Protein AF-A0A257KPX9-F1 (afdb_monomer_lite)

pLDDT: mean 74.46, std 19.52, range [23.22, 97.62]

Structure (mmCIF, N/CA/C/O backbone):
data_AF-A0A257KPX9-F1
#
_entry.id   AF-A0A257KPX9-F1
#
loop_
_atom_site.group_PDB
_atom_site.id
_atom_site.type_symbol
_atom_site.label_atom_id
_atom_site.label_alt_id
_atom_site.label_comp_id
_atom_site.label_asym_id
_atom_site.label_entity_id
_atom_site.label_seq_id
_atom_site.pdbx_PDB_ins_code
_atom_site.Cartn_x
_atom_site.Cartn_y
_atom_site.Cartn_z
_atom_site.occupancy
_atom_site.B_iso_or_equiv
_atom_site.auth_seq_id
_atom_site.auth_comp_id
_atom_site.auth_asym_id
_atom_site.auth_atom_id
_atom_site.pdbx_PDB_model_num
ATOM 1 N N . MET A 1 1 ? 53.480 -3.330 3.802 1.00 29.78 1 MET A N 1
ATOM 2 C CA . MET A 1 1 ? 54.395 -2.690 4.766 1.00 29.78 1 MET A CA 1
ATOM 3 C C . MET A 1 1 ? 53.836 -3.000 6.149 1.00 29.78 1 MET A C 1
ATOM 5 O O . MET A 1 1 ? 52.727 -2.563 6.412 1.00 29.78 1 MET A O 1
ATOM 9 N N . LEU A 1 2 ? 54.559 -3.856 6.901 1.00 31.70 2 LEU A N 1
ATOM 10 C CA . LEU A 1 2 ? 54.274 -4.454 8.234 1.00 31.70 2 LEU A CA 1
ATOM 11 C C . LEU A 1 2 ? 52.979 -5.302 8.310 1.00 31.70 2 LEU A C 1
ATOM 13 O O . LEU A 1 2 ? 51.900 -4.742 8.420 1.00 31.70 2 LEU A O 1
ATOM 17 N N . LEU A 1 3 ? 52.926 -6.638 8.152 1.00 23.22 3 LEU A N 1
ATOM 18 C CA . LEU A 1 3 ? 53.817 -7.787 8.452 1.00 23.22 3 LEU A CA 1
ATOM 19 C C . LEU A 1 3 ? 54.130 -8.009 9.943 1.00 23.22 3 LEU A C 1
ATOM 21 O O . LEU A 1 3 ? 55.030 -7.355 10.455 1.00 23.22 3 LEU A O 1
ATOM 25 N N . TRP A 1 4 ? 53.446 -8.988 10.565 1.00 23.25 4 TRP A N 1
ATOM 26 C CA . TRP A 1 4 ? 54.021 -10.139 11.310 1.00 23.25 4 TRP A CA 1
ATOM 27 C C . TRP A 1 4 ? 52.877 -11.050 11.844 1.00 23.25 4 TRP A C 1
ATOM 29 O O . TRP A 1 4 ? 52.096 -10.594 12.670 1.00 23.25 4 TRP A O 1
ATOM 39 N N . THR A 1 5 ? 52.486 -12.185 11.231 1.00 28.55 5 THR A N 1
ATOM 40 C CA . THR A 1 5 ? 53.065 -13.565 11.152 1.00 28.55 5 THR A CA 1
ATOM 41 C C . THR A 1 5 ? 53.032 -14.354 12.473 1.00 28.55 5 THR A C 1
ATOM 43 O O . THR A 1 5 ? 53.685 -13.962 13.426 1.00 28.55 5 THR A O 1
ATOM 46 N N . GLU A 1 6 ? 52.178 -15.390 12.585 1.00 29.56 6 GLU A N 1
ATOM 47 C CA . GLU A 1 6 ? 52.454 -16.848 12.391 1.00 29.56 6 GLU A CA 1
ATOM 48 C C . GLU A 1 6 ? 52.672 -17.558 13.754 1.00 29.56 6 GLU A C 1
ATOM 50 O O . GLU A 1 6 ? 53.147 -16.927 14.679 1.00 29.56 6 GLU A O 1
ATOM 55 N N . LYS A 1 7 ? 52.362 -18.837 14.031 1.00 25.22 7 LYS A N 1
ATOM 56 C CA . LYS A 1 7 ? 52.144 -20.053 13.224 1.00 25.22 7 LYS A CA 1
ATOM 57 C C . LYS A 1 7 ? 51.564 -21.171 14.133 1.00 25.22 7 LYS A C 1
ATOM 59 O O . LYS A 1 7 ? 51.929 -21.233 15.298 1.00 25.22 7 LYS A O 1
ATOM 64 N N . ARG A 1 8 ? 50.710 -22.039 13.551 1.00 28.83 8 ARG A N 1
ATOM 65 C CA . ARG A 1 8 ? 50.738 -23.539 13.498 1.00 28.83 8 ARG A CA 1
ATOM 66 C C . ARG A 1 8 ? 51.279 -24.318 14.737 1.00 28.83 8 ARG A C 1
ATOM 68 O O . ARG A 1 8 ? 52.315 -23.962 15.261 1.00 28.83 8 ARG A O 1
ATOM 75 N N . THR A 1 9 ? 50.767 -25.471 15.205 1.00 28.52 9 THR A N 1
ATOM 76 C CA . THR A 1 9 ? 50.173 -26.648 14.527 1.00 28.52 9 THR A CA 1
ATOM 77 C C . THR A 1 9 ? 49.680 -27.702 15.552 1.00 28.52 9 THR A C 1
ATOM 79 O O . THR A 1 9 ? 50.297 -27.873 16.591 1.00 28.52 9 THR A O 1
ATOM 82 N N . ARG A 1 10 ? 48.613 -28.431 15.177 1.00 29.80 10 ARG A N 1
ATOM 83 C CA . ARG A 1 10 ? 48.233 -29.858 15.404 1.00 29.80 10 ARG A CA 1
ATOM 84 C C . ARG A 1 10 ? 48.932 -30.734 16.476 1.00 29.80 10 ARG A C 1
ATOM 86 O O . ARG A 1 10 ? 50.119 -30.986 16.341 1.00 29.80 10 ARG A O 1
ATOM 93 N N . SER A 1 11 ? 48.114 -31.432 17.286 1.00 27.09 11 SER A N 1
ATOM 94 C CA . SER A 1 11 ? 48.115 -32.907 17.537 1.00 27.09 11 SER A CA 1
ATOM 95 C C . SER A 1 11 ? 47.071 -33.248 18.626 1.00 27.09 11 SER A C 1
ATOM 97 O O . SER A 1 11 ? 47.110 -32.667 19.700 1.00 27.09 11 SER A O 1
ATOM 99 N N . CYS A 1 12 ? 45.976 -33.960 18.340 1.00 25.36 12 CYS A N 1
ATOM 100 C CA . CYS A 1 12 ? 45.800 -35.419 18.459 1.00 25.36 12 CYS A CA 1
ATOM 101 C C . CYS A 1 12 ? 46.155 -36.019 19.841 1.00 25.36 12 CYS A C 1
ATOM 103 O O . CYS A 1 12 ? 47.330 -36.190 20.140 1.00 25.36 12 CYS A O 1
ATOM 105 N N . SER A 1 13 ? 45.142 -36.398 20.637 1.00 27.08 13 SER A N 1
ATOM 106 C CA . SER A 1 13 ? 44.934 -37.751 21.208 1.00 27.08 13 SER A CA 1
ATOM 107 C C . SER A 1 13 ? 44.207 -37.767 22.569 1.00 27.08 13 SER A C 1
ATOM 109 O O . SER A 1 13 ? 44.526 -37.041 23.499 1.00 27.08 13 SER A O 1
ATOM 111 N N . LEU A 1 14 ? 43.167 -38.606 22.587 1.00 26.98 14 LEU A N 1
ATOM 112 C CA . LEU A 1 14 ? 42.626 -39.483 23.630 1.00 26.98 14 LEU A CA 1
ATOM 113 C C . LEU A 1 14 ? 42.892 -39.274 25.143 1.00 26.98 14 LEU A C 1
ATOM 115 O O . LEU A 1 14 ? 44.021 -39.221 25.607 1.00 26.98 14 LEU A O 1
ATOM 119 N N . ARG A 1 15 ? 41.787 -39.562 25.857 1.00 25.77 15 ARG A N 1
ATOM 120 C CA . ARG A 1 15 ? 41.625 -40.254 27.157 1.00 25.77 15 ARG A CA 1
ATOM 121 C C . ARG A 1 15 ? 41.560 -39.423 28.445 1.00 25.77 15 ARG A C 1
ATOM 123 O O . ARG A 1 15 ? 42.548 -38.995 29.019 1.00 25.77 15 ARG A O 1
ATOM 130 N N . ALA A 1 16 ? 40.313 -39.350 28.914 1.00 31.36 16 ALA A N 1
ATOM 131 C CA . ALA A 1 16 ? 39.824 -39.573 30.274 1.00 31.36 16 ALA A CA 1
ATOM 132 C C . ALA A 1 16 ? 40.833 -40.044 31.338 1.00 31.36 16 ALA A C 1
ATOM 134 O O . ALA A 1 16 ? 41.526 -41.039 31.130 1.00 31.36 16 ALA A O 1
ATOM 135 N N . SER A 1 17 ? 40.765 -39.401 32.511 1.00 25.91 17 SER A N 1
ATOM 136 C CA . SER A 1 17 ? 41.019 -39.915 33.876 1.00 25.91 17 SER A CA 1
ATOM 137 C C . SER A 1 17 ? 40.677 -38.770 34.857 1.00 25.91 17 SER A C 1
ATOM 139 O O . SER A 1 17 ? 41.219 -37.682 34.718 1.00 25.91 17 SER A O 1
ATOM 141 N N . THR A 1 18 ? 39.547 -38.816 35.575 1.00 27.75 18 THR A N 1
ATOM 142 C CA . THR A 1 18 ? 39.327 -39.342 36.949 1.00 27.75 18 THR A CA 1
ATOM 143 C C . THR A 1 18 ? 39.788 -38.438 38.107 1.00 27.75 18 THR A C 1
ATOM 145 O O . THR A 1 18 ? 40.984 -38.266 38.300 1.00 27.75 18 THR A O 1
ATOM 148 N N . SER A 1 19 ? 38.787 -38.048 38.924 1.00 28.42 19 SER A N 1
ATOM 149 C CA . SER A 1 19 ? 38.777 -38.024 40.412 1.00 28.42 19 SER A CA 1
ATOM 150 C C . SER A 1 19 ? 39.584 -36.916 41.132 1.00 28.42 19 SER A C 1
ATOM 152 O O . SER A 1 19 ? 40.570 -36.437 40.603 1.00 28.42 19 SER A O 1
ATOM 154 N N . ALA A 1 20 ? 39.282 -36.432 42.346 1.00 29.70 20 ALA A N 1
ATOM 155 C CA . ALA A 1 20 ? 38.381 -36.822 43.444 1.00 29.70 20 ALA A CA 1
ATOM 156 C C . ALA A 1 20 ? 38.341 -35.651 44.483 1.00 29.70 20 ALA A C 1
ATOM 158 O O . ALA A 1 20 ? 39.273 -34.854 44.492 1.00 29.70 20 ALA A O 1
ATOM 159 N N . LEU A 1 21 ? 37.300 -35.430 45.306 1.00 29.19 21 LEU A N 1
ATOM 160 C CA . LEU A 1 21 ? 37.119 -35.797 46.748 1.00 29.19 21 LEU A CA 1
ATOM 161 C C . LEU A 1 21 ? 36.695 -34.489 47.496 1.00 29.19 21 LEU A C 1
ATOM 163 O O . LEU A 1 21 ? 37.183 -33.433 47.113 1.00 29.19 21 LEU A O 1
ATOM 167 N N . TYR A 1 22 ? 35.757 -34.388 48.454 1.00 26.45 22 TYR A N 1
ATOM 168 C CA . TYR A 1 22 ? 35.500 -35.078 49.740 1.00 26.45 22 TYR A CA 1
ATOM 169 C C . TYR A 1 22 ? 33.965 -35.020 50.058 1.00 26.45 22 TYR A C 1
ATOM 171 O O . TYR A 1 22 ? 33.356 -34.000 49.751 1.00 26.45 22 TYR A O 1
ATOM 179 N N . VAL A 1 23 ? 33.227 -36.080 50.474 1.00 28.25 23 VAL A N 1
ATOM 180 C CA . VAL A 1 23 ? 33.239 -36.881 51.746 1.00 28.25 23 VAL A CA 1
ATOM 181 C C . VAL A 1 23 ? 32.529 -36.095 52.884 1.00 28.25 23 VAL A C 1
ATOM 183 O O . VAL A 1 23 ? 32.825 -34.921 53.040 1.00 28.25 23 VAL A O 1
ATOM 186 N N . THR A 1 24 ? 31.530 -36.559 53.665 1.00 29.84 24 THR A N 1
ATOM 187 C CA . THR A 1 24 ? 31.209 -37.843 54.366 1.00 29.84 24 THR A CA 1
ATOM 188 C C . THR A 1 24 ? 29.743 -37.755 54.888 1.00 29.84 24 THR A C 1
ATOM 190 O O . THR A 1 24 ? 29.333 -36.654 55.239 1.00 29.84 24 THR A O 1
ATOM 193 N N . ALA A 1 25 ? 28.867 -38.778 54.812 1.00 31.27 25 ALA A N 1
ATOM 194 C CA . ALA A 1 25 ? 28.665 -39.974 55.685 1.00 31.27 25 ALA A CA 1
ATOM 195 C C . ALA A 1 25 ? 27.816 -39.691 56.963 1.00 31.27 25 ALA A C 1
ATOM 197 O O . ALA A 1 25 ? 27.928 -38.608 57.515 1.00 31.27 25 ALA A O 1
ATOM 198 N N . PHE A 1 26 ? 26.886 -40.529 57.457 1.00 26.59 26 PHE A N 1
ATOM 199 C CA . PHE A 1 26 ? 26.908 -41.965 57.830 1.00 26.59 26 PHE A CA 1
ATOM 200 C C . PHE A 1 26 ? 25.435 -42.497 57.847 1.00 26.59 26 PHE A C 1
ATOM 202 O O . PHE A 1 26 ? 24.562 -41.758 58.290 1.00 26.59 26 PHE A O 1
ATOM 209 N N . ALA A 1 27 ? 25.065 -43.631 57.214 1.00 29.23 27 ALA A N 1
ATOM 210 C CA . ALA A 1 27 ? 25.124 -45.049 57.677 1.00 29.23 27 ALA A CA 1
ATOM 211 C C . ALA A 1 27 ? 23.854 -45.496 58.438 1.00 29.23 27 ALA A C 1
ATOM 213 O O . ALA A 1 27 ? 23.271 -44.682 59.135 1.00 29.23 27 ALA A O 1
ATOM 214 N N . MET A 1 28 ? 23.367 -46.742 58.478 1.00 27.31 28 MET A N 1
ATOM 215 C CA . MET A 1 28 ? 23.516 -48.081 57.852 1.00 27.31 28 MET A CA 1
ATOM 216 C C . MET A 1 28 ? 22.313 -48.889 58.463 1.00 27.31 28 MET A C 1
ATOM 218 O O . MET A 1 28 ? 21.773 -48.462 59.478 1.00 27.31 28 MET A O 1
ATOM 222 N N . VAL A 1 29 ? 21.779 -50.010 57.956 1.00 28.78 29 VAL A N 1
ATOM 223 C CA . VAL A 1 29 ? 22.328 -51.383 58.033 1.00 28.78 29 VAL A CA 1
ATOM 224 C C . VAL A 1 29 ? 21.319 -52.377 57.393 1.00 28.78 29 VAL A C 1
ATOM 226 O O . VAL A 1 29 ? 20.158 -52.418 57.779 1.00 28.78 29 VAL A O 1
ATOM 229 N N . LEU A 1 30 ? 21.840 -53.157 56.433 1.00 28.28 30 LEU A N 1
ATOM 230 C CA . LEU A 1 30 ? 21.703 -54.595 56.089 1.00 28.28 30 LEU A CA 1
ATOM 231 C C . LEU A 1 30 ? 20.355 -55.365 56.000 1.00 28.28 30 LEU A C 1
ATOM 233 O O . LEU A 1 30 ? 19.703 -55.650 56.993 1.00 28.28 30 LEU A O 1
ATOM 237 N N . ALA A 1 31 ? 20.149 -55.886 54.776 1.00 29.06 31 ALA A N 1
ATOM 238 C CA . ALA A 1 31 ? 20.048 -57.304 54.360 1.00 29.06 31 ALA A CA 1
ATOM 239 C C . ALA A 1 31 ? 18.879 -58.205 54.817 1.00 29.06 31 ALA A C 1
ATOM 241 O O . ALA A 1 31 ? 18.661 -58.418 56.001 1.00 29.06 31 ALA A O 1
ATOM 242 N N . GLY A 1 32 ? 18.278 -58.912 53.845 1.00 26.97 32 GLY A N 1
ATOM 243 C CA . GLY A 1 32 ? 17.659 -60.222 54.097 1.00 26.97 32 GLY A CA 1
ATOM 244 C C . GLY A 1 32 ? 16.457 -60.588 53.222 1.00 26.97 32 GLY A C 1
ATOM 245 O O . GLY A 1 32 ? 15.342 -60.176 53.491 1.00 26.97 32 GLY A O 1
ATOM 246 N N . SER A 1 33 ? 16.730 -61.391 52.198 1.00 31.50 33 SER A N 1
ATOM 247 C CA . SER A 1 33 ? 15.902 -62.307 51.399 1.00 31.50 33 SER A CA 1
ATOM 248 C C . SER A 1 33 ? 14.430 -62.628 51.756 1.00 31.50 33 SER A C 1
ATOM 250 O O . SER A 1 33 ? 14.116 -63.036 52.865 1.00 31.50 33 SER A O 1
ATOM 252 N N . ALA A 1 34 ? 13.652 -62.729 50.666 1.00 33.75 34 ALA A N 1
ATOM 253 C CA . ALA A 1 34 ? 12.716 -63.809 50.305 1.00 33.75 34 ALA A CA 1
ATOM 254 C C . ALA A 1 34 ? 11.292 -63.896 50.905 1.00 33.75 34 ALA A C 1
ATOM 256 O O . ALA A 1 34 ? 11.040 -63.645 52.073 1.00 33.75 34 ALA A O 1
ATOM 257 N N . ALA A 1 35 ? 10.423 -64.422 50.027 1.00 29.80 35 ALA A N 1
ATOM 258 C CA . ALA A 1 35 ? 9.078 -64.976 50.208 1.00 29.80 35 ALA A CA 1
ATOM 259 C C . ALA A 1 35 ? 7.892 -63.991 50.211 1.00 29.80 35 ALA A C 1
ATOM 261 O O . ALA A 1 35 ? 7.602 -63.293 51.175 1.00 29.80 35 ALA A O 1
ATOM 262 N N . ALA A 1 36 ? 7.157 -64.016 49.095 1.00 40.31 36 ALA A N 1
ATOM 263 C CA . ALA A 1 36 ? 5.793 -63.523 48.993 1.00 40.31 36 ALA A CA 1
ATOM 264 C C . ALA A 1 36 ? 4.833 -64.481 49.718 1.00 40.31 36 ALA A C 1
ATOM 266 O O . ALA A 1 36 ? 4.869 -65.689 49.478 1.00 40.31 36 ALA A O 1
ATOM 267 N N . GLN A 1 37 ? 3.949 -63.933 50.553 1.00 31.27 37 GLN A N 1
ATOM 268 C CA . GLN A 1 37 ? 2.748 -64.608 51.040 1.00 31.27 37 GLN A CA 1
ATOM 269 C C . GLN A 1 37 ? 1.632 -63.573 51.247 1.00 31.27 37 GLN A C 1
ATOM 271 O O . GLN A 1 37 ? 1.840 -62.533 51.869 1.00 31.27 37 GLN A O 1
ATOM 276 N N . GLU A 1 38 ? 0.472 -63.849 50.650 1.00 42.66 38 GLU A N 1
ATOM 277 C CA . GLU A 1 38 ? -0.750 -63.039 50.684 1.00 42.66 38 GLU A CA 1
ATOM 278 C C . GLU A 1 38 ? -1.388 -62.989 52.083 1.00 42.66 38 GLU A C 1
ATOM 280 O O . GLU A 1 38 ? -1.340 -63.967 52.828 1.00 42.66 38 GLU A O 1
ATOM 285 N N . LEU A 1 39 ? -2.080 -61.885 52.397 1.00 30.98 39 LEU A N 1
ATOM 286 C CA . LEU A 1 39 ? -3.038 -61.794 53.507 1.00 30.98 39 LEU A CA 1
ATOM 287 C C . LEU A 1 39 ? -4.322 -61.038 53.078 1.00 30.98 39 LEU A C 1
ATOM 289 O O . LEU A 1 39 ? -4.272 -60.225 52.154 1.00 30.98 39 LEU A O 1
ATOM 293 N N . PRO A 1 40 ? -5.477 -61.340 53.711 1.00 36.59 40 PRO A N 1
ATOM 294 C CA . PRO A 1 40 ? -6.822 -61.251 53.126 1.00 36.59 40 PRO A CA 1
ATOM 295 C C . PRO A 1 40 ? -7.509 -59.878 53.292 1.00 36.59 40 PRO A C 1
ATOM 297 O O . PRO A 1 40 ? -7.050 -59.042 54.073 1.00 36.59 40 PRO A O 1
ATOM 300 N N . PRO A 1 41 ? -8.641 -59.632 52.595 1.00 40.31 41 PRO A N 1
ATOM 301 C CA . PRO A 1 41 ? -9.270 -58.318 52.553 1.00 40.31 41 PRO A CA 1
ATOM 302 C C . PRO A 1 41 ? -10.187 -58.065 53.760 1.00 40.31 41 PRO A C 1
ATOM 304 O O . PRO A 1 41 ? -11.111 -58.831 54.038 1.00 40.31 41 PRO A O 1
ATOM 307 N N . GLY A 1 42 ? -9.963 -56.940 54.442 1.00 34.78 42 GLY A N 1
ATOM 308 C CA . GLY A 1 42 ? -10.870 -56.369 55.439 1.00 34.78 42 GLY A CA 1
ATOM 309 C C . GLY A 1 42 ? -11.778 -55.306 54.815 1.00 34.78 42 GLY A C 1
ATOM 310 O O . GLY A 1 42 ? -11.306 -54.325 54.248 1.00 34.78 42 GLY A O 1
ATOM 311 N N . ASN A 1 43 ? -13.084 -55.528 54.916 1.00 45.22 43 ASN A N 1
ATOM 312 C CA . ASN A 1 43 ? -14.165 -54.731 54.334 1.00 45.22 43 ASN A CA 1
ATOM 313 C C . ASN A 1 43 ? -14.475 -53.477 55.184 1.00 45.22 43 ASN A C 1
ATOM 315 O O . ASN A 1 43 ? -14.525 -53.599 56.410 1.00 45.22 43 ASN A O 1
ATOM 319 N N . PRO A 1 44 ? -14.828 -52.324 54.580 1.00 36.22 44 PRO A N 1
ATOM 320 C CA . PRO A 1 44 ? -15.788 -51.437 55.235 1.00 36.22 44 PRO A CA 1
ATOM 321 C C . PRO A 1 44 ? -16.927 -50.957 54.317 1.00 36.22 44 PRO A C 1
ATOM 323 O O . PRO A 1 44 ? -16.721 -50.292 53.310 1.00 36.22 44 PRO A O 1
ATOM 326 N N . LEU A 1 45 ? -18.136 -51.283 54.788 1.00 34.59 45 LEU A N 1
ATOM 327 C CA . LEU A 1 45 ? -19.396 -50.525 54.786 1.00 34.59 45 LEU A CA 1
ATOM 328 C C . LEU A 1 45 ? -19.977 -50.011 53.452 1.00 34.59 45 LEU A C 1
ATOM 330 O O . LEU A 1 45 ? -19.479 -49.105 52.791 1.00 34.59 45 LEU A O 1
ATOM 334 N N . ALA A 1 46 ? -21.145 -50.574 53.135 1.00 35.06 46 ALA A N 1
ATOM 335 C CA . ALA A 1 46 ? -21.981 -50.269 51.986 1.00 35.06 46 ALA A CA 1
ATOM 336 C C . ALA A 1 46 ? -22.679 -48.899 52.084 1.00 35.06 46 ALA A C 1
ATOM 338 O O . ALA A 1 46 ? -23.321 -48.582 53.084 1.00 35.06 46 ALA A O 1
ATOM 339 N N . VAL A 1 47 ? -22.647 -48.153 50.977 1.00 36.28 47 VAL A N 1
ATOM 340 C CA . VAL A 1 47 ? -23.551 -47.031 50.675 1.00 36.28 47 VAL A CA 1
ATOM 341 C C . VAL A 1 47 ? -24.527 -47.512 49.587 1.00 36.28 47 VAL A C 1
ATOM 343 O O . VAL A 1 47 ? -24.076 -48.110 48.604 1.00 36.28 47 VAL A O 1
ATOM 346 N N . PRO A 1 48 ? -25.853 -47.320 49.723 1.00 36.84 48 PRO A N 1
ATOM 347 C CA . PRO A 1 48 ? -26.819 -47.883 48.783 1.00 36.84 48 PRO A CA 1
ATOM 348 C C . PRO A 1 48 ? -26.746 -47.190 47.413 1.00 36.84 48 PRO A C 1
ATOM 350 O O . PRO A 1 48 ? -26.844 -45.969 47.303 1.00 36.84 48 PRO A O 1
ATOM 353 N N . LYS A 1 49 ? -26.602 -47.985 46.343 1.00 34.31 49 LYS A N 1
ATOM 354 C CA . LYS A 1 49 ? -26.665 -47.520 44.949 1.00 34.31 49 LYS A CA 1
ATOM 355 C C . LYS A 1 49 ? -28.116 -47.233 44.553 1.00 34.31 49 LYS A C 1
ATOM 357 O O . LYS A 1 49 ? -28.867 -48.157 44.249 1.00 34.31 49 LYS A O 1
ATOM 362 N N . ALA A 1 50 ? -28.491 -45.958 44.487 1.00 37.34 50 ALA A N 1
ATOM 363 C CA . ALA A 1 50 ? -29.672 -45.533 43.742 1.00 37.34 50 ALA A CA 1
ATOM 364 C C . ALA A 1 50 ? -29.399 -45.655 42.230 1.00 37.34 50 ALA A C 1
ATOM 366 O O . ALA A 1 50 ? -28.385 -45.175 41.720 1.00 37.34 50 ALA A O 1
ATOM 367 N N . LYS A 1 51 ? -30.295 -46.335 41.512 1.00 38.78 51 LYS A N 1
ATOM 368 C CA . LYS A 1 51 ? -30.219 -46.579 40.067 1.00 38.78 51 LYS A CA 1
ATOM 369 C C . LYS A 1 51 ? -30.779 -45.351 39.333 1.00 38.78 51 LYS A C 1
ATOM 371 O O . LYS A 1 51 ? -31.990 -45.165 39.302 1.00 38.78 51 LYS A O 1
ATOM 376 N N . LEU A 1 52 ? -29.909 -44.506 38.779 1.00 34.25 52 LEU A N 1
ATOM 377 C CA . LEU A 1 52 ? -30.315 -43.401 37.899 1.00 34.25 52 LEU A CA 1
ATOM 378 C C . LEU A 1 52 ? -30.696 -43.949 36.507 1.00 34.25 52 LEU A C 1
ATOM 380 O O . LEU A 1 52 ? -30.012 -44.849 36.009 1.00 34.25 52 LEU A O 1
ATOM 384 N N . PRO A 1 53 ? -31.772 -43.447 35.874 1.00 38.44 53 PRO A N 1
ATOM 385 C CA . PRO A 1 53 ? -32.182 -43.884 34.546 1.00 38.44 53 PRO A CA 1
ATOM 386 C C . PRO A 1 53 ? -31.160 -43.440 33.492 1.00 38.44 53 PRO A C 1
ATOM 388 O O . PRO A 1 53 ? -30.706 -42.297 33.482 1.00 38.44 53 PRO A O 1
ATOM 391 N N . ALA A 1 54 ? -30.798 -44.358 32.597 1.00 39.62 54 ALA A N 1
ATOM 392 C CA . ALA A 1 54 ? -29.900 -44.092 31.485 1.00 39.62 54 ALA A CA 1
ATOM 393 C C . ALA A 1 54 ? -30.618 -43.259 30.413 1.00 39.62 54 ALA A C 1
ATOM 395 O O . ALA A 1 54 ? -31.296 -43.798 29.540 1.00 39.62 54 ALA A O 1
ATOM 396 N N . THR A 1 55 ? -30.462 -41.938 30.455 1.00 43.41 55 THR A N 1
ATOM 397 C CA . THR A 1 55 ? -30.651 -41.101 29.267 1.00 43.41 55 THR A CA 1
ATOM 398 C C . THR A 1 55 ? -29.521 -41.398 28.290 1.00 43.41 55 THR A C 1
ATOM 400 O O . THR A 1 55 ? -28.350 -41.195 28.609 1.00 43.41 55 THR A O 1
ATOM 403 N N . ALA A 1 56 ? -29.874 -41.901 27.107 1.00 41.81 56 ALA A N 1
ATOM 404 C CA . ALA A 1 56 ? -28.950 -42.085 26.000 1.00 41.81 56 ALA A CA 1
ATOM 405 C C . ALA A 1 56 ? -28.285 -40.741 25.664 1.00 41.81 56 ALA A C 1
ATOM 407 O O . ALA A 1 56 ? -28.927 -39.824 25.155 1.00 41.81 56 ALA A O 1
ATOM 408 N N . VAL A 1 57 ? -26.996 -40.618 25.979 1.00 42.69 57 VAL A N 1
ATOM 409 C CA . VAL A 1 57 ? -26.170 -39.502 25.523 1.00 42.69 57 VAL A CA 1
ATOM 410 C C . VAL A 1 57 ? -25.950 -39.717 24.031 1.00 42.69 57 VAL A C 1
ATOM 412 O O . VAL A 1 57 ? -25.320 -40.695 23.627 1.00 42.69 57 VAL A O 1
ATOM 415 N N . ALA A 1 58 ? -26.522 -38.836 23.209 1.00 39.53 58 ALA A N 1
ATOM 416 C CA . ALA A 1 58 ? -26.231 -38.799 21.783 1.00 39.53 58 ALA A CA 1
ATOM 417 C C . ALA A 1 58 ? -24.706 -38.694 21.580 1.00 39.53 58 ALA A C 1
ATOM 419 O O . ALA A 1 58 ? -24.048 -37.975 22.341 1.00 39.53 58 ALA A O 1
ATOM 420 N N . PRO A 1 59 ? -24.121 -39.400 20.594 1.00 43.03 59 PRO A N 1
ATOM 421 C CA . PRO A 1 59 ? -22.689 -39.319 20.337 1.00 43.03 59 PRO A CA 1
ATOM 422 C C . PRO A 1 59 ? -22.277 -37.854 20.119 1.00 43.03 59 PRO A C 1
ATOM 424 O O . PRO A 1 59 ? -23.053 -37.095 19.527 1.00 43.03 59 PRO A O 1
ATOM 427 N N . PRO A 1 60 ? -21.087 -37.436 20.594 1.00 46.06 60 PRO A N 1
ATOM 428 C CA . PRO A 1 60 ? -20.630 -36.064 20.432 1.00 46.06 60 PRO A CA 1
ATOM 429 C C . PRO A 1 60 ? -20.694 -35.688 18.953 1.00 46.06 60 PRO A C 1
ATOM 431 O O . PRO A 1 60 ? -20.194 -36.420 18.094 1.00 46.06 60 PRO A O 1
ATOM 434 N N . ALA A 1 61 ? -21.357 -34.566 18.663 1.00 43.56 61 ALA A N 1
ATOM 435 C CA . ALA A 1 61 ? -21.449 -34.033 17.315 1.00 43.56 61 ALA A CA 1
ATOM 436 C C . ALA A 1 61 ? -20.038 -33.962 16.720 1.00 43.56 61 ALA A C 1
ATOM 438 O O . ALA A 1 61 ? -19.115 -33.440 17.351 1.00 43.56 61 ALA A O 1
ATOM 439 N N . LYS A 1 62 ? -19.866 -34.526 15.519 1.00 33.94 62 LYS A N 1
ATOM 440 C CA . LYS A 1 62 ? -18.617 -34.437 14.759 1.00 33.94 62 LYS A CA 1
ATOM 441 C C . LYS A 1 62 ? -18.169 -32.966 14.765 1.00 33.94 62 LYS A C 1
ATOM 443 O O . LYS A 1 62 ? -18.991 -32.122 14.398 1.00 33.94 62 LYS A O 1
ATOM 448 N N . PRO A 1 63 ? -16.927 -32.641 15.181 1.00 53.03 63 PRO A N 1
ATOM 449 C CA . PRO A 1 63 ? -16.440 -31.269 15.135 1.00 53.03 63 PRO A CA 1
ATOM 450 C C . PRO A 1 63 ? -16.690 -30.703 13.733 1.00 53.03 63 PRO A C 1
ATOM 452 O O . PRO A 1 63 ? -16.451 -31.431 12.759 1.00 53.03 63 PRO A O 1
ATOM 455 N N . PRO A 1 64 ? -17.213 -29.469 13.601 1.00 58.25 64 PRO A N 1
ATOM 456 C CA . PRO A 1 64 ? -17.466 -28.888 12.292 1.00 58.25 64 PRO A CA 1
ATOM 457 C C . PRO A 1 64 ? -16.186 -28.967 11.460 1.00 58.25 64 PRO A C 1
ATOM 459 O O . PRO A 1 64 ? -15.097 -28.658 11.948 1.00 58.25 64 PRO A O 1
ATOM 462 N N . ALA A 1 65 ? -16.313 -29.450 10.223 1.00 68.31 65 ALA A N 1
ATOM 463 C CA . ALA A 1 65 ? -15.175 -29.583 9.329 1.00 68.31 65 ALA A CA 1
ATOM 464 C C . ALA A 1 65 ? -14.546 -28.200 9.121 1.00 68.31 65 ALA A C 1
ATOM 466 O O . ALA A 1 65 ? -15.234 -27.257 8.729 1.00 68.31 65 ALA A O 1
ATOM 467 N N . LEU A 1 66 ? -13.250 -28.086 9.409 1.00 84.25 66 LEU A N 1
ATOM 468 C CA . LEU A 1 66 ? -12.504 -26.866 9.136 1.00 84.25 66 LEU A CA 1
ATOM 469 C C . LEU A 1 66 ? -12.410 -26.682 7.619 1.00 84.25 66 LEU A C 1
ATOM 471 O O . LEU A 1 66 ? -12.105 -27.623 6.883 1.00 84.25 66 LEU A O 1
ATOM 475 N N . LEU A 1 67 ? -12.709 -25.474 7.159 1.00 88.44 67 LEU A N 1
ATOM 476 C CA . LEU A 1 67 ? -12.612 -25.084 5.764 1.00 88.44 67 LEU A CA 1
ATOM 477 C C . LEU A 1 67 ? -11.148 -24.835 5.400 1.00 88.44 67 LEU A C 1
ATOM 479 O O . LEU A 1 67 ? -10.377 -24.298 6.197 1.00 88.44 67 LEU A O 1
ATOM 483 N N . THR A 1 68 ? -10.774 -25.187 4.171 1.00 89.88 68 THR A N 1
ATOM 484 C CA . THR A 1 68 ? -9.500 -24.733 3.608 1.00 89.88 68 THR A CA 1
ATOM 485 C C . THR A 1 68 ? -9.560 -23.233 3.325 1.00 89.88 68 THR A C 1
ATOM 487 O O . THR A 1 68 ? -10.639 -22.637 3.248 1.00 89.88 68 THR A O 1
ATOM 490 N N . VAL A 1 69 ? -8.400 -22.612 3.132 1.00 86.44 69 VAL A N 1
ATOM 491 C CA . VAL A 1 69 ? -8.302 -21.183 2.804 1.00 86.44 69 VAL A CA 1
ATOM 492 C C . VAL A 1 69 ? -9.053 -20.872 1.509 1.00 86.44 69 VAL A C 1
ATOM 494 O O . VAL A 1 69 ? -9.764 -19.874 1.434 1.00 86.44 69 VAL A O 1
ATOM 497 N N . GLU A 1 70 ? -8.963 -21.756 0.516 1.00 84.56 70 GLU A N 1
ATOM 498 C CA . GLU A 1 70 ? -9.662 -21.638 -0.764 1.00 84.56 70 GLU A CA 1
ATOM 499 C C . GLU A 1 70 ? -11.182 -21.689 -0.578 1.00 84.56 70 GLU A C 1
ATOM 501 O O . GLU A 1 70 ? -11.909 -20.903 -1.183 1.00 84.56 70 GLU A O 1
ATOM 506 N N . ALA A 1 71 ? -11.677 -22.570 0.297 1.00 89.56 71 ALA A N 1
ATOM 507 C CA . ALA A 1 71 ? -13.102 -22.659 0.604 1.00 89.56 71 ALA A CA 1
ATOM 508 C C . ALA A 1 71 ? -13.605 -21.426 1.375 1.00 89.56 71 ALA A C 1
ATOM 510 O O . ALA A 1 71 ? -14.702 -20.932 1.106 1.00 89.56 71 ALA A O 1
ATOM 511 N N . ILE A 1 72 ? -12.796 -20.894 2.299 1.00 92.50 72 ILE A N 1
ATOM 512 C CA . ILE A 1 72 ? -13.092 -19.632 2.992 1.00 92.50 72 ILE A CA 1
ATOM 513 C C . ILE A 1 72 ? -13.156 -18.487 1.981 1.00 92.50 72 ILE A C 1
ATOM 515 O O . ILE A 1 72 ? -14.123 -17.730 1.989 1.00 92.50 72 ILE A O 1
ATOM 519 N N . ALA A 1 73 ? -12.177 -18.389 1.080 1.00 88.94 73 ALA A N 1
ATOM 520 C CA . ALA A 1 73 ? -12.138 -17.378 0.031 1.00 88.94 73 ALA A CA 1
ATOM 521 C C . ALA A 1 73 ? -13.377 -17.453 -0.873 1.00 88.94 73 ALA A C 1
ATOM 523 O O . ALA A 1 73 ? -14.078 -16.457 -1.034 1.00 88.94 73 ALA A O 1
ATOM 524 N N . ALA A 1 74 ? -13.708 -18.638 -1.392 1.00 88.19 74 ALA A N 1
ATOM 525 C CA . ALA A 1 74 ? -14.869 -18.838 -2.259 1.00 88.19 74 ALA A CA 1
ATOM 526 C C . ALA A 1 74 ? -16.190 -18.406 -1.598 1.00 88.19 74 ALA A C 1
ATOM 528 O O . ALA A 1 74 ? -17.079 -17.884 -2.269 1.00 88.19 74 ALA A O 1
ATOM 529 N N . ARG A 1 75 ? -16.311 -18.590 -0.276 1.00 89.44 75 ARG A N 1
ATOM 530 C CA . ARG A 1 75 ? -17.484 -18.166 0.497 1.00 89.44 75 ARG A CA 1
ATOM 531 C C . ARG A 1 75 ? -17.478 -16.672 0.819 1.00 89.44 75 ARG A C 1
ATOM 533 O O . ARG A 1 75 ? -18.533 -16.047 0.793 1.00 89.44 75 ARG A O 1
ATOM 540 N N . ALA A 1 76 ? -16.321 -16.121 1.172 1.00 90.62 76 ALA A N 1
ATOM 541 C CA . ALA A 1 76 ? -16.210 -14.769 1.702 1.00 90.62 76 ALA A CA 1
ATOM 542 C C . ALA A 1 76 ? -16.178 -13.697 0.621 1.00 90.62 76 ALA A C 1
ATOM 544 O O . ALA A 1 76 ? -16.809 -12.657 0.774 1.00 90.62 76 ALA A O 1
ATOM 545 N N . LEU A 1 77 ? -15.468 -13.955 -0.475 1.00 88.88 77 LEU A N 1
ATOM 546 C CA . LEU A 1 77 ? -15.240 -12.981 -1.536 1.00 88.88 77 LEU A CA 1
ATOM 547 C C . LEU A 1 77 ? -16.537 -12.363 -2.089 1.00 88.88 77 LEU A C 1
ATOM 549 O O . LEU A 1 77 ? -16.598 -11.136 -2.149 1.00 88.88 77 LEU A O 1
ATOM 553 N N . PRO A 1 78 ? -17.606 -13.127 -2.393 1.00 88.50 78 PRO A N 1
ATOM 554 C CA . PRO A 1 78 ? -18.863 -12.547 -2.878 1.00 88.50 78 PRO A CA 1
ATOM 555 C C . PRO A 1 78 ? -19.555 -11.598 -1.889 1.00 88.50 78 PRO A C 1
ATOM 557 O O . PRO A 1 78 ? -20.367 -10.776 -2.303 1.00 88.50 78 PRO A O 1
ATOM 560 N N . ALA A 1 79 ? -19.263 -11.721 -0.592 1.00 90.75 79 ALA A N 1
ATOM 561 C CA . ALA A 1 79 ? -19.855 -10.914 0.471 1.00 90.75 79 ALA A CA 1
ATOM 562 C C . ALA A 1 79 ? -19.058 -9.639 0.781 1.00 90.75 79 ALA A C 1
ATOM 564 O O . ALA A 1 79 ? -19.513 -8.813 1.574 1.00 90.75 79 ALA A O 1
ATOM 565 N N . ILE A 1 80 ? -17.860 -9.500 0.210 1.00 91.06 80 ILE A N 1
ATOM 566 C CA . ILE A 1 80 ? -16.932 -8.400 0.467 1.00 91.06 80 ILE A CA 1
ATOM 567 C C . ILE A 1 80 ? -17.074 -7.353 -0.630 1.00 91.06 80 ILE A C 1
ATOM 569 O O . ILE A 1 80 ? -17.200 -7.666 -1.813 1.00 91.06 80 ILE A O 1
ATOM 573 N N . VAL A 1 81 ? -17.010 -6.090 -0.229 1.00 90.94 81 VAL A N 1
ATOM 574 C CA . VAL A 1 81 ? -17.091 -4.942 -1.130 1.00 90.94 81 VAL A CA 1
ATOM 575 C C . VAL A 1 81 ? -16.020 -3.916 -0.806 1.00 90.94 81 VAL A C 1
ATOM 577 O O . VAL A 1 81 ? -15.480 -3.866 0.303 1.00 90.94 81 VAL A O 1
ATOM 580 N N . THR A 1 82 ? -15.739 -3.062 -1.780 1.00 89.06 82 THR A N 1
ATOM 581 C CA . THR A 1 82 ? -14.960 -1.845 -1.571 1.00 89.06 82 THR A CA 1
ATOM 582 C C . THR A 1 82 ? -15.900 -0.747 -1.090 1.00 89.06 82 THR A C 1
ATOM 584 O O . THR A 1 82 ? -16.867 -0.428 -1.776 1.00 89.06 82 THR A O 1
ATOM 587 N N . VAL A 1 83 ? -15.623 -0.151 0.065 1.00 89.62 83 VAL A N 1
ATOM 588 C CA . VAL A 1 83 ? -16.314 1.059 0.522 1.00 89.62 83 VAL A CA 1
ATOM 589 C C . VAL A 1 83 ? -15.618 2.254 -0.115 1.00 89.62 83 VAL A C 1
ATOM 591 O O . VAL A 1 83 ? -14.403 2.399 0.008 1.00 89.62 83 VAL A O 1
ATOM 594 N N . LEU A 1 84 ? -16.378 3.087 -0.815 1.00 85.88 84 LEU A N 1
ATOM 595 C CA . LEU A 1 84 ? -15.905 4.256 -1.542 1.00 85.88 84 LEU A CA 1
ATOM 596 C C . LEU A 1 84 ? -16.534 5.500 -0.925 1.00 85.88 84 LEU A C 1
ATOM 598 O O . LEU A 1 84 ? -17.756 5.652 -0.902 1.00 85.88 84 LEU A O 1
ATOM 602 N N . VAL A 1 85 ? -15.689 6.410 -0.463 1.00 81.06 85 VAL A N 1
ATOM 603 C CA . VAL A 1 85 ? -16.109 7.706 0.056 1.00 81.06 85 VAL A CA 1
ATOM 604 C C . VAL A 1 85 ? -15.708 8.764 -0.953 1.00 81.06 85 VAL A C 1
ATOM 606 O O . VAL A 1 85 ? -14.541 8.832 -1.335 1.00 81.06 85 VAL A O 1
ATOM 609 N N . LYS A 1 86 ? -16.660 9.589 -1.381 1.00 76.44 86 LYS A N 1
ATOM 610 C CA . LYS A 1 86 ? -16.489 10.677 -2.348 1.00 76.44 86 LYS A CA 1
ATOM 611 C C . LYS A 1 86 ? -16.798 12.025 -1.683 1.00 76.44 86 LYS A C 1
ATOM 613 O O . LYS A 1 86 ? -17.576 12.096 -0.727 1.00 76.44 86 LYS A O 1
ATOM 618 N N . ASP A 1 87 ? -16.173 13.100 -2.149 1.00 72.94 87 ASP A N 1
ATOM 619 C CA . ASP A 1 87 ? -16.533 14.458 -1.735 1.00 72.94 87 ASP A CA 1
ATOM 620 C C . ASP A 1 87 ? -17.860 14.908 -2.377 1.00 72.94 87 ASP A C 1
ATOM 622 O O . ASP A 1 87 ? -18.498 14.180 -3.139 1.00 72.94 87 ASP A O 1
ATOM 626 N N . ARG A 1 88 ? -18.289 16.140 -2.082 1.00 75.19 88 ARG A N 1
ATOM 627 C CA . ARG A 1 88 ? -19.518 16.720 -2.656 1.00 75.19 88 ARG A CA 1
ATOM 628 C C . ARG A 1 88 ? -19.445 16.951 -4.171 1.00 75.19 88 ARG A C 1
ATOM 630 O O . ARG A 1 88 ? -20.476 17.213 -4.780 1.00 75.19 88 ARG A O 1
ATOM 637 N N . ARG A 1 89 ? -18.252 16.907 -4.769 1.00 71.62 89 ARG A N 1
ATOM 638 C CA . ARG A 1 89 ? -18.032 17.027 -6.217 1.00 71.62 89 ARG A CA 1
ATOM 639 C C . ARG A 1 89 ? -18.039 15.658 -6.906 1.00 71.62 89 ARG A C 1
ATOM 641 O O . ARG A 1 89 ? -18.013 15.612 -8.129 1.00 71.62 89 ARG A O 1
ATOM 648 N N . GLY A 1 90 ? -18.122 14.569 -6.138 1.00 67.62 90 GLY A N 1
ATOM 649 C CA . GLY A 1 90 ? -18.106 13.198 -6.641 1.00 67.62 90 GLY A CA 1
ATOM 650 C C . GLY A 1 90 ? -16.701 12.616 -6.801 1.00 67.62 90 GLY A C 1
ATOM 651 O O . GLY A 1 90 ? -16.575 11.467 -7.225 1.00 67.62 90 GLY A O 1
ATOM 652 N N . GLU A 1 91 ? -15.657 13.356 -6.424 1.00 65.19 91 GLU A N 1
ATOM 653 C CA . GLU A 1 91 ? -14.284 12.864 -6.460 1.00 65.19 91 GLU A CA 1
ATOM 654 C C . GLU A 1 91 ? -14.069 11.903 -5.297 1.00 65.19 91 GLU A C 1
ATOM 656 O O . GLU A 1 91 ? -14.392 12.215 -4.149 1.00 65.19 91 GLU A O 1
ATOM 661 N N . LEU A 1 92 ? -13.519 10.718 -5.571 1.00 66.31 92 LEU A N 1
ATOM 662 C CA . LEU A 1 92 ? -13.167 9.769 -4.518 1.00 66.31 92 LEU A CA 1
ATOM 663 C C . LEU A 1 92 ? -12.244 10.490 -3.528 1.00 66.31 92 LEU A C 1
ATOM 665 O O . LEU A 1 92 ? -11.251 11.063 -3.969 1.00 66.31 92 LEU A O 1
ATOM 669 N N . VAL A 1 93 ? -12.501 10.401 -2.218 1.00 62.16 93 VAL A N 1
ATOM 670 C CA . VAL A 1 93 ? -11.663 10.912 -1.107 1.00 62.16 93 VAL A CA 1
ATOM 671 C C . VAL A 1 93 ? -11.029 9.822 -0.244 1.00 62.16 93 VAL A C 1
ATOM 673 O O . VAL A 1 93 ? -9.928 10.011 0.268 1.00 62.16 93 VAL A O 1
ATOM 676 N N . LYS A 1 94 ? -11.679 8.665 -0.112 1.00 69.94 94 LYS A N 1
ATOM 677 C CA . LYS A 1 94 ? -11.186 7.558 0.712 1.00 69.94 94 LYS A CA 1
ATOM 678 C C . LYS A 1 94 ? -11.759 6.238 0.217 1.00 69.94 94 LYS A C 1
ATOM 680 O O . LYS A 1 94 ? -12.833 6.207 -0.384 1.00 69.94 94 LYS A O 1
ATOM 685 N N . SER A 1 95 ? -11.037 5.155 0.466 1.00 79.12 95 SER A N 1
ATOM 686 C CA . SER A 1 95 ? -11.491 3.804 0.167 1.00 79.12 95 SER A CA 1
ATOM 687 C C . SER A 1 95 ? -11.151 2.860 1.322 1.00 79.12 95 SER A C 1
ATOM 689 O O . SER A 1 95 ? -10.213 3.090 2.091 1.00 79.12 95 SER A O 1
ATOM 691 N N . GLY A 1 96 ? -11.939 1.803 1.460 1.00 84.06 96 GLY A N 1
ATOM 692 C CA . GLY A 1 96 ? -11.723 0.735 2.426 1.00 84.06 96 GLY A CA 1
ATOM 693 C C . GLY A 1 96 ? -12.476 -0.523 2.023 1.00 84.06 96 GLY A C 1
ATOM 694 O O . GLY A 1 96 ? -12.960 -0.647 0.897 1.00 84.06 96 GLY A O 1
ATOM 695 N N . SER A 1 97 ? -12.589 -1.461 2.949 1.00 90.75 97 SER A N 1
ATOM 696 C CA . SER A 1 97 ? -13.349 -2.693 2.775 1.00 90.75 97 SER A CA 1
ATOM 697 C C . SER A 1 97 ? -14.602 -2.687 3.631 1.00 90.75 97 SER A C 1
ATOM 699 O O . SER A 1 97 ? -14.689 -2.011 4.654 1.00 90.75 97 SER A O 1
ATOM 701 N N . GLY A 1 98 ? -15.571 -3.486 3.221 1.00 94.12 98 GLY A N 1
ATOM 702 C CA . GLY A 1 98 ? -16.711 -3.845 4.041 1.00 94.12 98 GLY A CA 1
ATOM 703 C C . GLY A 1 98 ? -17.214 -5.223 3.659 1.00 94.12 98 GLY A C 1
ATOM 704 O O . GLY A 1 98 ? -16.811 -5.782 2.637 1.00 94.12 98 GLY A O 1
ATOM 705 N N . PHE A 1 99 ? -18.089 -5.785 4.480 1.00 95.25 99 PHE A N 1
ATOM 706 C CA . PHE A 1 99 ? -18.703 -7.075 4.196 1.00 95.25 99 PHE A CA 1
ATOM 707 C C . PHE A 1 99 ? -20.140 -7.136 4.696 1.00 95.25 99 PHE A C 1
ATOM 709 O O . PHE A 1 99 ? -20.484 -6.558 5.728 1.00 95.25 99 PHE A O 1
ATOM 716 N N . PHE A 1 100 ? -20.986 -7.847 3.958 1.00 95.38 100 PHE A N 1
ATOM 717 C CA . PHE A 1 100 ? -22.381 -8.033 4.336 1.00 95.38 100 PHE A CA 1
ATOM 718 C C . PHE A 1 100 ? -22.506 -9.030 5.488 1.00 95.38 100 PHE A C 1
ATOM 720 O O . PHE A 1 100 ? -21.933 -10.119 5.442 1.00 95.38 100 PHE A O 1
ATOM 727 N N . ILE A 1 101 ? -23.286 -8.657 6.503 1.00 94.62 101 ILE A N 1
ATOM 728 C CA . ILE A 1 101 ? -23.622 -9.507 7.663 1.00 94.62 101 ILE A CA 1
ATOM 729 C C . ILE A 1 101 ? -25.099 -9.912 7.674 1.00 94.62 101 ILE A C 1
ATOM 731 O O . ILE A 1 101 ? -25.467 -10.944 8.224 1.00 94.62 101 ILE A O 1
ATOM 735 N N . GLU A 1 102 ? -25.933 -9.131 6.988 1.00 92.12 102 GLU A N 1
ATOM 736 C CA . GLU A 1 102 ? -27.333 -9.405 6.680 1.00 92.12 102 GLU A CA 1
ATOM 737 C C . GLU A 1 102 ? -27.620 -8.863 5.269 1.00 92.12 102 GLU A C 1
ATOM 739 O O . GLU A 1 102 ? -26.858 -8.028 4.764 1.00 92.12 102 GLU A O 1
ATOM 744 N N . PRO A 1 103 ? -28.714 -9.279 4.608 1.00 90.81 103 PRO A N 1
ATOM 745 C CA . PRO A 1 103 ? -29.137 -8.634 3.372 1.00 90.81 103 PRO A CA 1
ATOM 746 C C . PRO A 1 103 ? -29.251 -7.121 3.574 1.00 90.81 103 PRO A C 1
ATOM 748 O O . PRO A 1 103 ? -29.866 -6.670 4.540 1.00 90.81 103 PRO A O 1
ATOM 751 N N . LYS A 1 104 ? -28.664 -6.344 2.656 1.00 92.31 104 LYS A N 1
ATOM 752 C CA . LYS A 1 104 ? -28.668 -4.870 2.677 1.00 92.31 104 LYS A CA 1
ATOM 753 C C . LYS A 1 104 ? -27.934 -4.227 3.859 1.00 92.31 104 LYS A C 1
ATOM 755 O O . LYS A 1 104 ? -27.943 -3.004 3.948 1.00 92.31 104 LYS A O 1
ATOM 760 N N . LYS A 1 105 ? -27.291 -5.002 4.741 1.00 94.44 105 LYS A N 1
ATOM 761 C CA . LYS A 1 105 ? -26.517 -4.459 5.859 1.00 94.44 105 LYS A CA 1
ATOM 762 C C . LYS A 1 105 ? -25.076 -4.919 5.840 1.00 94.44 105 LYS A C 1
ATOM 764 O O . LYS A 1 105 ? -24.774 -6.115 5.802 1.00 94.44 105 LYS A O 1
ATOM 769 N N . LEU A 1 106 ? -24.192 -3.943 5.940 1.00 95.25 106 LEU A N 1
ATOM 770 C CA . LEU A 1 106 ? -22.762 -4.129 5.796 1.00 95.25 106 LEU A CA 1
ATOM 771 C C . LEU A 1 106 ? -22.013 -3.593 7.010 1.00 95.25 106 LEU A C 1
ATOM 773 O O . LEU A 1 106 ? -22.387 -2.567 7.562 1.00 95.25 106 LEU A O 1
ATOM 777 N N . ILE A 1 107 ? -20.927 -4.259 7.389 1.00 97.56 107 ILE A N 1
ATOM 778 C CA . ILE A 1 107 ? -19.978 -3.766 8.387 1.00 97.56 107 ILE A CA 1
ATOM 779 C C . ILE A 1 107 ? -18.734 -3.203 7.705 1.00 97.56 107 ILE A C 1
ATOM 781 O O . ILE A 1 107 ? -18.233 -3.770 6.733 1.00 97.56 107 ILE A O 1
ATOM 785 N N . THR A 1 108 ? -18.240 -2.088 8.236 1.00 95.69 108 THR A N 1
ATOM 786 C CA . THR A 1 108 ? -16.931 -1.495 7.938 1.00 95.69 108 THR A CA 1
ATOM 787 C C . THR A 1 108 ? -16.404 -0.762 9.182 1.00 95.69 108 THR A C 1
ATOM 789 O O . THR A 1 108 ? -16.987 -0.880 10.263 1.00 95.69 108 THR A O 1
ATOM 792 N N . ASN A 1 109 ? -15.313 -0.006 9.055 1.00 91.56 109 ASN A N 1
ATOM 793 C CA . ASN A 1 109 ? -14.824 0.865 10.120 1.00 91.56 109 ASN A CA 1
ATOM 794 C C . ASN A 1 109 ? -15.380 2.291 10.019 1.00 91.56 109 ASN A C 1
ATOM 796 O O . ASN A 1 109 ? -15.621 2.800 8.923 1.00 91.56 109 ASN A O 1
ATOM 800 N N . VAL A 1 110 ? -15.505 2.979 11.158 1.00 86.06 110 VAL A N 1
ATOM 801 C CA . VAL A 1 110 ? -15.925 4.393 11.186 1.00 86.06 110 VAL A CA 1
ATOM 802 C C . VAL A 1 110 ? -14.911 5.262 10.453 1.00 86.06 110 VAL A C 1
ATOM 804 O O . VAL A 1 110 ? -15.290 6.103 9.636 1.00 86.06 110 VAL A O 1
ATOM 807 N N . HIS A 1 111 ? -13.615 5.026 10.673 1.00 81.81 111 HIS A N 1
ATOM 808 C CA . HIS A 1 111 ? -12.586 5.814 10.003 1.00 81.81 111 HIS A CA 1
ATOM 809 C C . HIS A 1 111 ? -12.641 5.674 8.475 1.00 81.81 111 HIS A C 1
ATOM 811 O O . HIS A 1 111 ? -12.277 6.623 7.781 1.00 81.81 111 HIS A O 1
ATOM 817 N N . VAL A 1 112 ? -13.124 4.547 7.934 1.00 83.19 112 VAL A N 1
ATOM 818 C CA . VAL A 1 112 ? -13.265 4.334 6.482 1.00 83.19 112 VAL A CA 1
ATOM 819 C C . VAL A 1 112 ? -14.313 5.269 5.886 1.00 83.19 112 VAL A C 1
ATOM 821 O O . VAL A 1 112 ? -14.049 5.840 4.836 1.00 83.19 112 VAL A O 1
ATOM 824 N N . ILE A 1 113 ? -15.454 5.457 6.555 1.00 85.12 113 ILE A N 1
ATOM 825 C CA . ILE A 1 113 ? -16.589 6.266 6.064 1.00 85.12 113 ILE A CA 1
ATOM 826 C C . ILE A 1 113 ? -16.534 7.744 6.477 1.00 85.12 113 ILE A C 1
ATOM 828 O O . ILE A 1 113 ? -17.420 8.523 6.132 1.00 85.12 113 ILE A O 1
ATOM 832 N N . SER A 1 114 ? -15.514 8.129 7.241 1.00 77.25 114 SER A N 1
ATOM 833 C CA . SER A 1 114 ? -15.340 9.495 7.732 1.00 77.25 114 SER A CA 1
ATOM 834 C C . SER A 1 114 ? -14.768 10.448 6.679 1.00 77.25 114 SER A C 1
ATOM 836 O O . SER A 1 114 ? -13.984 10.057 5.814 1.00 77.25 114 SER A O 1
ATOM 838 N N . GLY A 1 115 ? -15.129 11.729 6.786 1.00 65.56 115 GLY A N 1
ATOM 839 C CA . GLY A 1 115 ? -14.466 12.824 6.074 1.00 65.56 115 GLY A CA 1
ATOM 840 C C . GLY A 1 115 ? -14.847 13.036 4.608 1.00 65.56 115 GLY A C 1
ATOM 841 O O . GLY A 1 115 ? -14.252 13.894 3.957 1.00 65.56 115 GLY A O 1
ATOM 842 N N . GLY A 1 116 ? -15.852 12.325 4.091 1.00 64.69 116 GLY A N 1
ATOM 843 C CA . GLY A 1 116 ? -16.466 12.632 2.796 1.00 64.69 116 GLY A CA 1
ATOM 844 C C . GLY A 1 116 ? -17.965 12.894 2.875 1.00 64.69 116 GLY A C 1
ATOM 845 O O . GLY A 1 116 ? -18.563 12.856 3.947 1.00 64.69 116 GLY A O 1
ATOM 846 N N . GLY A 1 117 ? -18.554 13.222 1.725 1.00 72.31 117 GLY A N 1
ATOM 847 C CA . GLY A 1 117 ? -19.963 13.610 1.614 1.00 72.31 117 GLY A CA 1
ATOM 848 C C . GLY A 1 117 ? -20.870 12.516 1.058 1.00 72.31 117 GLY A C 1
ATOM 849 O O . GLY A 1 117 ? -22.034 12.460 1.427 1.00 72.31 117 GLY A O 1
ATOM 850 N N . ILE A 1 118 ? -20.353 11.655 0.179 1.00 82.88 118 ILE A N 1
ATOM 851 C CA . ILE A 1 118 ? -21.121 10.588 -0.472 1.00 82.88 118 ILE A CA 1
ATOM 852 C C . ILE A 1 118 ? -20.433 9.260 -0.170 1.00 82.88 118 ILE A C 1
ATOM 854 O O . ILE A 1 118 ? -19.235 9.117 -0.417 1.00 82.88 118 ILE A O 1
ATOM 858 N N . VAL A 1 119 ? -21.182 8.285 0.343 1.00 91.00 119 VAL A N 1
ATOM 859 C CA . VAL A 1 119 ? -20.673 6.939 0.631 1.00 91.00 119 VAL A CA 1
ATOM 860 C C . VAL A 1 119 ? -21.375 5.935 -0.275 1.00 91.00 119 VAL A C 1
ATOM 862 O O . VAL A 1 119 ? -22.597 5.900 -0.376 1.00 91.00 119 VAL A O 1
ATOM 865 N N . SER A 1 120 ? -20.583 5.101 -0.934 1.00 91.69 120 SER A N 1
ATOM 866 C CA . SER A 1 120 ? -21.047 4.056 -1.847 1.00 91.69 120 SER A CA 1
ATOM 867 C C . SER A 1 120 ? -20.237 2.783 -1.629 1.00 91.69 120 SER A C 1
ATOM 869 O O . SER A 1 120 ? -19.157 2.816 -1.037 1.00 91.69 120 SER A O 1
ATOM 871 N N . VAL A 1 121 ? -20.752 1.647 -2.085 1.00 91.75 121 VAL A N 1
ATOM 872 C CA . VAL A 1 121 ? -20.045 0.366 -2.033 1.00 91.75 121 VAL A CA 1
ATOM 873 C C . VAL A 1 121 ? -19.979 -0.264 -3.414 1.00 91.75 121 VAL A C 1
ATOM 875 O O . VAL A 1 121 ? -20.971 -0.272 -4.135 1.00 91.75 121 VAL A O 1
ATOM 878 N N . ALA A 1 122 ? -18.821 -0.805 -3.778 1.00 88.19 122 ALA A N 1
ATOM 879 C CA . ALA A 1 122 ? -18.602 -1.495 -5.042 1.00 88.19 122 ALA A CA 1
ATOM 880 C C . ALA A 1 122 ? -18.363 -2.991 -4.807 1.00 88.19 122 ALA A C 1
ATOM 882 O O . ALA A 1 122 ? -17.431 -3.373 -4.093 1.00 88.19 122 ALA A O 1
ATOM 883 N N . THR A 1 123 ? -19.189 -3.839 -5.414 1.00 85.19 123 THR A N 1
ATOM 884 C CA . THR A 1 123 ? -19.029 -5.302 -5.405 1.00 85.19 123 THR A CA 1
ATOM 885 C C . THR A 1 123 ? -17.894 -5.760 -6.325 1.00 85.19 123 THR A C 1
ATOM 887 O O . THR A 1 123 ? -17.363 -4.967 -7.104 1.00 85.19 123 THR A O 1
ATOM 890 N N . LEU A 1 124 ? -17.516 -7.045 -6.236 1.00 76.81 124 LEU A N 1
ATOM 891 C CA . LEU A 1 124 ? -16.450 -7.658 -7.052 1.00 76.81 124 LEU A CA 1
ATOM 892 C C . LEU A 1 124 ? -16.671 -7.532 -8.570 1.00 76.81 124 LEU A C 1
ATOM 894 O O . LEU A 1 124 ? -15.722 -7.456 -9.346 1.00 76.81 124 LEU A O 1
ATOM 898 N N . ASP A 1 125 ? -17.930 -7.512 -9.006 1.00 74.19 125 ASP A N 1
ATOM 899 C CA . ASP A 1 125 ? -18.343 -7.292 -10.398 1.00 74.19 125 ASP A CA 1
ATOM 900 C C . ASP A 1 125 ? -18.386 -5.797 -10.779 1.00 74.19 125 ASP A C 1
ATOM 902 O O . ASP A 1 125 ? -18.882 -5.437 -11.846 1.00 74.19 125 ASP A O 1
ATOM 906 N N . ARG A 1 126 ? -17.839 -4.924 -9.920 1.00 75.75 126 ARG A N 1
ATOM 907 C CA . ARG A 1 126 ? -17.779 -3.460 -10.050 1.00 75.75 126 ARG A CA 1
ATOM 908 C C . ARG A 1 126 ? -19.133 -2.759 -10.076 1.00 75.75 126 ARG A C 1
ATOM 910 O O . ARG A 1 126 ? -19.209 -1.601 -10.489 1.00 75.75 126 ARG A O 1
ATOM 917 N N . LYS A 1 127 ? -20.196 -3.416 -9.619 1.00 84.06 127 LYS A N 1
ATOM 918 C CA . LYS A 1 127 ? -21.482 -2.750 -9.445 1.00 84.06 127 LYS A CA 1
ATOM 919 C C . LYS A 1 127 ? -21.450 -1.874 -8.192 1.00 84.06 127 LYS A C 1
ATOM 921 O O . LYS A 1 127 ? -21.086 -2.331 -7.112 1.00 84.06 127 LYS A O 1
ATOM 926 N N . GLU A 1 128 ? -21.811 -0.605 -8.356 1.00 88.44 128 GLU A N 1
ATOM 927 C CA . GLU A 1 128 ? -21.841 0.378 -7.272 1.00 88.44 128 GLU A CA 1
ATOM 928 C C . GLU A 1 128 ? -23.259 0.495 -6.695 1.00 88.44 128 GLU A C 1
ATOM 930 O O . GLU A 1 128 ? -24.239 0.582 -7.438 1.00 88.44 128 GLU A O 1
ATOM 935 N N . TYR A 1 129 ? -23.361 0.506 -5.369 1.00 92.06 129 TYR A N 1
ATOM 936 C CA . TYR A 1 129 ? -24.597 0.704 -4.620 1.00 92.06 129 TYR A CA 1
ATOM 937 C C . TYR A 1 129 ? -24.431 1.878 -3.660 1.00 92.06 129 TYR A C 1
ATOM 939 O O . TYR A 1 129 ? -23.392 2.022 -3.013 1.00 92.06 129 TYR A O 1
ATOM 947 N N . GLN A 1 130 ? -25.461 2.712 -3.549 1.00 92.88 130 GLN A N 1
ATOM 948 C CA . GLN A 1 130 ? -25.450 3.841 -2.623 1.00 92.88 130 GLN A CA 1
ATOM 949 C C . GLN A 1 130 ? -25.687 3.377 -1.186 1.00 92.88 130 GLN A C 1
ATOM 951 O O . GLN A 1 130 ? -26.512 2.495 -0.931 1.00 92.88 130 GLN A O 1
ATOM 956 N N . VAL A 1 131 ? -24.969 3.994 -0.248 1.00 95.38 131 VAL A N 1
ATOM 957 C CA . VAL A 1 131 ? -25.216 3.831 1.186 1.00 95.38 131 VAL A CA 1
ATOM 958 C C . VAL A 1 131 ? -26.160 4.939 1.629 1.00 95.38 131 VAL A C 1
ATOM 960 O O . VAL A 1 131 ? -25.865 6.116 1.441 1.00 95.38 131 VAL A O 1
ATOM 963 N N . THR A 1 132 ? -27.296 4.583 2.225 1.00 94.19 132 THR A N 1
ATOM 964 C CA . THR A 1 132 ? -28.308 5.575 2.627 1.00 94.19 132 THR A CA 1
ATOM 965 C C . THR A 1 132 ? -28.142 6.035 4.065 1.00 94.19 132 THR A C 1
ATOM 967 O O . THR A 1 132 ? -28.425 7.188 4.373 1.00 94.19 132 THR A O 1
ATOM 970 N N . ALA A 1 133 ? -27.676 5.153 4.947 1.00 94.50 133 ALA A N 1
ATOM 971 C CA . ALA A 1 133 ? -27.488 5.464 6.357 1.00 94.50 133 ALA A CA 1
ATOM 972 C C . ALA A 1 133 ? -26.356 4.637 6.977 1.00 94.50 133 ALA A C 1
ATOM 974 O O . ALA A 1 133 ? -25.949 3.606 6.436 1.00 94.50 133 ALA A O 1
ATOM 975 N N . ALA A 1 134 ? -25.873 5.088 8.132 1.00 95.06 134 ALA A N 1
ATOM 976 C CA . ALA A 1 134 ? -24.966 4.342 8.990 1.00 95.06 134 ALA A CA 1
ATOM 977 C C . ALA A 1 134 ? -25.392 4.410 10.460 1.00 95.06 134 ALA A C 1
ATOM 979 O O . ALA A 1 134 ? -25.919 5.421 10.924 1.00 95.06 134 ALA A O 1
ATOM 980 N N . ARG A 1 135 ? -25.079 3.353 11.212 1.00 95.06 135 ARG A N 1
ATOM 981 C CA . ARG A 1 135 ? -24.944 3.384 12.674 1.00 95.06 135 ARG A CA 1
ATOM 982 C C . ARG A 1 135 ? -23.469 3.242 13.030 1.00 95.06 135 ARG A C 1
ATOM 984 O O . ARG A 1 135 ? -22.846 2.269 12.610 1.00 95.06 135 ARG A O 1
ATOM 991 N N . THR A 1 136 ? -22.916 4.194 13.775 1.00 91.69 136 THR A N 1
ATOM 992 C CA . THR A 1 136 ? -21.490 4.244 14.119 1.00 91.69 136 THR A CA 1
ATOM 993 C C . THR A 1 136 ? -21.254 4.009 15.606 1.00 91.69 136 THR A C 1
ATOM 995 O O . THR A 1 136 ? -21.899 4.610 16.466 1.00 91.69 136 THR A O 1
ATOM 998 N N . ASP A 1 137 ? -20.294 3.141 15.899 1.00 88.94 137 ASP A N 1
ATOM 999 C CA . ASP A 1 137 ? -19.686 2.937 17.207 1.00 88.94 137 ASP A CA 1
ATOM 1000 C C . ASP A 1 137 ? -18.240 3.429 17.108 1.00 88.94 137 ASP A C 1
ATOM 1002 O O . ASP A 1 137 ? -17.360 2.748 16.581 1.00 88.94 137 ASP A O 1
ATOM 1006 N N . GLU A 1 138 ? -18.024 4.673 17.533 1.00 81.25 138 GLU A N 1
ATOM 1007 C CA . GLU A 1 138 ? -16.718 5.333 17.461 1.00 81.25 138 GLU A CA 1
ATOM 1008 C C . GLU A 1 138 ? -15.711 4.732 18.452 1.00 81.25 138 GLU A C 1
ATOM 1010 O O . GLU A 1 138 ? -14.516 4.743 18.170 1.00 81.25 138 GLU A O 1
ATOM 1015 N N . GLU A 1 139 ? -16.177 4.169 19.573 1.00 79.25 139 GLU A N 1
ATOM 1016 C CA . GLU A 1 139 ? -15.316 3.549 20.590 1.00 79.25 139 GLU A CA 1
ATOM 1017 C C . GLU A 1 139 ? -14.639 2.288 20.042 1.00 79.25 139 GLU A C 1
ATOM 1019 O O . GLU A 1 139 ? -13.443 2.073 20.254 1.00 79.25 139 GLU A O 1
ATOM 1024 N N . HIS A 1 140 ? -15.392 1.489 19.286 1.00 82.06 140 HIS A N 1
ATOM 1025 C CA . HIS A 1 140 ? -14.909 0.250 18.678 1.00 82.06 140 HIS A CA 1
ATOM 1026 C C . HIS A 1 140 ? -14.518 0.415 17.203 1.00 82.06 140 HIS A C 1
ATOM 1028 O O . HIS A 1 140 ? -14.132 -0.566 16.569 1.00 82.06 140 HIS A O 1
ATOM 1034 N N . ASP A 1 141 ? -14.604 1.629 16.644 1.00 85.06 141 ASP A N 1
ATOM 1035 C CA . ASP A 1 141 ? -14.353 1.935 15.228 1.00 85.06 141 ASP A CA 1
ATOM 1036 C C . ASP A 1 141 ? -15.137 1.014 14.278 1.00 85.06 141 ASP A C 1
ATOM 1038 O O . ASP A 1 141 ? -14.605 0.500 13.295 1.00 85.06 141 ASP A O 1
ATOM 1042 N N . LEU A 1 142 ? -16.418 0.784 14.566 1.00 93.56 142 LEU A N 1
ATOM 1043 C CA . LEU A 1 142 ? -17.308 -0.034 13.740 1.00 93.56 142 LEU A CA 1
ATOM 1044 C C . LEU A 1 142 ? -18.470 0.790 13.193 1.00 93.56 142 LEU A C 1
ATOM 1046 O O . LEU A 1 142 ? -19.085 1.582 13.902 1.00 93.56 142 LEU A O 1
ATOM 1050 N N . ALA A 1 143 ? -18.806 0.566 11.928 1.00 95.88 143 ALA A N 1
ATOM 1051 C CA . ALA A 1 143 ? -19.969 1.160 11.292 1.00 95.88 143 ALA A CA 1
ATOM 1052 C C . ALA A 1 143 ? -20.822 0.090 10.612 1.00 95.88 143 ALA A C 1
ATOM 1054 O O . ALA A 1 143 ? -20.316 -0.722 9.837 1.00 95.88 143 ALA A O 1
ATOM 1055 N N . LEU A 1 144 ? -22.124 0.123 10.888 1.00 97.31 144 LEU A N 1
ATOM 1056 C CA . LEU A 1 144 ? -23.149 -0.664 10.214 1.00 97.31 144 LEU A CA 1
ATOM 1057 C C . LEU A 1 144 ? -23.820 0.209 9.153 1.00 97.31 144 LEU A C 1
ATOM 10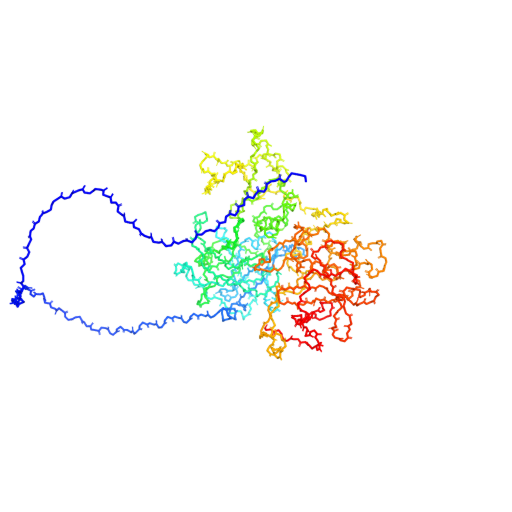59 O O . LEU A 1 144 ? -24.517 1.158 9.503 1.00 97.31 144 LEU A O 1
ATOM 1063 N N . LEU A 1 145 ? -23.600 -0.106 7.881 1.00 96.88 145 LEU A N 1
ATOM 1064 C CA . LEU A 1 145 ? -24.122 0.621 6.727 1.00 96.88 145 LEU A CA 1
ATOM 1065 C C . LEU A 1 145 ? -25.400 -0.025 6.198 1.00 96.88 145 LEU A C 1
ATOM 1067 O O . LEU A 1 145 ? -25.456 -1.247 6.034 1.00 96.88 145 LEU A O 1
ATOM 1071 N N . ASP A 1 146 ? -26.377 0.810 5.858 1.00 95.44 146 ASP A N 1
ATOM 1072 C CA . ASP A 1 146 ? -27.606 0.411 5.179 1.00 95.44 146 ASP A CA 1
ATOM 1073 C C . ASP A 1 146 ? -27.459 0.649 3.661 1.00 95.44 146 ASP A C 1
ATOM 1075 O O . ASP A 1 146 ? -27.232 1.773 3.203 1.00 95.44 146 ASP A O 1
ATOM 1079 N N . VAL A 1 147 ? -27.576 -0.429 2.880 1.00 95.12 147 VAL A N 1
ATOM 1080 C CA . VAL A 1 147 ? -27.372 -0.473 1.421 1.00 95.12 147 VAL A CA 1
ATOM 1081 C C . VAL A 1 147 ? -28.614 -1.092 0.759 1.00 95.12 147 VAL A C 1
ATOM 1083 O O . VAL A 1 147 ? -28.617 -2.276 0.404 1.00 95.12 147 VAL A O 1
ATOM 1086 N N . PRO A 1 148 ? -29.723 -0.341 0.640 1.00 91.25 148 PRO A N 1
ATOM 1087 C CA . PRO A 1 148 ? -31.048 -0.904 0.368 1.00 91.25 148 PRO A CA 1
ATOM 1088 C C . PRO A 1 148 ? -31.178 -1.603 -0.992 1.00 91.25 148 PRO A C 1
ATOM 1090 O O . PRO A 1 148 ? -31.988 -2.530 -1.119 1.00 91.25 148 PRO A O 1
ATOM 1093 N N . ASP A 1 149 ? -30.366 -1.195 -1.969 1.00 90.00 149 ASP A N 1
ATOM 1094 C CA . ASP A 1 149 ? -30.394 -1.691 -3.350 1.00 90.00 149 ASP A CA 1
ATOM 1095 C C . ASP A 1 149 ? -29.435 -2.866 -3.601 1.00 90.00 149 ASP A C 1
ATOM 1097 O O . ASP A 1 149 ? -29.423 -3.438 -4.694 1.00 90.00 149 ASP A O 1
ATOM 1101 N N . ALA A 1 150 ? -28.638 -3.257 -2.599 1.00 83.12 150 ALA A N 1
ATOM 1102 C CA . ALA A 1 150 ? -27.736 -4.401 -2.688 1.00 83.12 150 ALA A CA 1
ATOM 1103 C C . ALA A 1 150 ? -28.525 -5.720 -2.627 1.00 83.12 150 ALA A C 1
ATOM 1105 O O . ALA A 1 150 ? -28.771 -6.291 -1.562 1.00 83.12 150 ALA A O 1
ATOM 1106 N N . LEU A 1 151 ? -28.956 -6.191 -3.797 1.00 73.12 151 LEU A N 1
ATOM 1107 C CA . LEU A 1 151 ? -29.687 -7.445 -3.969 1.00 73.12 151 LEU A CA 1
ATOM 1108 C C . LEU A 1 151 ? -28.723 -8.619 -4.204 1.00 73.12 151 LEU A C 1
ATOM 1110 O O . LEU A 1 151 ? -27.711 -8.470 -4.883 1.00 73.12 151 LEU A O 1
ATOM 1114 N N . ASN A 1 152 ? -29.092 -9.803 -3.706 1.00 78.81 152 ASN A N 1
ATOM 1115 C CA . ASN A 1 152 ? -28.439 -11.093 -3.987 1.00 78.81 152 ASN A CA 1
ATOM 1116 C C . ASN A 1 152 ? -26.999 -11.266 -3.468 1.00 78.81 152 ASN A C 1
ATOM 1118 O O . ASN A 1 152 ? -26.245 -12.070 -4.013 1.00 78.81 152 ASN A O 1
ATOM 1122 N N . ILE A 1 153 ? -26.618 -10.559 -2.402 1.00 82.75 153 ILE A N 1
ATOM 1123 C CA . ILE A 1 153 ? -25.329 -10.773 -1.732 1.00 82.75 153 ILE A CA 1
ATOM 1124 C C . ILE A 1 153 ? -25.534 -11.680 -0.520 1.00 82.75 153 ILE A C 1
ATOM 1126 O O . ILE A 1 153 ? -26.312 -11.360 0.380 1.00 82.75 153 ILE A O 1
ATOM 1130 N N . ASN A 1 154 ? -24.831 -12.813 -0.503 1.00 87.38 154 ASN A N 1
ATOM 1131 C CA . ASN A 1 154 ? -24.868 -13.755 0.611 1.00 87.38 154 ASN A CA 1
ATOM 1132 C C . ASN A 1 154 ? -24.035 -13.214 1.778 1.00 87.38 154 ASN A C 1
ATOM 1134 O O . ASN A 1 154 ? -22.833 -13.017 1.601 1.00 87.38 154 ASN A O 1
ATOM 1138 N N . PRO A 1 155 ? -24.622 -12.994 2.964 1.00 94.00 155 PRO A N 1
ATOM 1139 C CA . PRO A 1 155 ? -23.874 -12.458 4.090 1.00 94.00 155 PRO A CA 1
ATOM 1140 C C . PRO A 1 155 ? -22.920 -13.475 4.722 1.00 94.00 155 PRO A C 1
AT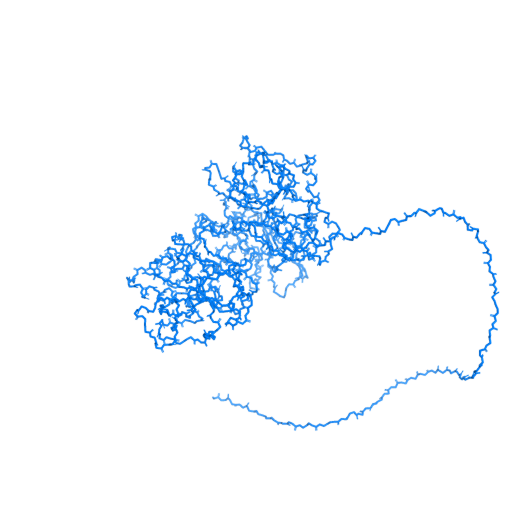OM 1142 O O . PRO A 1 155 ? -23.135 -14.691 4.659 1.00 94.00 155 PRO A O 1
ATOM 1145 N N . LEU A 1 156 ? -21.883 -12.968 5.386 1.00 94.88 156 LEU A N 1
ATOM 1146 C CA . LEU A 1 156 ? -20.967 -13.783 6.173 1.00 94.88 156 LEU A CA 1
ATOM 1147 C C . LEU A 1 156 ? -21.533 -14.054 7.572 1.00 94.88 156 LEU A C 1
ATOM 1149 O O . LEU A 1 156 ? -22.018 -13.127 8.224 1.00 94.88 156 LEU A O 1
ATOM 1153 N N . PRO A 1 157 ? -21.432 -15.296 8.081 1.00 95.25 157 PRO A N 1
ATOM 1154 C CA . PRO A 1 157 ? -21.825 -15.585 9.451 1.00 95.25 157 PRO A CA 1
ATOM 1155 C C . PRO A 1 157 ? -20.844 -14.940 10.433 1.00 95.25 157 PRO A C 1
ATOM 1157 O O . PRO A 1 157 ? -19.627 -14.990 10.239 1.00 95.25 157 PRO A O 1
ATOM 1160 N N . ILE A 1 158 ? -21.373 -14.375 11.516 1.00 95.62 158 ILE A N 1
ATOM 1161 C CA . ILE A 1 158 ? -20.571 -13.849 12.621 1.00 95.62 158 ILE A CA 1
ATOM 1162 C C . ILE A 1 158 ? -20.258 -14.978 13.606 1.00 95.62 158 ILE A C 1
ATOM 1164 O O . ILE A 1 158 ? -21.158 -15.674 14.071 1.00 95.62 158 ILE A O 1
ATOM 1168 N N . GLY A 1 159 ? -18.976 -15.154 13.918 1.00 93.62 159 GLY A N 1
ATOM 1169 C CA . GLY A 1 159 ? -18.476 -16.125 14.887 1.00 93.62 159 GLY A CA 1
ATOM 1170 C C . GLY A 1 159 ? -18.157 -15.485 16.235 1.00 93.62 159 GLY A C 1
ATOM 1171 O O . GLY A 1 159 ? -18.017 -14.266 16.342 1.00 93.62 159 GLY A O 1
ATOM 1172 N N . ASN A 1 160 ? -18.001 -16.321 17.264 1.00 91.88 160 ASN A N 1
ATOM 1173 C CA . ASN A 1 160 ? -17.601 -15.879 18.598 1.00 91.88 160 ASN A CA 1
ATOM 1174 C C . ASN A 1 160 ? -16.057 -15.795 18.709 1.00 91.88 160 ASN A C 1
ATOM 1176 O O . ASN A 1 160 ? -15.390 -16.828 18.603 1.00 91.88 160 ASN A O 1
ATOM 1180 N N . PRO A 1 161 ? -15.465 -14.611 18.945 1.00 89.44 161 PRO A N 1
ATOM 1181 C CA . PRO A 1 161 ? -14.025 -14.461 19.125 1.00 89.44 161 PRO A CA 1
ATOM 1182 C C . PRO A 1 161 ? -13.528 -14.947 20.494 1.00 89.44 161 PRO A C 1
ATOM 1184 O O . PRO A 1 161 ? -12.332 -15.196 20.648 1.00 89.44 161 PRO A O 1
ATOM 1187 N N . ASP A 1 162 ? -14.393 -15.144 21.491 1.00 88.06 162 ASP A N 1
ATOM 1188 C CA . ASP A 1 162 ? -13.986 -15.599 22.828 1.00 88.06 162 ASP A CA 1
ATOM 1189 C C . ASP A 1 162 ? -13.446 -17.029 22.807 1.00 88.06 162 ASP A C 1
ATOM 1191 O O . ASP A 1 162 ? -12.469 -17.332 23.491 1.00 88.06 162 ASP A O 1
ATOM 1195 N N . ILE A 1 163 ? -13.998 -17.872 21.933 1.00 87.44 163 ILE A N 1
ATOM 1196 C CA . ILE A 1 163 ? -13.549 -19.256 21.733 1.00 87.44 163 ILE A CA 1
ATOM 1197 C C . ILE A 1 163 ? -12.345 -19.374 20.786 1.00 87.44 163 ILE A C 1
ATOM 1199 O O . ILE A 1 163 ? -11.828 -20.470 20.597 1.00 87.44 163 ILE A O 1
ATOM 1203 N N . LEU A 1 164 ? -11.905 -18.264 20.183 1.00 89.44 164 LEU A N 1
ATOM 1204 C CA . LEU A 1 164 ? -10.770 -18.237 19.263 1.00 89.44 164 LEU A CA 1
ATOM 1205 C C . LEU A 1 164 ? -9.457 -18.479 20.025 1.00 89.44 164 LEU A C 1
ATOM 1207 O O . LEU A 1 164 ? -9.128 -17.725 20.952 1.00 89.44 164 LEU A O 1
ATOM 1211 N N . ALA A 1 165 ? -8.710 -19.511 19.632 1.00 86.56 165 ALA A N 1
ATOM 1212 C CA . ALA A 1 165 ? -7.456 -19.875 20.285 1.00 86.56 165 ALA A CA 1
ATOM 1213 C C . ALA A 1 165 ? -6.262 -19.091 19.717 1.00 86.56 165 ALA A C 1
ATOM 1215 O O . ALA A 1 165 ? -6.183 -18.814 18.521 1.00 86.56 165 ALA A O 1
ATOM 1216 N N . ILE A 1 166 ? -5.286 -18.767 20.572 1.00 87.75 166 ILE A N 1
ATOM 1217 C CA . ILE A 1 166 ? -3.979 -18.279 20.107 1.00 87.75 166 ILE A CA 1
ATOM 1218 C C . ILE A 1 166 ? -3.311 -19.402 19.301 1.00 87.75 166 ILE A C 1
ATOM 1220 O O . ILE A 1 166 ? -3.274 -20.547 19.744 1.00 87.75 166 ILE A O 1
ATOM 1224 N N . GLY A 1 167 ? -2.799 -19.071 18.116 1.00 77.25 167 GLY A N 1
ATOM 1225 C CA . GLY A 1 167 ? -2.255 -20.019 17.144 1.00 77.25 167 GLY A CA 1
ATOM 1226 C C . GLY A 1 167 ? -3.268 -20.533 16.115 1.00 77.25 167 GLY A C 1
ATOM 1227 O O . GLY A 1 167 ? -2.848 -21.136 15.130 1.00 77.25 167 GLY A O 1
ATOM 1228 N N . GLU A 1 168 ? -4.571 -20.278 16.285 1.00 88.12 168 GLU A N 1
ATOM 1229 C CA . GLU A 1 168 ? -5.592 -20.684 15.309 1.00 88.12 168 GLU A CA 1
ATOM 1230 C C . GLU A 1 168 ? -5.415 -19.931 13.984 1.00 88.12 168 GLU A C 1
ATOM 1232 O O . GLU A 1 168 ? -5.146 -18.725 13.972 1.00 88.12 168 GLU A O 1
ATOM 1237 N N . THR A 1 169 ? -5.568 -20.644 12.864 1.00 89.00 169 THR A N 1
ATOM 1238 C CA . THR A 1 169 ? -5.507 -20.056 11.525 1.00 89.00 169 THR A CA 1
ATOM 1239 C C . THR A 1 169 ? -6.686 -19.123 11.295 1.00 89.00 169 THR A C 1
ATOM 1241 O O . THR A 1 169 ? -7.850 -19.494 11.483 1.00 89.00 169 THR A O 1
ATOM 1244 N N . VAL A 1 170 ? -6.363 -17.923 10.825 1.00 95.06 170 VAL A N 1
ATOM 1245 C CA . VAL A 1 170 ? -7.322 -16.899 10.422 1.00 95.06 170 VAL A CA 1
ATOM 1246 C C . VAL A 1 170 ? -6.994 -16.379 9.033 1.00 95.06 170 VAL A C 1
ATOM 1248 O O . VAL A 1 170 ? -5.840 -16.362 8.596 1.00 95.06 170 VAL A O 1
ATOM 1251 N N . VAL A 1 171 ? -8.041 -15.947 8.347 1.00 93.38 171 VAL A N 1
ATOM 1252 C CA . VAL A 1 171 ? -8.002 -15.410 6.997 1.00 93.38 171 VAL A CA 1
ATOM 1253 C C . VAL A 1 171 ? -8.482 -13.968 7.053 1.00 93.38 171 VAL A C 1
ATOM 1255 O O . VAL A 1 171 ? -9.633 -13.716 7.404 1.00 93.38 171 VAL A O 1
ATOM 1258 N N . ALA A 1 172 ? -7.614 -13.017 6.729 1.00 91.31 172 ALA A N 1
ATOM 1259 C CA . ALA A 1 172 ? -8.023 -11.640 6.514 1.00 91.31 172 ALA A CA 1
ATOM 1260 C C . ALA A 1 172 ? -8.442 -11.476 5.052 1.00 91.31 172 ALA A C 1
ATOM 1262 O O . ALA A 1 172 ? -7.769 -11.953 4.135 1.00 91.31 172 ALA A O 1
ATOM 1263 N N . ALA A 1 173 ? -9.568 -10.808 4.837 1.00 89.19 173 ALA A N 1
ATOM 1264 C CA . ALA A 1 173 ? -10.085 -10.551 3.508 1.00 89.19 173 ALA A CA 1
ATOM 1265 C C . ALA A 1 173 ? -10.420 -9.070 3.339 1.00 89.19 173 ALA A C 1
ATOM 1267 O O . ALA A 1 173 ? -10.806 -8.387 4.291 1.00 89.19 173 ALA A O 1
ATOM 1268 N N . GLY A 1 174 ? -10.268 -8.566 2.120 1.00 83.88 174 GLY A N 1
ATOM 1269 C CA . GLY A 1 174 ? -10.595 -7.185 1.805 1.00 83.88 174 GLY A CA 1
ATOM 1270 C C . GLY A 1 174 ? -10.295 -6.819 0.360 1.00 83.88 174 GLY A C 1
ATOM 1271 O O . GLY A 1 174 ? -10.091 -7.665 -0.510 1.00 83.88 174 GLY A O 1
ATOM 1272 N N . SER A 1 175 ? -10.252 -5.519 0.123 1.00 68.56 175 SER A N 1
ATOM 1273 C CA . SER A 1 175 ? -9.956 -4.886 -1.155 1.00 68.56 175 SER A CA 1
ATOM 1274 C C . SER A 1 175 ? -8.760 -3.932 -1.010 1.00 68.56 175 SER A C 1
ATOM 1276 O O . SER A 1 175 ? -8.902 -2.733 -1.270 1.00 68.56 175 SE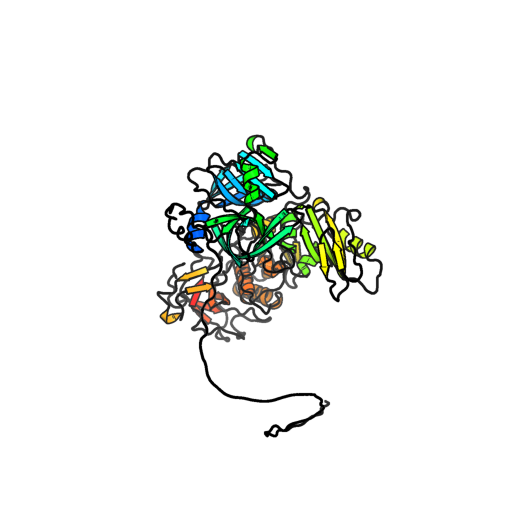R A O 1
ATOM 1278 N N . PRO A 1 176 ? -7.587 -4.416 -0.552 1.00 53.44 176 PRO A N 1
ATOM 1279 C CA . PRO A 1 176 ? -6.407 -3.580 -0.418 1.00 53.44 176 PRO A CA 1
ATOM 1280 C C . PRO A 1 176 ? -6.062 -2.938 -1.760 1.00 53.44 176 PRO A C 1
ATOM 1282 O O . PRO A 1 176 ? -6.031 -3.610 -2.791 1.00 53.44 176 PRO A O 1
ATOM 1285 N N . LEU A 1 177 ? -5.798 -1.629 -1.740 1.00 46.56 177 LEU A N 1
ATOM 1286 C CA . LEU A 1 177 ? -5.323 -0.886 -2.909 1.00 46.56 177 LEU A CA 1
ATOM 1287 C C . LEU A 1 177 ? -6.245 -1.026 -4.147 1.00 46.56 177 LEU A C 1
ATOM 1289 O O . LEU A 1 177 ? -5.758 -1.215 -5.257 1.00 46.56 177 LEU A O 1
ATOM 1293 N N . GLY A 1 178 ? -7.571 -1.081 -3.969 1.00 50.19 178 GLY A N 1
ATOM 1294 C CA . GLY A 1 178 ? -8.529 -1.258 -5.077 1.00 50.19 178 GLY A CA 1
ATOM 1295 C C . GLY A 1 178 ? -8.497 -2.634 -5.768 1.00 50.19 178 GLY A C 1
ATOM 1296 O O . GLY A 1 178 ? -9.289 -2.883 -6.678 1.00 50.19 178 GLY A O 1
ATOM 1297 N N . MET A 1 179 ? -7.626 -3.553 -5.331 1.00 52.69 179 MET A N 1
ATOM 1298 C CA . MET A 1 179 ? -7.583 -4.943 -5.787 1.00 52.69 179 MET A CA 1
ATOM 1299 C C . MET A 1 179 ? -8.613 -5.757 -5.008 1.00 52.69 179 MET A C 1
ATOM 1301 O O . MET A 1 179 ? -8.323 -6.396 -3.991 1.00 52.69 179 MET A O 1
ATOM 1305 N N . GLN A 1 180 ? -9.847 -5.672 -5.490 1.00 57.47 180 GLN A N 1
ATOM 1306 C CA . GLN A 1 180 ? -10.989 -6.400 -4.964 1.00 57.47 180 GLN A CA 1
ATOM 1307 C C . GLN A 1 180 ? -10.689 -7.897 -4.812 1.00 57.47 180 GLN A C 1
ATOM 1309 O O . GLN A 1 180 ? -10.219 -8.553 -5.740 1.00 57.47 180 GLN A O 1
ATOM 1314 N N . GLY A 1 181 ? -10.980 -8.423 -3.622 1.00 60.00 181 GLY A N 1
ATOM 1315 C CA . GLY A 1 181 ? -10.915 -9.847 -3.328 1.00 60.00 181 GLY A CA 1
ATOM 1316 C C . GLY A 1 181 ? -9.535 -10.391 -2.965 1.00 60.00 181 GLY A C 1
ATOM 1317 O O . GLY A 1 181 ? -9.204 -11.527 -3.299 1.00 60.00 181 GLY A O 1
ATOM 1318 N N . THR A 1 182 ? -8.734 -9.602 -2.249 1.00 75.94 182 THR A N 1
ATOM 1319 C CA . THR A 1 182 ? -7.474 -10.101 -1.693 1.00 75.94 182 THR A CA 1
ATOM 1320 C C . THR A 1 182 ? -7.740 -10.894 -0.423 1.00 75.94 182 THR A C 1
ATOM 1322 O O . THR A 1 182 ? -8.443 -10.440 0.484 1.00 75.94 182 THR A O 1
ATOM 1325 N N . ILE A 1 183 ? -7.126 -12.069 -0.360 1.00 83.88 183 ILE A N 1
ATOM 1326 C CA . ILE A 1 183 ? -7.142 -12.963 0.788 1.00 83.88 183 ILE A CA 1
ATOM 1327 C C . ILE A 1 183 ? -5.715 -13.095 1.308 1.00 83.88 183 ILE A C 1
ATOM 1329 O O . ILE A 1 183 ? -4.786 -13.319 0.532 1.00 83.88 183 ILE A O 1
ATOM 1333 N N . SER A 1 184 ? -5.543 -12.982 2.619 1.00 82.00 184 SER A N 1
ATOM 1334 C CA . SER A 1 184 ? -4.281 -13.266 3.286 1.00 82.00 184 SER A CA 1
ATOM 1335 C C . SER A 1 184 ? -4.512 -14.172 4.491 1.00 82.00 184 SER A C 1
ATOM 1337 O O . SER A 1 184 ? -5.534 -14.114 5.171 1.00 82.00 184 SER A O 1
ATOM 1339 N N . THR A 1 185 ? -3.557 -15.055 4.742 1.00 84.50 185 THR A N 1
ATOM 1340 C CA . THR A 1 185 ? -3.624 -16.040 5.823 1.00 84.50 185 THR A CA 1
ATOM 1341 C C . THR A 1 185 ? -2.589 -15.753 6.884 1.00 84.50 185 THR A C 1
ATOM 1343 O O . THR A 1 185 ? -1.452 -15.393 6.581 1.00 84.50 185 THR A O 1
ATOM 1346 N N . GLY A 1 186 ? -2.968 -15.990 8.131 1.00 86.00 186 GLY A N 1
ATOM 1347 C CA . GLY A 1 186 ? -2.068 -15.954 9.268 1.00 86.00 186 GLY A CA 1
ATOM 1348 C C . GLY A 1 186 ? -2.648 -16.720 10.443 1.00 86.00 186 GLY A C 1
ATOM 1349 O O . GLY A 1 186 ? -3.494 -17.599 10.283 1.00 86.00 186 GLY A O 1
ATOM 1350 N N . ILE A 1 187 ? -2.180 -16.376 11.635 1.00 82.44 187 ILE A N 1
ATOM 1351 C CA . ILE A 1 187 ? -2.662 -16.946 12.890 1.00 82.44 187 ILE A CA 1
ATOM 1352 C C . ILE A 1 187 ? -3.130 -15.847 13.833 1.00 82.44 187 ILE A C 1
ATOM 1354 O O . ILE A 1 187 ? -2.800 -14.671 13.662 1.00 82.44 187 ILE A O 1
ATOM 1358 N N . VAL A 1 188 ? -3.873 -16.239 14.857 1.00 88.00 188 VAL A N 1
ATOM 1359 C CA . VAL A 1 188 ? -4.143 -15.400 16.025 1.00 88.00 188 VAL A CA 1
ATOM 1360 C C . VAL A 1 188 ? -2.887 -15.361 16.881 1.00 88.00 188 VAL A C 1
ATOM 1362 O O . VAL A 1 188 ? -2.517 -16.351 17.505 1.00 88.00 188 VAL A O 1
ATOM 1365 N N . SER A 1 189 ? -2.219 -14.217 16.915 1.00 73.50 189 SER A N 1
ATOM 1366 C CA . SER A 1 189 ? -0.979 -14.034 17.671 1.00 73.50 189 SER A CA 1
ATOM 1367 C C . SER A 1 189 ? -1.250 -13.814 19.156 1.00 73.50 189 SER A C 1
ATOM 1369 O O . SER A 1 189 ? -0.499 -14.291 20.001 1.00 73.50 189 SER A O 1
ATOM 1371 N N . ALA A 1 190 ? -2.299 -13.055 19.480 1.00 75.81 190 ALA A N 1
ATOM 1372 C CA . ALA A 1 190 ? -2.707 -12.753 20.848 1.00 75.81 190 ALA A CA 1
ATOM 1373 C C . ALA A 1 190 ? -4.107 -12.126 20.875 1.00 75.81 190 ALA A C 1
ATOM 1375 O O . ALA A 1 190 ? -4.562 -11.548 19.890 1.00 75.81 190 ALA A O 1
ATOM 1376 N N . LYS A 1 191 ? -4.747 -12.150 22.044 1.00 82.50 191 LYS A N 1
ATOM 1377 C CA . LYS A 1 191 ? -5.835 -11.225 22.387 1.00 82.50 191 LYS A CA 1
ATOM 1378 C C . LYS A 1 191 ? -5.231 -10.094 23.210 1.00 82.50 191 LYS A C 1
ATOM 1380 O O . LYS A 1 191 ? -4.460 -10.354 24.136 1.00 82.50 191 LYS A O 1
ATOM 1385 N N . ARG A 1 192 ? -5.500 -8.846 22.839 1.00 75.81 192 ARG A N 1
ATOM 1386 C CA . ARG A 1 192 ? -4.902 -7.663 23.472 1.00 75.81 192 ARG A CA 1
ATOM 1387 C C . ARG A 1 192 ? -5.994 -6.733 23.969 1.00 75.81 192 ARG A C 1
ATOM 1389 O O . ARG A 1 192 ? -7.078 -6.695 23.403 1.00 75.81 192 ARG A O 1
ATOM 1396 N N . LEU A 1 193 ? -5.673 -5.967 25.004 1.00 67.69 193 LEU A N 1
ATOM 1397 C CA . LEU A 1 193 ? -6.439 -4.790 25.386 1.00 67.69 193 LEU A CA 1
ATOM 1398 C C . LEU A 1 193 ? -5.678 -3.567 24.891 1.00 67.69 193 LEU A C 1
ATOM 1400 O O . LEU A 1 193 ? -4.556 -3.310 25.330 1.00 67.69 193 LEU A O 1
ATOM 1404 N N . VAL A 1 194 ? -6.282 -2.828 23.969 1.00 54.25 194 VAL A N 1
ATOM 1405 C CA . VAL A 1 194 ? -5.782 -1.538 23.496 1.00 54.25 194 VAL A CA 1
ATOM 1406 C C . VAL A 1 194 ? -6.793 -0.504 23.971 1.00 54.25 194 VAL A C 1
ATOM 1408 O O . VAL A 1 194 ? -7.911 -0.460 23.481 1.00 54.25 194 VAL A O 1
ATOM 1411 N N . LYS A 1 195 ? -6.417 0.292 24.982 1.00 48.59 195 LYS A N 1
ATOM 1412 C CA . LYS A 1 195 ? -7.302 1.274 25.650 1.00 48.59 195 LYS A CA 1
ATOM 1413 C C . LYS A 1 195 ? -8.574 0.690 26.253 1.00 48.59 195 LYS A C 1
ATOM 1415 O O . LYS A 1 195 ? -9.647 1.254 26.098 1.00 48.59 195 LYS A O 1
ATOM 1420 N N . ASN A 1 196 ? -8.453 -0.436 26.942 1.00 61.16 196 ASN A N 1
ATOM 1421 C CA . ASN A 1 196 ? -9.591 -1.169 27.504 1.00 61.16 196 ASN A CA 1
ATOM 1422 C C . ASN A 1 196 ? -10.567 -1.738 26.457 1.00 61.16 196 ASN A C 1
ATOM 1424 O O . ASN A 1 196 ? -11.488 -2.446 26.845 1.00 61.16 196 ASN A O 1
ATOM 1428 N N . VAL A 1 197 ? -10.323 -1.531 25.160 1.00 67.62 197 VAL A N 1
ATOM 1429 C CA . VAL A 1 197 ? -11.027 -2.226 24.083 1.00 67.62 197 VAL A CA 1
ATOM 1430 C C . VAL A 1 197 ? -10.268 -3.506 23.758 1.00 67.62 197 VAL A C 1
ATOM 1432 O O . VAL A 1 197 ? -9.048 -3.502 23.549 1.00 67.62 197 VAL A O 1
ATOM 1435 N N . ALA A 1 198 ? -10.979 -4.628 23.766 1.00 79.56 198 ALA A N 1
ATOM 1436 C CA . ALA A 1 198 ? -10.414 -5.899 23.351 1.00 79.56 198 ALA A CA 1
ATOM 1437 C C . ALA A 1 198 ? -10.195 -5.888 21.833 1.00 79.56 198 ALA A C 1
ATOM 1439 O O . ALA A 1 198 ? -11.051 -5.439 21.078 1.00 79.56 198 ALA A O 1
ATOM 1440 N N . VAL A 1 199 ? -9.057 -6.415 21.383 1.00 83.69 199 VAL A N 1
ATOM 1441 C CA . VAL A 1 199 ? -8.736 -6.596 19.961 1.00 83.69 199 VAL A CA 1
ATOM 1442 C C . VAL A 1 199 ? -8.044 -7.939 19.729 1.00 83.69 199 VAL A C 1
ATOM 1444 O O . VAL A 1 199 ? -7.369 -8.487 20.610 1.00 83.69 199 VAL A O 1
ATOM 1447 N N . ILE A 1 200 ? -8.179 -8.465 18.514 1.00 89.38 200 ILE A N 1
ATOM 1448 C CA . ILE A 1 200 ? -7.459 -9.650 18.045 1.00 89.38 200 ILE A CA 1
ATOM 1449 C C . ILE A 1 200 ? -6.174 -9.185 17.369 1.00 89.38 200 ILE A C 1
ATOM 1451 O O . ILE A 1 200 ? -6.228 -8.441 16.396 1.00 89.38 200 ILE A O 1
ATOM 1455 N N . GLN A 1 201 ? -5.023 -9.650 17.850 1.00 84.88 201 GLN A N 1
ATOM 1456 C CA . GLN A 1 201 ? -3.747 -9.502 17.156 1.00 84.88 201 GLN A CA 1
ATOM 1457 C C . GLN A 1 201 ? -3.550 -10.696 16.214 1.00 84.88 201 GLN A C 1
ATOM 1459 O O . GLN A 1 201 ? -3.649 -11.845 16.648 1.00 84.88 201 GLN A O 1
ATOM 1464 N N . THR A 1 202 ? -3.213 -10.449 14.952 1.00 82.44 202 THR A N 1
ATOM 1465 C CA . THR A 1 202 ? -2.974 -11.483 13.939 1.00 82.44 202 THR A CA 1
ATOM 1466 C C . THR A 1 202 ? -1.674 -11.259 13.173 1.00 82.44 202 TH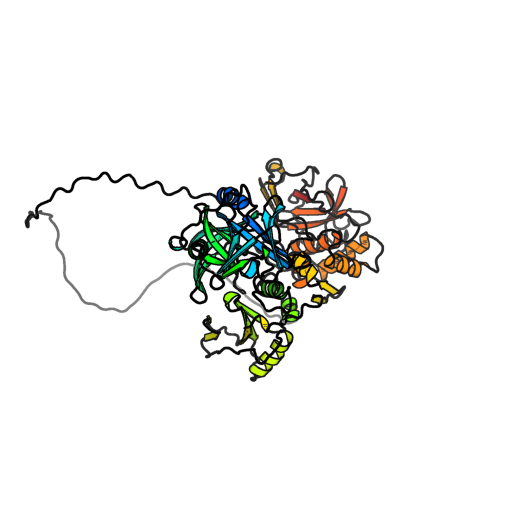R A C 1
ATOM 1468 O O . THR A 1 202 ? -1.200 -10.130 13.053 1.00 82.44 202 THR A O 1
ATOM 1471 N N . THR A 1 203 ? -1.092 -12.343 12.653 1.00 75.00 203 THR A N 1
ATOM 1472 C CA . THR A 1 203 ? -0.003 -12.281 11.668 1.00 75.00 203 THR A CA 1
ATOM 1473 C C . THR A 1 203 ? -0.492 -12.185 10.226 1.00 75.00 203 THR A C 1
ATOM 1475 O O . THR A 1 203 ? 0.337 -11.976 9.344 1.00 75.00 203 THR A O 1
ATOM 1478 N N . ALA A 1 204 ? -1.798 -12.350 9.966 1.00 79.00 204 ALA A N 1
ATOM 1479 C CA . ALA A 1 204 ? -2.347 -12.276 8.615 1.00 79.00 204 ALA A CA 1
ATOM 1480 C C . ALA A 1 204 ? -2.009 -10.900 8.017 1.00 79.00 204 ALA A C 1
ATOM 1482 O O . ALA A 1 204 ? -2.346 -9.893 8.647 1.00 79.00 204 ALA A O 1
ATOM 1483 N N . PRO A 1 205 ? -1.309 -10.823 6.870 1.00 74.06 205 PRO A N 1
ATOM 1484 C CA . PRO A 1 205 ? -0.938 -9.545 6.276 1.00 74.06 205 PRO A CA 1
ATOM 1485 C C . PRO A 1 205 ? -2.170 -8.685 5.984 1.00 74.06 205 PRO A C 1
ATOM 1487 O O . PRO A 1 205 ? -3.022 -9.072 5.186 1.00 74.06 205 PRO A O 1
ATOM 1490 N N . ILE A 1 206 ? -2.253 -7.513 6.606 1.00 71.94 206 ILE A N 1
ATOM 1491 C CA . ILE A 1 206 ? -3.242 -6.484 6.273 1.00 71.94 206 ILE A CA 1
ATOM 1492 C C . ILE A 1 206 ? -2.504 -5.272 5.711 1.00 71.94 206 ILE A C 1
ATOM 1494 O O . ILE A 1 206 ? -1.356 -5.008 6.070 1.00 71.94 206 ILE A O 1
ATOM 1498 N N . SER A 1 207 ? -3.152 -4.531 4.824 1.00 65.19 207 SER A N 1
ATOM 1499 C CA . SER A 1 207 ? -2.594 -3.313 4.241 1.00 65.19 207 SER A CA 1
ATOM 1500 C C . SER A 1 207 ? -3.680 -2.258 4.102 1.00 65.19 207 SER A C 1
ATOM 1502 O O . SER A 1 207 ? -4.862 -2.508 4.342 1.00 65.19 207 SER A O 1
ATOM 1504 N N . GLN A 1 208 ? -3.301 -1.060 3.675 1.00 60.38 208 GLN A N 1
ATOM 1505 C CA . GLN A 1 208 ? -4.281 -0.023 3.386 1.00 60.38 208 GLN A CA 1
ATOM 1506 C C . GLN A 1 208 ? -5.310 -0.523 2.357 1.00 60.38 208 GLN A C 1
ATOM 1508 O O . GLN A 1 208 ? -4.959 -1.146 1.351 1.00 60.38 208 GLN A O 1
ATOM 1513 N N . GLY A 1 209 ? -6.588 -0.310 2.667 1.00 67.88 209 GLY A N 1
ATOM 1514 C CA . GLY A 1 209 ? -7.730 -0.817 1.908 1.00 67.88 209 GLY A CA 1
ATOM 1515 C C . GLY A 1 209 ? -8.327 -2.129 2.431 1.00 67.88 209 GLY A C 1
ATOM 1516 O O . GLY A 1 209 ? -9.480 -2.395 2.112 1.00 67.88 209 GLY A O 1
ATOM 1517 N N . SER A 1 210 ? -7.642 -2.917 3.278 1.00 78.69 210 SER A N 1
ATOM 1518 C CA . SER A 1 210 ? -8.280 -4.053 3.979 1.00 78.69 210 SER A CA 1
ATOM 1519 C C . SER A 1 210 ? -9.015 -3.649 5.263 1.00 78.69 210 SER A C 1
ATOM 1521 O O . SER A 1 210 ? -9.760 -4.466 5.803 1.00 78.69 210 SER A O 1
ATOM 1523 N N . SER A 1 211 ? -8.824 -2.417 5.755 1.00 86.50 211 SER A N 1
ATOM 1524 C CA . SER A 1 211 ? -9.578 -1.867 6.892 1.00 86.50 211 SER A CA 1
ATOM 1525 C C . SER A 1 211 ? -11.079 -1.912 6.609 1.00 86.50 211 SER A C 1
ATOM 1527 O O . SER A 1 211 ? -11.522 -1.526 5.529 1.00 86.50 211 SER A O 1
ATOM 1529 N N . GLY A 1 212 ? -11.842 -2.436 7.559 1.00 90.62 212 GLY A N 1
ATOM 1530 C CA . GLY A 1 212 ? -13.273 -2.704 7.475 1.00 90.62 212 GLY A CA 1
ATOM 1531 C C . GLY A 1 212 ? -13.611 -4.079 6.891 1.00 90.62 212 GLY A C 1
ATOM 1532 O O . GLY A 1 212 ? -14.763 -4.499 6.943 1.00 90.62 212 GLY A O 1
ATOM 1533 N N . GLY A 1 213 ? -12.623 -4.810 6.366 1.00 94.12 213 GLY A N 1
ATOM 1534 C CA . GLY A 1 213 ? -12.786 -6.177 5.874 1.00 94.12 213 GLY A CA 1
ATOM 1535 C C . GLY A 1 213 ? -12.818 -7.215 7.005 1.00 94.12 213 GLY A C 1
ATOM 1536 O O . GLY A 1 213 ? -12.375 -6.928 8.122 1.00 94.12 213 GLY A O 1
ATOM 1537 N N . PRO A 1 214 ? -13.324 -8.433 6.750 1.00 96.44 214 PRO A N 1
ATOM 1538 C CA . PRO A 1 214 ? -13.477 -9.439 7.792 1.00 96.44 214 PRO A CA 1
ATOM 1539 C C . PRO A 1 214 ? -12.157 -10.160 8.115 1.00 96.44 214 PRO A C 1
ATOM 1541 O O . PRO A 1 214 ? -11.328 -10.425 7.239 1.00 96.44 214 PRO A O 1
ATOM 1544 N N . LEU A 1 215 ? -12.001 -10.535 9.384 1.00 96.62 215 LEU A N 1
ATOM 1545 C CA . LEU A 1 215 ? -11.069 -11.556 9.857 1.00 96.62 215 LEU A CA 1
ATOM 1546 C C . LEU A 1 215 ? -11.867 -12.834 10.140 1.00 96.62 215 LEU A C 1
ATOM 1548 O O . LEU A 1 215 ? -12.749 -12.841 11.001 1.00 96.62 215 LEU A O 1
ATOM 1552 N N . ILE A 1 216 ? -11.577 -13.901 9.402 1.00 97.06 216 ILE A N 1
ATOM 1553 C CA . ILE A 1 216 ? -12.405 -15.107 9.318 1.00 97.06 216 ILE A CA 1
ATOM 1554 C C . ILE A 1 216 ? -11.652 -16.294 9.915 1.00 97.06 216 ILE A C 1
ATOM 1556 O O . ILE A 1 216 ? -10.481 -16.513 9.610 1.00 97.06 216 ILE A O 1
ATOM 1560 N N . ASN A 1 217 ? -12.313 -17.068 10.772 1.00 95.25 217 ASN A N 1
ATOM 1561 C CA . ASN A 1 217 ? -11.740 -18.280 11.353 1.00 95.25 217 ASN A CA 1
ATOM 1562 C C . ASN A 1 217 ? -11.810 -19.478 10.385 1.00 95.25 217 ASN A C 1
ATOM 1564 O O . ASN A 1 217 ? -12.433 -19.432 9.322 1.00 95.25 217 ASN A O 1
ATOM 1568 N N . SER A 1 218 ? -11.233 -20.606 10.796 1.00 92.00 218 SER A N 1
ATOM 1569 C CA . SER A 1 218 ? -11.223 -21.839 9.996 1.00 92.00 218 SER A CA 1
ATOM 1570 C C . SER A 1 218 ? -12.607 -22.494 9.816 1.00 92.00 218 SER A C 1
ATOM 1572 O O . SER A 1 218 ? -12.730 -23.480 9.099 1.00 92.00 218 SER A O 1
ATOM 1574 N N . ARG A 1 219 ? -13.673 -21.966 10.434 1.00 93.75 219 ARG A N 1
ATOM 1575 C CA . ARG A 1 219 ? -15.073 -22.387 10.221 1.00 93.75 219 ARG A CA 1
ATOM 1576 C C . ARG A 1 219 ? -15.799 -21.513 9.187 1.00 93.75 219 ARG A C 1
ATOM 1578 O O . ARG A 1 219 ? -16.959 -21.767 8.864 1.00 93.75 219 ARG A O 1
ATOM 1585 N N . GLY A 1 220 ? -15.127 -20.496 8.643 1.00 93.75 220 GLY A N 1
ATOM 1586 C CA . GLY A 1 220 ? -15.727 -19.534 7.720 1.00 93.75 220 GLY A CA 1
ATOM 1587 C C . GLY A 1 220 ? -16.609 -18.495 8.414 1.00 93.75 220 GLY A C 1
ATOM 1588 O O . GLY A 1 220 ? -17.514 -17.963 7.776 1.00 93.75 220 GLY A O 1
ATOM 1589 N N . GLU A 1 221 ? -16.376 -18.238 9.704 1.00 96.50 221 GLU A N 1
ATOM 1590 C CA . GLU A 1 221 ? -17.111 -17.258 10.507 1.00 96.50 221 GLU A CA 1
ATOM 1591 C C . GLU A 1 221 ? -16.244 -16.028 10.785 1.00 96.50 221 GLU A C 1
ATOM 1593 O O . GLU A 1 221 ? -15.052 -16.146 11.083 1.00 96.50 221 GLU A O 1
ATOM 1598 N N . VAL A 1 222 ? -16.846 -14.843 10.724 1.00 97.25 222 VAL A N 1
ATOM 1599 C CA . VAL A 1 222 ? -16.169 -13.578 11.020 1.00 97.25 222 VAL A CA 1
ATOM 1600 C C . VAL A 1 222 ? -15.969 -13.452 12.525 1.00 97.25 222 VAL A C 1
ATOM 1602 O O . VAL A 1 222 ? -16.932 -13.335 13.280 1.00 97.25 222 VAL A O 1
ATOM 1605 N N . VAL A 1 223 ? -14.714 -13.450 12.960 1.00 97.00 223 VAL A N 1
ATOM 1606 C CA . VAL A 1 223 ? -14.318 -13.278 14.367 1.00 97.00 223 VAL A CA 1
ATOM 1607 C C . VAL A 1 223 ? -13.808 -11.869 14.662 1.00 97.00 223 VAL A C 1
ATOM 1609 O O . VAL A 1 223 ? -13.712 -11.473 15.820 1.00 97.00 223 VAL A O 1
ATOM 1612 N N . GLY A 1 224 ? -13.526 -11.076 13.629 1.00 96.31 224 GLY A N 1
ATOM 1613 C CA . GLY A 1 224 ? -13.211 -9.667 13.807 1.00 96.31 224 GLY A CA 1
ATOM 1614 C C . GLY A 1 224 ? -13.281 -8.842 12.531 1.00 96.31 224 GLY A C 1
ATOM 1615 O O . GLY A 1 224 ? -13.522 -9.369 11.447 1.00 96.31 224 GLY A O 1
ATOM 1616 N N . VAL A 1 225 ? -13.060 -7.540 12.679 1.00 96.56 225 VAL A N 1
ATOM 1617 C CA . VAL A 1 225 ? -13.021 -6.557 11.588 1.00 96.56 225 VAL A CA 1
ATOM 1618 C C . VAL A 1 225 ? -11.627 -5.948 11.536 1.00 96.56 225 VAL A C 1
ATOM 1620 O O . VAL A 1 225 ? -11.206 -5.297 12.493 1.00 96.56 225 VAL A O 1
ATOM 1623 N N . ASN A 1 226 ? -10.898 -6.181 10.444 1.00 91.94 226 ASN A N 1
ATOM 1624 C CA . ASN A 1 226 ? -9.542 -5.663 10.248 1.00 91.94 226 ASN A CA 1
ATOM 1625 C C . ASN A 1 226 ? -9.569 -4.137 10.373 1.00 91.94 226 ASN A C 1
ATOM 1627 O O . ASN A 1 226 ? -10.383 -3.509 9.706 1.00 91.94 226 ASN A O 1
ATOM 1631 N N . SER A 1 227 ? -8.714 -3.538 11.205 1.00 81.12 227 SER A N 1
ATOM 1632 C CA . SER A 1 227 ? -8.787 -2.094 11.488 1.00 81.12 227 SER A CA 1
ATOM 1633 C C . SER A 1 227 ? -7.429 -1.411 11.336 1.00 81.12 227 SER A C 1
ATOM 1635 O O . SER A 1 227 ? -7.262 -0.600 10.422 1.00 81.12 227 SER A O 1
ATOM 1637 N N . PHE A 1 228 ? -6.435 -1.772 12.155 1.00 67.81 228 PHE A N 1
ATOM 1638 C CA . PHE A 1 228 ? -5.144 -1.075 12.208 1.00 67.81 228 PHE A CA 1
ATOM 1639 C C . PHE A 1 228 ? -3.956 -2.030 12.374 1.00 67.81 228 PHE A C 1
ATOM 1641 O O . PHE A 1 228 ? -4.110 -3.206 12.696 1.00 67.81 228 PHE A O 1
ATOM 1648 N N . LEU A 1 229 ? -2.748 -1.509 12.170 1.00 65.50 229 LEU A N 1
ATOM 1649 C CA . LEU A 1 229 ? -1.478 -2.200 12.400 1.00 65.50 229 LEU A CA 1
ATOM 1650 C C . LEU A 1 229 ? -0.631 -1.412 13.405 1.00 65.50 229 LEU A C 1
ATOM 1652 O O . LEU A 1 229 ? -0.788 -0.195 13.520 1.00 65.50 229 LEU A O 1
ATOM 1656 N N . ALA A 1 230 ? 0.263 -2.084 14.132 1.00 46.16 230 ALA A N 1
ATOM 1657 C CA . ALA A 1 230 ? 1.233 -1.395 14.981 1.00 46.16 230 ALA A CA 1
ATOM 1658 C C . ALA A 1 230 ? 2.468 -0.989 14.171 1.00 46.16 230 ALA A C 1
ATOM 1660 O O . ALA A 1 230 ? 3.105 -1.806 13.505 1.00 46.16 230 ALA A O 1
ATOM 1661 N N . VAL A 1 231 ? 2.819 0.288 14.289 1.00 40.34 231 VAL A N 1
ATOM 1662 C CA . VAL A 1 231 ? 4.034 0.882 13.726 1.00 40.34 231 VAL A CA 1
ATOM 1663 C C . VAL A 1 231 ? 5.264 0.297 14.421 1.00 40.34 231 VAL A C 1
ATOM 1665 O O . VAL A 1 231 ? 5.297 0.210 15.644 1.00 40.34 231 VAL A O 1
ATOM 1668 N N . GLY A 1 232 ? 6.276 -0.119 13.654 1.00 32.12 232 GLY A N 1
ATOM 1669 C CA . GLY A 1 232 ? 7.576 -0.545 14.199 1.00 32.12 232 GLY A CA 1
ATOM 1670 C C . GLY A 1 232 ? 7.743 -2.040 14.510 1.00 32.12 232 GLY A C 1
ATOM 1671 O O . GLY A 1 232 ? 8.836 -2.445 14.898 1.00 32.12 232 GLY A O 1
ATOM 1672 N N . GLY A 1 233 ? 6.725 -2.881 14.287 1.00 33.47 233 GLY A N 1
ATOM 1673 C CA . GLY A 1 233 ? 6.846 -4.344 14.373 1.00 33.47 233 GLY A CA 1
ATOM 1674 C C . GLY A 1 233 ? 6.319 -5.051 13.123 1.00 33.47 233 GLY A C 1
ATOM 1675 O O . GLY A 1 233 ? 5.284 -4.678 12.579 1.00 33.47 233 GLY A O 1
ATOM 1676 N N . GLN A 1 234 ? 7.024 -6.080 12.647 1.00 44.16 234 GLN A N 1
ATOM 1677 C CA . GLN A 1 234 ? 6.555 -6.896 11.521 1.00 44.16 234 GLN A CA 1
ATOM 1678 C C . GLN A 1 234 ? 5.384 -7.790 11.959 1.00 44.16 234 GLN A C 1
ATOM 1680 O O . GLN A 1 234 ? 5.430 -8.383 13.036 1.00 44.16 234 GLN A O 1
ATOM 1685 N N . ASN A 1 235 ? 4.356 -7.918 11.112 1.00 54.91 235 ASN A N 1
ATOM 1686 C CA . ASN A 1 235 ? 3.188 -8.787 11.333 1.00 54.91 235 ASN A CA 1
ATOM 1687 C C . ASN A 1 235 ? 2.410 -8.500 12.637 1.00 54.91 235 ASN A C 1
ATOM 1689 O O . ASN A 1 235 ? 1.898 -9.419 13.280 1.00 54.91 235 ASN A O 1
ATOM 1693 N N . LEU A 1 236 ? 2.329 -7.226 13.039 1.00 62.81 236 LEU A N 1
ATOM 1694 C CA . LEU A 1 236 ? 1.493 -6.764 14.149 1.00 62.81 236 LEU A CA 1
ATOM 1695 C C . LEU A 1 236 ? 0.214 -6.117 13.614 1.00 62.81 236 LEU A C 1
ATOM 1697 O O . LEU A 1 236 ? 0.127 -4.897 13.486 1.00 62.81 236 LEU A O 1
ATOM 1701 N N . ASN A 1 237 ? -0.774 -6.952 13.311 1.00 78.06 237 ASN A N 1
ATOM 1702 C CA . ASN A 1 237 ? -2.036 -6.537 12.705 1.00 78.06 237 ASN A CA 1
ATOM 1703 C C . ASN A 1 237 ? -3.184 -6.731 13.697 1.00 78.06 237 ASN A C 1
ATOM 1705 O O . ASN A 1 237 ? -3.153 -7.683 14.478 1.00 78.06 237 ASN A O 1
ATOM 1709 N N . PHE A 1 238 ? -4.181 -5.846 13.682 1.00 80.25 238 PHE A N 1
ATOM 1710 C CA . PHE A 1 238 ? -5.252 -5.830 14.676 1.00 80.25 238 PHE A CA 1
ATOM 1711 C C . PHE A 1 238 ? -6.638 -5.785 14.039 1.00 80.25 238 PHE A C 1
ATOM 1713 O O . PHE A 1 238 ? -6.898 -5.033 13.093 1.00 80.25 238 PHE A O 1
ATOM 1720 N N . ALA A 1 239 ? -7.540 -6.578 14.609 1.00 90.06 239 ALA A N 1
ATOM 1721 C CA . ALA A 1 239 ? -8.949 -6.603 14.261 1.00 90.06 239 ALA A CA 1
ATOM 1722 C C . ALA A 1 239 ? -9.818 -6.347 15.496 1.00 90.06 239 ALA A C 1
ATOM 1724 O O . ALA A 1 239 ? -9.553 -6.876 16.580 1.00 90.06 239 ALA A O 1
ATOM 1725 N N . GLN A 1 240 ? -10.871 -5.556 15.310 1.00 92.31 240 GLN A N 1
ATOM 1726 C CA . GLN A 1 240 ? -11.907 -5.334 16.316 1.00 92.31 240 GLN A CA 1
ATOM 1727 C C . GLN A 1 240 ? -12.705 -6.617 16.513 1.00 92.31 240 GLN A C 1
ATOM 1729 O O . GLN A 1 240 ? -12.951 -7.328 15.538 1.00 92.31 240 GLN A O 1
ATOM 1734 N N . LEU A 1 241 ? -13.100 -6.937 17.747 1.00 92.62 241 LEU A N 1
ATOM 1735 C CA . LEU A 1 241 ? -13.868 -8.156 18.005 1.00 92.62 241 LEU A CA 1
ATOM 1736 C C . LEU A 1 241 ? -15.235 -8.086 17.321 1.00 92.62 241 LEU A C 1
ATOM 1738 O O . LEU A 1 241 ? -15.942 -7.081 17.398 1.00 92.62 241 LEU A O 1
ATOM 1742 N N . SER A 1 242 ? -15.653 -9.196 16.714 1.00 93.75 242 SER A N 1
ATOM 1743 C CA . SER A 1 242 ? -16.982 -9.295 16.106 1.00 93.75 242 SER A CA 1
ATOM 1744 C C . SER A 1 242 ? -18.130 -9.209 17.124 1.00 93.75 242 SER A C 1
ATOM 1746 O O . SER A 1 242 ? -19.261 -8.939 16.730 1.00 93.75 242 SER A O 1
ATOM 1748 N N . THR A 1 243 ? -17.871 -9.369 18.428 1.00 92.00 243 THR A N 1
ATOM 1749 C CA . THR A 1 243 ? -18.880 -9.212 19.495 1.00 92.00 243 THR A CA 1
ATOM 1750 C C . THR A 1 243 ? -19.512 -7.822 19.515 1.00 92.00 243 THR A C 1
ATOM 1752 O O . THR A 1 243 ? -20.701 -7.700 19.813 1.00 92.00 243 THR A O 1
ATOM 1755 N N . HIS A 1 244 ? -18.760 -6.784 19.144 1.00 90.31 244 HIS A N 1
ATOM 1756 C CA . HIS A 1 244 ? -19.243 -5.401 19.128 1.00 90.31 244 HIS A CA 1
ATOM 1757 C C . HIS A 1 244 ? -20.262 -5.138 17.999 1.00 90.31 244 HIS A C 1
ATOM 1759 O O . HIS A 1 244 ? -21.110 -4.255 18.120 1.00 90.31 244 HIS A O 1
ATOM 1765 N N . ILE A 1 245 ? -20.283 -5.971 16.948 1.00 92.31 245 ILE A N 1
ATOM 1766 C CA . ILE A 1 245 ? -21.257 -5.879 15.843 1.00 92.31 245 ILE A CA 1
ATOM 1767 C C . ILE A 1 245 ? -22.698 -6.053 16.354 1.00 92.31 245 ILE A C 1
ATOM 1769 O O . ILE A 1 245 ? -23.615 -5.368 15.894 1.00 92.31 245 ILE A O 1
ATOM 1773 N N . ALA A 1 246 ? -22.906 -6.923 17.347 1.00 87.56 246 ALA A N 1
ATOM 1774 C CA . ALA A 1 246 ? -24.235 -7.220 17.875 1.00 87.56 246 ALA A CA 1
ATOM 1775 C C . ALA A 1 246 ? -24.909 -6.001 18.531 1.00 87.56 246 ALA A C 1
ATOM 1777 O O . ALA A 1 246 ? -26.137 -5.894 18.513 1.00 87.56 246 ALA A O 1
ATOM 1778 N N . ALA A 1 247 ? -24.131 -5.073 19.100 1.00 85.38 247 ALA A N 1
ATOM 1779 C CA . ALA A 1 247 ? -24.662 -3.841 19.682 1.00 85.38 247 ALA A CA 1
ATOM 1780 C C . ALA A 1 247 ? -25.227 -2.908 18.597 1.00 85.38 247 ALA A C 1
ATOM 1782 O O . ALA A 1 247 ? -26.349 -2.415 18.731 1.00 85.38 247 ALA A O 1
ATOM 1783 N N . LEU A 1 248 ? -24.505 -2.751 17.482 1.00 88.56 248 LEU A N 1
ATOM 1784 C CA . LEU A 1 248 ? -24.951 -1.975 16.319 1.00 88.56 248 LEU A CA 1
ATOM 1785 C C . LEU A 1 248 ? -26.213 -2.570 15.671 1.00 88.56 248 LEU A C 1
ATOM 1787 O O . LEU A 1 248 ? -27.118 -1.832 15.277 1.00 88.56 248 LEU A O 1
ATOM 1791 N N . GLN A 1 249 ? -26.317 -3.903 15.599 1.00 88.00 249 GLN A N 1
ATOM 1792 C CA . GLN A 1 249 ? -27.516 -4.586 15.086 1.00 88.00 249 GLN A CA 1
ATOM 1793 C C . GLN A 1 249 ? -28.759 -4.325 15.949 1.00 88.00 249 GLN A C 1
ATOM 1795 O O . GLN A 1 249 ? -29.865 -4.235 15.417 1.00 88.00 249 GLN A O 1
ATOM 1800 N N . LYS A 1 250 ? -28.585 -4.167 17.267 1.00 86.81 250 LYS A N 1
ATOM 1801 C CA . LYS A 1 250 ? -29.664 -3.882 18.230 1.00 86.81 250 LYS A CA 1
ATOM 1802 C C . LYS A 1 250 ? -30.033 -2.395 18.323 1.00 86.81 250 LYS A C 1
ATOM 1804 O O . LYS A 1 250 ? -30.813 -2.023 19.194 1.00 86.81 250 LYS A O 1
ATOM 1809 N N . GLY A 1 251 ? -29.494 -1.554 17.439 1.00 81.44 251 GLY A N 1
ATOM 1810 C CA . GLY A 1 251 ? -29.780 -0.119 17.405 1.00 81.44 251 GLY A CA 1
ATOM 1811 C C . GLY A 1 251 ? -28.877 0.734 18.296 1.00 81.44 251 GLY A C 1
ATOM 1812 O O . GLY A 1 251 ? -29.173 1.909 18.487 1.00 81.44 251 GLY A O 1
ATOM 1813 N N . GLY A 1 252 ? -27.787 0.174 18.830 1.00 82.69 252 GLY A N 1
ATOM 1814 C CA . GLY A 1 252 ? -26.728 0.964 19.456 1.00 82.69 252 GLY A CA 1
ATOM 1815 C C . GLY A 1 252 ? -25.958 1.814 18.437 1.00 82.69 252 GLY A C 1
ATOM 1816 O O . GLY A 1 252 ? -26.007 1.560 17.231 1.00 82.69 252 GLY A O 1
ATOM 1817 N N . GLY A 1 253 ? -25.220 2.805 18.939 1.00 86.50 253 GLY A N 1
ATOM 1818 C CA . GLY A 1 253 ? -24.406 3.712 18.128 1.00 86.50 253 GLY A CA 1
ATOM 1819 C C . GLY A 1 253 ? -25.142 4.970 17.655 1.00 86.50 253 GLY A C 1
ATOM 1820 O O . GLY A 1 253 ? -26.353 5.127 17.818 1.00 86.50 253 GLY A O 1
ATOM 1821 N N . LYS A 1 254 ? -24.387 5.901 17.072 1.00 89.81 254 LYS A N 1
ATOM 1822 C CA . LYS A 1 254 ? -24.907 7.158 16.524 1.00 89.81 254 LYS A CA 1
ATOM 1823 C C . LYS A 1 254 ? -25.413 6.933 15.100 1.00 89.81 254 LYS A C 1
ATOM 1825 O O . LYS A 1 254 ? -24.740 6.298 14.297 1.00 89.81 254 LYS A O 1
ATOM 1830 N N . THR A 1 255 ? -26.597 7.449 14.781 1.00 91.81 255 THR A N 1
ATOM 1831 C CA . THR A 1 255 ? -27.165 7.342 13.426 1.00 91.81 255 THR A CA 1
ATOM 1832 C C . THR A 1 255 ? -26.688 8.496 12.547 1.00 91.81 255 THR A C 1
ATOM 1834 O O . THR A 1 255 ? -26.630 9.636 13.006 1.00 91.81 255 THR A O 1
ATOM 1837 N N . VAL A 1 256 ? -26.375 8.193 11.289 1.00 89.31 256 VAL A N 1
ATOM 1838 C CA . VAL A 1 256 ? -26.002 9.148 10.238 1.00 89.31 256 VAL A CA 1
ATOM 1839 C C . VAL A 1 256 ? -26.860 8.873 9.009 1.00 89.31 256 VAL A C 1
ATOM 1841 O O . VAL A 1 256 ? -26.910 7.731 8.551 1.00 89.31 256 VAL A O 1
ATOM 1844 N N . ASP A 1 257 ? -27.535 9.896 8.484 1.00 89.88 257 ASP A N 1
ATOM 1845 C CA . ASP A 1 257 ? -28.409 9.785 7.313 1.00 89.88 257 ASP A CA 1
ATOM 1846 C C . ASP A 1 257 ? -27.775 10.469 6.091 1.00 89.88 257 ASP A C 1
ATOM 1848 O O . ASP A 1 257 ? -27.913 11.674 5.863 1.00 89.88 257 ASP A O 1
ATOM 1852 N N . PHE A 1 258 ? -27.080 9.681 5.268 1.00 87.31 258 PHE A N 1
ATOM 1853 C CA . PHE A 1 258 ? -26.425 10.190 4.061 1.00 87.31 258 PHE A CA 1
ATOM 1854 C C . PHE A 1 258 ? -27.432 10.704 3.026 1.00 87.31 258 PHE A C 1
ATOM 1856 O O . PHE A 1 258 ? -27.095 11.581 2.232 1.00 87.31 258 PHE A O 1
ATOM 1863 N N . SER A 1 259 ? -28.684 10.229 3.053 1.00 82.62 259 SER A N 1
ATOM 1864 C CA . SER A 1 259 ? -29.733 10.721 2.149 1.00 82.62 259 SER A CA 1
ATOM 1865 C C . SER A 1 259 ? -30.136 12.173 2.437 1.00 82.62 259 SER A C 1
ATOM 1867 O O . SER A 1 259 ? -30.618 12.872 1.546 1.00 82.62 259 SER A O 1
ATOM 1869 N N . ARG A 1 260 ? -29.878 12.657 3.659 1.00 82.81 260 ARG A N 1
ATOM 1870 C CA . ARG A 1 260 ? -30.087 14.054 4.074 1.00 82.81 260 ARG A CA 1
ATOM 1871 C C . ARG A 1 260 ? -28.854 14.934 3.890 1.00 82.81 260 ARG A C 1
ATOM 1873 O O . ARG A 1 260 ? -28.901 16.122 4.200 1.00 82.81 260 ARG A O 1
ATOM 1880 N N . GLY A 1 261 ? -27.763 14.371 3.371 1.00 76.38 261 GLY A N 1
ATOM 1881 C CA . GLY A 1 261 ? -26.477 15.053 3.264 1.00 76.38 261 GLY A CA 1
ATOM 1882 C C . GLY A 1 261 ? -25.703 15.120 4.583 1.00 76.38 261 GLY A C 1
ATOM 1883 O O . GLY A 1 261 ? -24.739 15.888 4.668 1.00 76.38 261 GLY A O 1
ATOM 1884 N N . ASP A 1 262 ? -26.093 14.331 5.593 1.00 83.75 262 ASP A N 1
ATOM 1885 C CA . ASP A 1 262 ? -25.277 14.159 6.793 1.00 83.75 262 ASP A CA 1
ATOM 1886 C C . ASP A 1 262 ? -23.955 13.480 6.420 1.00 83.75 262 ASP A C 1
ATOM 1888 O O . ASP A 1 262 ? -23.857 12.718 5.457 1.00 83.75 262 ASP A O 1
ATOM 1892 N N . SER A 1 263 ? -22.913 13.743 7.202 1.00 80.25 263 SER A N 1
ATOM 1893 C CA . SER A 1 263 ? -21.603 13.121 7.014 1.00 80.25 263 SER A CA 1
ATOM 1894 C C . SER A 1 263 ? -21.018 12.711 8.353 1.00 80.25 263 SER A C 1
ATOM 1896 O O . SER A 1 263 ? -21.291 13.318 9.392 1.00 80.25 263 SER A O 1
ATOM 1898 N N . VAL A 1 264 ? -20.196 11.666 8.328 1.00 75.94 264 VAL A N 1
ATOM 1899 C CA . VAL A 1 264 ? -19.383 11.295 9.482 1.00 75.94 264 VAL A CA 1
ATOM 1900 C C . VAL A 1 264 ? -18.221 12.277 9.538 1.00 75.94 264 VAL A C 1
ATOM 1902 O O . VAL A 1 264 ? -17.435 12.372 8.588 1.00 75.94 264 VAL A O 1
ATOM 1905 N N . ALA A 1 265 ? -18.127 13.016 10.645 1.00 64.50 265 ALA A N 1
ATOM 1906 C CA . ALA A 1 265 ? -17.026 13.939 10.869 1.00 64.50 265 ALA A CA 1
ATOM 1907 C C . ALA A 1 265 ? -15.688 13.206 10.650 1.00 64.50 265 ALA A C 1
ATOM 1909 O O . ALA A 1 265 ? -15.557 12.054 11.070 1.00 64.50 265 ALA A O 1
ATOM 1910 N N . PRO A 1 266 ? -14.712 13.832 9.971 1.00 57.00 266 PRO A N 1
ATOM 1911 C CA . PRO A 1 266 ? -13.391 13.249 9.797 1.00 57.00 266 PRO A CA 1
ATOM 1912 C C . PRO A 1 266 ? -12.829 12.689 11.113 1.00 57.00 266 PRO A C 1
ATOM 1914 O O . PRO A 1 266 ? -12.820 13.378 12.137 1.00 57.00 266 PRO A O 1
ATOM 1917 N N . THR A 1 267 ? -12.283 11.469 11.092 1.00 52.00 267 THR A N 1
ATOM 1918 C CA . THR A 1 267 ? -11.518 10.934 12.236 1.00 52.00 267 THR A CA 1
ATOM 1919 C C . THR A 1 267 ? -10.154 11.623 12.421 1.00 52.00 267 THR A C 1
ATOM 1921 O O . THR A 1 267 ? -9.445 11.318 13.377 1.00 52.00 267 THR A O 1
ATOM 1924 N N . SER A 1 268 ? -9.811 12.591 11.564 1.00 45.28 268 SER A N 1
ATOM 1925 C CA . SER A 1 268 ? -8.710 13.554 11.702 1.00 45.28 268 SER A CA 1
ATOM 1926 C C . SER A 1 268 ? -9.198 14.947 11.269 1.00 45.28 268 SER A C 1
ATOM 1928 O O . SER A 1 268 ? -9.799 15.081 10.209 1.00 45.28 268 SER A O 1
ATOM 1930 N N . ASP A 1 269 ? -9.018 15.998 12.078 1.00 39.56 269 ASP A N 1
ATOM 1931 C CA . ASP A 1 269 ? -9.616 17.312 11.786 1.00 39.56 269 ASP A CA 1
ATOM 1932 C C . ASP A 1 269 ? -8.949 17.951 10.558 1.00 39.56 269 ASP A C 1
ATOM 1934 O O . ASP A 1 269 ? -7.875 18.537 10.631 1.00 39.56 269 ASP A O 1
ATOM 1938 N N . ALA A 1 270 ? -9.604 17.804 9.410 1.00 44.19 270 ALA A N 1
ATOM 1939 C CA . ALA A 1 270 ? -9.868 18.840 8.411 1.00 44.19 270 ALA A CA 1
ATOM 1940 C C . ALA A 1 270 ? -8.736 19.806 7.973 1.00 44.19 270 ALA A C 1
ATOM 1942 O O . ALA A 1 270 ? -9.040 20.937 7.598 1.00 44.19 270 ALA A O 1
ATOM 1943 N N . ALA A 1 271 ? -7.465 19.393 7.916 1.00 49.31 271 ALA A N 1
ATOM 1944 C CA . ALA A 1 271 ? -6.419 20.205 7.270 1.00 49.31 271 ALA A CA 1
ATOM 1945 C C . ALA A 1 271 ? -5.778 19.557 6.034 1.00 49.31 271 ALA A C 1
ATOM 1947 O O . ALA A 1 271 ? -5.374 20.284 5.127 1.00 49.31 271 ALA A O 1
ATOM 1948 N N . ASP A 1 272 ? -5.713 18.224 5.945 1.00 54.28 272 ASP A N 1
ATOM 1949 C CA . ASP A 1 272 ? -5.144 17.567 4.768 1.00 54.28 272 ASP A CA 1
ATOM 1950 C C . ASP A 1 272 ? -5.724 16.156 4.530 1.00 54.28 272 ASP A C 1
ATOM 1952 O O . ASP A 1 272 ? -5.513 15.267 5.359 1.00 54.28 272 ASP A O 1
ATOM 1956 N N . PRO A 1 273 ? -6.421 15.900 3.401 1.00 51.66 273 PRO A N 1
ATOM 1957 C CA . PRO A 1 273 ? -6.998 14.586 3.096 1.00 51.66 273 PRO A CA 1
ATOM 1958 C C . PRO A 1 273 ? -5.948 13.474 2.926 1.00 51.66 273 PRO A C 1
ATOM 1960 O O . PRO A 1 273 ? -6.297 12.296 2.896 1.00 51.66 273 PRO A O 1
ATOM 1963 N N . ASN A 1 274 ? -4.662 13.820 2.832 1.00 57.09 274 ASN A N 1
ATOM 1964 C CA . ASN A 1 274 ? -3.560 12.870 2.673 1.00 57.09 274 ASN A CA 1
ATOM 1965 C C . ASN A 1 274 ? -2.785 12.646 3.974 1.00 57.09 274 ASN A C 1
ATOM 1967 O O . ASN A 1 274 ? -1.830 11.867 3.994 1.00 57.09 274 ASN A O 1
ATOM 1971 N N . GLN A 1 275 ? -3.185 13.295 5.068 1.00 66.19 275 GLN A N 1
ATOM 1972 C CA . GLN A 1 275 ? -2.526 13.132 6.357 1.00 66.19 275 GLN A CA 1
ATOM 1973 C C . GLN A 1 275 ? -2.618 11.686 6.851 1.00 66.19 275 GLN A C 1
ATOM 1975 O O . GLN A 1 275 ? -1.599 11.094 7.194 1.00 66.19 275 GLN A O 1
ATOM 1980 N N . ASP A 1 276 ? -3.811 11.088 6.807 1.00 59.19 276 ASP A N 1
ATOM 1981 C CA . ASP A 1 276 ? -4.039 9.684 7.179 1.00 59.19 276 ASP A CA 1
ATOM 1982 C C . ASP A 1 276 ? -3.180 8.734 6.329 1.00 59.19 276 ASP A C 1
ATOM 1984 O O . ASP A 1 276 ? -2.590 7.772 6.826 1.00 59.19 276 ASP A O 1
ATOM 1988 N N . ILE A 1 277 ? -3.077 9.041 5.035 1.00 58.25 277 ILE A N 1
ATOM 1989 C CA . ILE A 1 277 ? -2.259 8.317 4.066 1.00 58.25 277 ILE A CA 1
ATOM 1990 C C . ILE A 1 277 ? -0.786 8.365 4.476 1.00 58.25 277 ILE A C 1
ATOM 1992 O O . ILE A 1 277 ? -0.152 7.324 4.630 1.00 58.25 277 ILE A O 1
ATOM 1996 N N . ILE A 1 278 ? -0.232 9.548 4.713 1.00 66.44 278 ILE A N 1
ATOM 1997 C CA . ILE A 1 278 ? 1.192 9.683 5.018 1.00 66.44 278 ILE A CA 1
ATOM 1998 C C . ILE A 1 278 ? 1.520 9.137 6.398 1.00 66.44 278 ILE A C 1
ATOM 2000 O O . ILE A 1 278 ? 2.554 8.490 6.552 1.00 66.44 278 ILE A O 1
ATOM 2004 N N . LEU A 1 279 ? 0.632 9.308 7.375 1.00 67.88 279 LEU A N 1
ATOM 2005 C CA . LEU A 1 279 ? 0.761 8.649 8.669 1.00 67.88 279 LEU A CA 1
ATOM 2006 C C . LEU A 1 279 ? 0.831 7.128 8.485 1.00 67.88 279 LEU A C 1
ATOM 2008 O O . LEU A 1 279 ? 1.743 6.494 9.010 1.00 67.88 279 LEU A O 1
ATOM 2012 N N . SER A 1 280 ? -0.036 6.547 7.651 1.00 59.31 280 SER A N 1
ATOM 2013 C CA . SER A 1 280 ? 0.002 5.111 7.348 1.00 59.31 280 SER A CA 1
ATOM 2014 C C . SER A 1 280 ? 1.277 4.656 6.613 1.00 59.31 280 SER A C 1
ATOM 2016 O O . SER A 1 280 ? 1.692 3.509 6.775 1.00 59.31 280 SER A O 1
ATOM 2018 N N . MET A 1 281 ? 1.933 5.534 5.846 1.00 65.12 281 MET A N 1
ATOM 2019 C CA . MET A 1 281 ? 3.210 5.242 5.175 1.00 65.12 281 MET A CA 1
ATOM 2020 C C . MET A 1 281 ? 4.402 5.382 6.126 1.00 65.12 281 MET A C 1
ATOM 2022 O O . MET A 1 281 ? 5.269 4.510 6.154 1.00 65.12 281 MET A O 1
ATOM 2026 N N . LEU A 1 282 ? 4.430 6.438 6.948 1.00 68.31 282 LEU A N 1
ATOM 2027 C CA . LEU A 1 282 ? 5.408 6.625 8.027 1.00 68.31 282 LEU A CA 1
ATOM 2028 C C . LEU A 1 282 ? 5.368 5.459 9.022 1.00 68.31 282 LEU A C 1
ATOM 2030 O O . LEU A 1 282 ? 6.404 5.042 9.535 1.00 68.31 282 LEU A O 1
ATOM 2034 N N . ALA A 1 283 ? 4.174 4.912 9.246 1.00 59.84 283 ALA A N 1
ATOM 2035 C CA . ALA A 1 283 ? 3.921 3.739 10.068 1.00 59.84 283 ALA A CA 1
ATOM 2036 C C . ALA A 1 283 ? 4.558 2.441 9.548 1.00 59.84 283 ALA A C 1
ATOM 2038 O O . ALA A 1 283 ? 4.832 1.516 10.315 1.00 59.84 283 ALA A O 1
ATOM 2039 N N . GLN A 1 284 ? 4.774 2.338 8.240 1.00 59.00 284 GLN A N 1
ATOM 2040 C CA . GLN A 1 284 ? 5.246 1.116 7.608 1.00 59.00 284 GLN A CA 1
ATOM 2041 C C . GLN A 1 284 ? 6.753 1.210 7.371 1.00 59.00 284 GLN A C 1
ATOM 2043 O O . GLN A 1 284 ? 7.226 1.964 6.520 1.00 59.00 284 GLN A O 1
ATOM 2048 N N . ALA A 1 285 ? 7.532 0.414 8.109 1.00 53.53 285 ALA A N 1
ATOM 2049 C CA . ALA A 1 285 ? 8.994 0.396 7.995 1.00 53.53 285 ALA A CA 1
ATOM 2050 C C . ALA A 1 285 ? 9.484 0.036 6.576 1.00 53.53 285 ALA A C 1
ATOM 2052 O O . ALA A 1 285 ? 10.534 0.501 6.145 1.00 53.53 285 ALA A O 1
ATOM 2053 N N . SER A 1 286 ? 8.708 -0.754 5.831 1.00 53.66 286 SER A N 1
ATOM 2054 C CA . SER A 1 286 ? 8.978 -1.118 4.434 1.00 53.66 286 SER A CA 1
ATOM 2055 C C . SER A 1 286 ? 8.751 0.027 3.438 1.00 53.66 286 SER A C 1
ATOM 2057 O O . SER A 1 286 ? 9.380 0.034 2.379 1.00 53.66 286 SER A O 1
ATOM 2059 N N . PHE A 1 287 ? 7.893 0.995 3.776 1.00 55.78 287 PHE A N 1
ATOM 2060 C CA . PHE A 1 287 ? 7.559 2.153 2.936 1.00 55.78 287 PHE A CA 1
ATOM 2061 C C . PHE A 1 287 ? 8.402 3.388 3.246 1.00 55.78 287 PHE A C 1
ATOM 2063 O O . PHE A 1 287 ? 8.599 4.240 2.381 1.00 55.78 287 PHE A O 1
ATOM 2070 N N . SER A 1 288 ? 8.891 3.505 4.476 1.00 60.75 288 SER A N 1
ATOM 2071 C CA . SER A 1 288 ? 9.480 4.736 4.988 1.00 60.75 288 SER A CA 1
ATOM 2072 C C . SER A 1 288 ? 11.007 4.637 5.065 1.00 60.75 288 SER A C 1
ATOM 2074 O O . SER A 1 288 ? 11.587 4.186 6.052 1.00 60.75 288 SER A O 1
ATOM 2076 N N . GLY A 1 289 ? 11.674 5.081 3.995 1.00 63.75 289 GLY A N 1
ATOM 2077 C CA . GLY A 1 289 ? 13.120 5.325 4.012 1.00 63.75 289 GLY A CA 1
ATOM 2078 C C . GLY A 1 289 ? 13.468 6.466 4.970 1.00 63.75 289 GLY A C 1
ATOM 2079 O O . GLY A 1 289 ? 12.615 7.305 5.268 1.00 63.75 289 GLY A O 1
ATOM 2080 N N . THR A 1 290 ? 14.711 6.513 5.453 1.00 70.50 290 THR A N 1
ATOM 2081 C CA . THR A 1 290 ? 15.178 7.561 6.377 1.00 70.50 290 THR A CA 1
ATOM 2082 C C . THR A 1 290 ? 14.937 8.955 5.800 1.00 70.50 290 THR A C 1
ATOM 2084 O O . THR A 1 290 ? 14.421 9.823 6.492 1.00 70.50 290 THR A O 1
ATOM 2087 N N . GLU A 1 291 ? 15.195 9.142 4.508 1.00 69.56 291 GLU A N 1
ATOM 2088 C CA . GLU A 1 291 ? 15.013 10.404 3.793 1.00 69.56 291 GLU A CA 1
ATOM 2089 C C . GLU A 1 291 ? 13.533 10.794 3.676 1.00 69.56 291 GLU A C 1
ATOM 2091 O O . GLU A 1 291 ? 13.183 11.958 3.863 1.00 69.56 291 GLU A O 1
ATOM 2096 N N . PHE A 1 292 ? 12.649 9.823 3.411 1.00 73.94 292 PHE A N 1
ATOM 2097 C CA . PHE A 1 292 ? 11.200 10.046 3.400 1.00 73.94 292 PHE A CA 1
ATOM 2098 C C . PHE A 1 292 ? 10.716 10.516 4.773 1.00 73.94 292 PHE A C 1
ATOM 2100 O O . PHE A 1 292 ? 10.046 11.545 4.868 1.00 73.94 292 PHE A O 1
ATOM 2107 N N . LYS A 1 293 ? 11.116 9.817 5.844 1.00 77.38 293 LYS A N 1
ATOM 2108 C CA . LYS A 1 293 ? 10.786 10.212 7.221 1.00 77.38 293 LYS A CA 1
ATOM 2109 C C . LYS A 1 293 ? 11.325 11.603 7.532 1.00 77.38 293 LYS A C 1
ATOM 2111 O O . LYS A 1 293 ? 10.556 12.464 7.938 1.00 77.38 293 LYS A O 1
ATOM 2116 N N . GLN A 1 294 ? 12.597 11.863 7.245 1.00 76.69 294 GLN A N 1
ATOM 2117 C CA . GLN A 1 294 ? 13.221 13.161 7.493 1.00 76.69 294 GLN A CA 1
ATOM 2118 C C . GLN A 1 294 ? 12.548 14.310 6.744 1.00 76.69 294 GLN A C 1
ATOM 2120 O O . GLN A 1 294 ? 12.409 15.398 7.301 1.00 76.69 294 GLN A O 1
ATOM 2125 N N . SER A 1 295 ? 12.071 14.072 5.519 1.00 74.56 295 SER A N 1
ATOM 2126 C CA . SER A 1 295 ? 11.337 15.086 4.755 1.00 74.56 295 SER A CA 1
ATOM 2127 C C . SER A 1 295 ? 9.999 15.479 5.390 1.00 74.56 295 SER A C 1
ATOM 2129 O O . SER A 1 295 ? 9.532 16.597 5.186 1.00 74.56 295 SER A O 1
ATOM 2131 N N . LEU A 1 296 ? 9.399 14.578 6.175 1.00 78.88 296 LEU A N 1
ATOM 2132 C CA . LEU A 1 296 ? 8.072 14.748 6.762 1.00 78.88 296 LEU A CA 1
ATOM 2133 C C . LEU A 1 296 ? 8.113 15.135 8.238 1.00 78.88 296 LEU A C 1
ATOM 2135 O O . LEU A 1 296 ? 7.335 15.983 8.657 1.00 78.88 296 LEU A O 1
ATOM 2139 N N . ILE A 1 297 ? 8.992 14.508 9.019 1.00 84.94 297 ILE A N 1
ATOM 2140 C CA . ILE A 1 297 ? 9.045 14.616 10.483 1.00 84.94 297 ILE A CA 1
ATOM 2141 C C . ILE A 1 297 ? 10.443 14.976 11.015 1.00 84.94 297 ILE A C 1
ATOM 2143 O O . ILE A 1 297 ? 10.667 15.006 12.223 1.00 84.94 297 ILE A O 1
ATOM 2147 N N . GLY A 1 298 ? 11.394 15.309 10.134 1.00 85.50 298 GLY A N 1
ATOM 2148 C CA . GLY A 1 298 ? 12.767 15.630 10.528 1.00 85.50 298 GLY A CA 1
ATOM 2149 C C . GLY A 1 298 ? 13.468 14.448 11.202 1.00 85.50 298 GLY A C 1
ATOM 2150 O O . GLY A 1 298 ? 13.298 13.303 10.801 1.00 85.50 298 GLY A O 1
ATOM 2151 N N . ASP A 1 299 ? 14.249 14.722 12.243 1.00 85.75 299 ASP A N 1
ATOM 2152 C CA . ASP A 1 299 ? 14.999 13.689 12.973 1.00 85.75 299 ASP A CA 1
ATOM 2153 C C . ASP A 1 299 ? 14.139 12.910 13.982 1.00 85.75 299 ASP A C 1
ATOM 2155 O O . ASP A 1 299 ? 14.655 12.074 14.724 1.00 85.75 299 ASP A O 1
ATOM 2159 N N . ALA A 1 300 ? 12.833 13.190 14.032 1.00 87.38 300 ALA A N 1
ATOM 2160 C CA . ALA A 1 300 ? 11.909 12.417 14.838 1.00 87.38 300 ALA A CA 1
ATOM 2161 C C . ALA A 1 300 ? 11.625 11.055 14.192 1.00 87.38 300 ALA A C 1
ATOM 2163 O O . ALA A 1 300 ? 11.513 10.917 12.974 1.00 87.38 300 ALA A O 1
ATOM 2164 N N . GLU A 1 301 ? 11.416 10.049 15.028 1.00 81.69 301 GLU A N 1
ATOM 2165 C CA . GLU A 1 301 ? 10.911 8.744 14.639 1.00 81.69 301 GLU A CA 1
ATOM 2166 C C . GLU A 1 301 ? 9.469 8.605 15.100 1.00 81.69 301 GLU A C 1
ATOM 2168 O O . GLU A 1 301 ? 9.173 8.787 16.276 1.00 81.69 301 GLU A O 1
ATOM 2173 N N . LEU A 1 302 ? 8.560 8.265 14.187 1.00 78.31 302 LEU A N 1
ATOM 2174 C CA . LEU A 1 302 ? 7.202 7.884 14.557 1.00 78.31 302 LEU A CA 1
ATOM 2175 C C . LEU A 1 302 ? 7.237 6.506 15.231 1.00 78.31 302 LEU A C 1
ATOM 2177 O O . LEU A 1 302 ? 7.560 5.508 14.587 1.00 78.31 302 LEU A O 1
ATOM 2181 N N . VAL A 1 303 ? 6.895 6.463 16.518 1.00 72.75 303 VAL A N 1
ATOM 2182 C CA . VAL A 1 303 ? 6.945 5.247 17.345 1.00 72.75 303 VAL A CA 1
ATOM 2183 C C . VAL A 1 303 ? 5.586 4.564 17.400 1.00 72.75 303 VAL A C 1
ATOM 2185 O O . VAL A 1 303 ? 5.502 3.340 17.360 1.00 72.75 303 VAL A O 1
ATOM 2188 N N . LEU A 1 304 ? 4.512 5.349 17.499 1.00 66.25 304 LEU A N 1
ATOM 2189 C CA . LEU A 1 304 ? 3.157 4.828 17.617 1.00 66.25 304 LEU A CA 1
ATOM 2190 C C . LEU A 1 304 ? 2.163 5.796 16.978 1.00 66.25 304 LEU A C 1
ATOM 2192 O O . LEU A 1 304 ? 2.165 6.990 17.272 1.00 66.25 304 LEU A O 1
ATOM 2196 N N . LEU A 1 305 ? 1.274 5.254 16.150 1.00 68.12 305 LEU A N 1
ATOM 2197 C CA . LEU A 1 305 ? 0.029 5.916 15.782 1.00 68.12 305 LEU A CA 1
ATOM 2198 C C . LEU A 1 305 ? -1.107 5.278 16.539 1.00 68.12 305 LEU A C 1
ATOM 2200 O O . LEU A 1 305 ? -1.249 4.056 16.547 1.00 68.12 305 LEU A O 1
ATOM 2204 N N . ASP A 1 306 ? -1.926 6.128 17.132 1.00 62.44 306 ASP A N 1
ATOM 2205 C CA . ASP A 1 306 ? -3.037 5.698 17.937 1.00 62.44 306 ASP A CA 1
ATOM 2206 C C . ASP A 1 306 ? -4.357 6.274 17.402 1.00 62.44 306 ASP A C 1
ATOM 2208 O O . ASP A 1 306 ? -4.837 7.311 17.883 1.00 62.44 306 ASP A O 1
ATOM 2212 N N . PRO A 1 307 ? -4.958 5.609 16.397 1.00 54.56 307 PRO A N 1
ATOM 2213 C CA . PRO A 1 307 ? -6.133 6.122 15.701 1.00 54.56 307 PRO A CA 1
ATOM 2214 C C . PRO A 1 307 ? -7.332 6.328 16.631 1.00 54.56 307 PRO A C 1
ATOM 2216 O O . PRO A 1 307 ? -8.061 7.299 16.474 1.00 54.56 307 PRO A O 1
ATOM 2219 N N . MET A 1 308 ? -7.477 5.503 17.673 1.00 50.25 308 MET A N 1
ATOM 2220 C CA . MET A 1 308 ? -8.624 5.574 18.591 1.00 50.25 308 MET A CA 1
ATOM 2221 C C . MET A 1 308 ? -8.587 6.793 19.532 1.00 50.25 308 MET A C 1
ATOM 2223 O O . MET A 1 308 ? -9.599 7.175 20.094 1.00 50.25 308 MET A O 1
ATOM 2227 N N . ARG A 1 309 ? -7.407 7.381 19.791 1.00 58.47 309 ARG A N 1
ATOM 2228 C CA . ARG A 1 309 ? -7.233 8.589 20.645 1.00 58.47 309 ARG A CA 1
ATOM 2229 C C . ARG A 1 309 ? -6.943 9.785 19.763 1.00 58.47 309 ARG A C 1
ATOM 2231 O O . ARG A 1 309 ? -6.841 10.888 20.277 1.00 58.47 309 ARG A O 1
ATOM 2238 N N . ARG A 1 310 ? -6.773 9.543 18.460 1.00 67.19 310 ARG A N 1
ATOM 2239 C CA . ARG A 1 310 ? -6.297 10.515 17.496 1.00 67.19 310 ARG A CA 1
ATOM 2240 C C . ARG A 1 310 ? -4.983 11.130 17.969 1.00 67.19 310 ARG A C 1
ATOM 2242 O O . ARG A 1 310 ? -4.864 12.344 18.024 1.00 67.19 310 ARG A O 1
ATOM 2249 N N . GLN A 1 311 ? -4.015 10.292 18.348 1.00 74.50 311 GLN A N 1
ATOM 2250 C CA . GLN A 1 311 ? -2.709 10.735 18.847 1.00 74.50 311 GLN A CA 1
ATOM 2251 C C . GLN A 1 311 ? -1.559 10.055 18.111 1.00 74.50 311 GLN A C 1
ATOM 2253 O O . GLN A 1 311 ? -1.604 8.860 17.816 1.00 74.50 311 GLN A O 1
ATOM 2258 N N . ALA A 1 312 ? -0.516 10.825 17.816 1.00 77.69 312 ALA A N 1
ATOM 2259 C CA . ALA A 1 312 ? 0.735 10.337 17.256 1.00 77.69 312 ALA A CA 1
ATOM 2260 C C . ALA A 1 312 ? 1.866 10.562 18.256 1.00 77.69 312 ALA A C 1
ATOM 2262 O O . ALA A 1 312 ? 1.978 11.636 18.851 1.00 77.69 312 ALA A O 1
ATOM 2263 N N . TYR A 1 313 ? 2.709 9.547 18.415 1.00 78.75 313 TYR A N 1
ATOM 2264 C CA . TYR A 1 313 ? 3.828 9.556 19.344 1.00 78.75 313 TYR A CA 1
ATOM 2265 C C . TYR A 1 313 ? 5.138 9.360 18.600 1.00 78.75 313 TYR A C 1
ATOM 2267 O O . TYR A 1 313 ? 5.271 8.486 17.738 1.00 78.75 313 TYR A O 1
ATOM 2275 N N . PHE A 1 314 ? 6.115 10.162 18.987 1.00 85.44 314 PHE A N 1
ATOM 2276 C CA . PHE A 1 314 ? 7.404 10.283 18.345 1.00 85.44 314 PHE A CA 1
ATOM 2277 C C . PHE A 1 314 ? 8.531 10.111 19.360 1.00 85.44 314 PHE A C 1
ATOM 2279 O O . PHE A 1 314 ? 8.356 10.348 20.557 1.00 85.44 314 PHE A O 1
ATOM 2286 N N . ALA A 1 315 ? 9.702 9.738 18.864 1.00 83.31 315 ALA A N 1
ATOM 2287 C CA . ALA A 1 315 ? 10.947 9.727 19.608 1.00 83.31 315 ALA A CA 1
ATOM 2288 C C . ALA A 1 315 ? 12.000 10.560 18.881 1.00 83.31 315 ALA A C 1
ATOM 2290 O O . ALA A 1 315 ? 12.026 10.636 17.659 1.00 83.31 315 ALA A O 1
ATOM 2291 N N . LEU A 1 316 ? 12.886 11.176 19.644 1.00 86.12 316 LEU A N 1
ATOM 2292 C CA . LEU A 1 316 ? 14.047 11.909 19.179 1.00 86.12 316 LEU A CA 1
ATOM 2293 C C . LEU A 1 316 ? 15.252 11.382 19.947 1.00 86.12 316 LEU A C 1
ATOM 2295 O O . LEU A 1 316 ? 15.213 11.285 21.176 1.00 86.12 316 LEU A O 1
ATOM 2299 N N . LYS A 1 317 ? 16.329 11.025 19.248 1.00 82.12 317 LYS A N 1
ATOM 2300 C CA . LYS A 1 317 ? 17.537 10.530 19.913 1.00 82.12 317 LYS A CA 1
ATOM 2301 C C . LYS A 1 317 ? 18.067 11.609 20.857 1.00 82.12 317 LYS A C 1
ATOM 2303 O O . LYS A 1 317 ? 18.134 12.781 20.476 1.00 82.12 317 LYS A O 1
ATOM 2308 N N . GLN A 1 318 ? 18.396 11.256 22.096 1.00 73.31 318 GLN A N 1
ATOM 2309 C CA . GLN A 1 318 ? 18.916 12.237 23.043 1.00 73.31 318 GLN A CA 1
ATOM 2310 C C . GLN A 1 318 ? 20.306 12.697 22.594 1.00 73.31 318 GLN A C 1
ATOM 2312 O O . GLN A 1 318 ? 21.140 11.882 22.199 1.00 73.31 318 GLN A O 1
ATOM 2317 N N . ASP A 1 319 ? 20.542 14.003 22.651 1.00 74.00 319 ASP A N 1
ATOM 2318 C CA . ASP A 1 319 ? 21.866 14.573 22.463 1.00 74.00 319 ASP A CA 1
ATOM 2319 C C . ASP A 1 319 ? 22.548 14.636 23.831 1.00 74.00 319 ASP A C 1
ATOM 2321 O O . ASP A 1 319 ? 22.006 15.191 24.783 1.00 74.00 319 ASP A O 1
ATOM 2325 N N . LEU A 1 320 ? 23.723 14.023 23.953 1.00 67.44 320 LEU A N 1
ATOM 2326 C CA . LEU A 1 320 ? 24.477 14.030 25.207 1.00 67.44 320 LEU A CA 1
ATOM 2327 C C . LEU A 1 320 ? 25.178 15.378 25.457 1.00 67.44 320 LEU A C 1
ATOM 2329 O O . LEU A 1 320 ? 25.675 15.591 26.560 1.00 67.44 320 LEU A O 1
ATOM 2333 N N . GLN A 1 321 ? 25.229 16.263 24.454 1.00 68.38 321 GLN A N 1
ATOM 2334 C CA . GLN A 1 321 ? 25.834 17.595 24.536 1.00 68.38 321 GLN A CA 1
ATOM 2335 C C . GLN A 1 321 ? 24.806 18.714 24.775 1.00 68.38 321 GLN A C 1
ATOM 2337 O O . GLN A 1 321 ? 25.176 19.756 25.313 1.00 68.38 321 GLN A O 1
ATOM 2342 N N . ASP A 1 322 ? 23.531 18.502 24.432 1.00 71.25 322 ASP A N 1
ATOM 2343 C CA . ASP A 1 322 ? 22.430 19.445 24.679 1.00 71.25 322 ASP A CA 1
ATOM 2344 C C . ASP A 1 322 ? 21.376 18.810 25.595 1.00 71.25 322 ASP A C 1
ATOM 2346 O O . ASP A 1 322 ? 20.592 17.957 25.181 1.00 71.25 322 ASP A O 1
ATOM 2350 N N . SER A 1 323 ? 21.356 19.250 26.856 1.00 69.69 323 SER A N 1
ATOM 2351 C CA . SER A 1 323 ? 20.443 18.749 27.886 1.00 69.69 323 SER A CA 1
ATOM 2352 C C . SER A 1 323 ? 19.029 19.339 27.810 1.00 69.69 323 SER A C 1
ATOM 2354 O O . SER A 1 323 ? 18.164 18.936 28.591 1.00 69.69 323 SER A O 1
ATOM 2356 N N . ASN A 1 324 ? 18.758 20.289 26.905 1.00 84.06 324 ASN A N 1
ATOM 2357 C CA . ASN A 1 324 ? 17.445 20.919 26.787 1.00 84.06 324 ASN A CA 1
ATOM 2358 C C . ASN A 1 324 ? 16.538 20.164 25.806 1.00 84.06 324 ASN A C 1
ATOM 2360 O O . ASN A 1 324 ? 16.224 20.618 24.700 1.00 84.06 324 ASN A O 1
ATOM 2364 N N . ASP A 1 325 ? 16.069 19.007 26.262 1.00 82.06 325 ASP A N 1
ATOM 2365 C CA . ASP A 1 325 ? 15.209 18.110 25.493 1.00 82.06 325 ASP A CA 1
ATOM 2366 C C . ASP A 1 325 ? 13.921 18.791 25.000 1.00 82.06 325 ASP A C 1
ATOM 2368 O O . ASP A 1 325 ? 13.498 18.558 23.865 1.00 82.06 325 ASP A O 1
ATOM 2372 N N . ARG A 1 326 ? 13.337 19.707 25.790 1.00 88.19 326 ARG A N 1
ATOM 2373 C CA . ARG A 1 326 ? 12.138 20.457 25.384 1.00 88.19 326 ARG A CA 1
ATOM 2374 C C . ARG A 1 326 ? 12.405 21.331 24.162 1.00 88.19 326 ARG A C 1
ATOM 2376 O O . ARG A 1 326 ? 11.659 21.252 23.194 1.00 88.19 326 ARG A O 1
ATOM 2383 N N . LYS A 1 327 ? 13.486 22.115 24.172 1.00 89.56 327 LYS A N 1
ATOM 2384 C CA . LYS A 1 327 ? 13.847 22.997 23.050 1.00 89.56 327 LYS A CA 1
ATOM 2385 C C . LYS A 1 327 ? 14.077 22.207 21.757 1.00 89.56 327 LYS A C 1
ATOM 2387 O O . LYS A 1 327 ? 13.661 22.644 20.686 1.00 89.56 327 LYS A O 1
ATOM 2392 N N . ARG A 1 328 ? 14.727 21.044 21.854 1.00 89.06 328 ARG A N 1
ATOM 2393 C CA . ARG A 1 328 ? 15.010 20.165 20.706 1.00 89.06 328 ARG A CA 1
ATOM 2394 C C . ARG A 1 328 ? 13.742 19.529 20.142 1.00 89.06 328 ARG A C 1
ATOM 2396 O O . ARG A 1 328 ? 13.559 19.515 18.921 1.00 89.06 328 ARG A O 1
ATOM 2403 N N . VAL A 1 329 ? 12.857 19.044 21.016 1.00 90.62 329 VAL A N 1
ATOM 2404 C CA . VAL A 1 329 ? 11.536 18.536 20.624 1.00 90.62 329 VAL A CA 1
ATOM 2405 C C . VAL A 1 329 ? 10.723 19.638 19.963 1.00 90.62 329 VAL A C 1
ATOM 2407 O O . VAL A 1 329 ? 10.218 19.417 18.871 1.00 90.62 329 VAL A O 1
ATOM 2410 N N . ASP A 1 330 ? 10.671 20.832 20.550 1.00 92.38 330 ASP A N 1
ATOM 2411 C CA . ASP A 1 330 ? 9.912 21.959 20.009 1.00 92.38 330 ASP A CA 1
ATOM 2412 C C . ASP A 1 330 ? 10.414 22.362 18.611 1.00 92.38 330 ASP A C 1
ATOM 2414 O O . ASP A 1 330 ? 9.622 22.493 17.677 1.00 92.38 330 ASP A O 1
ATOM 2418 N N . ALA A 1 331 ? 11.736 22.466 18.423 1.00 91.06 331 ALA A N 1
ATOM 2419 C CA . ALA A 1 331 ? 12.345 22.771 17.125 1.00 91.06 331 ALA A CA 1
ATOM 2420 C C . ALA A 1 331 ? 12.093 21.683 16.064 1.00 91.06 331 ALA A C 1
ATOM 2422 O O . ALA A 1 331 ? 11.948 21.983 14.877 1.00 91.06 331 ALA A O 1
ATOM 2423 N N . THR A 1 332 ? 12.048 20.415 16.479 1.00 91.31 332 THR A N 1
ATOM 2424 C CA . THR A 1 332 ? 11.787 19.285 15.578 1.00 91.31 332 THR A CA 1
ATOM 2425 C C . THR A 1 332 ? 10.304 19.200 15.225 1.00 91.31 332 THR A C 1
ATOM 2427 O O . THR A 1 332 ? 9.960 19.143 14.045 1.00 91.31 332 THR A O 1
ATOM 2430 N N . ALA A 1 333 ? 9.427 19.263 16.229 1.00 90.62 333 ALA A N 1
ATOM 2431 C CA . ALA A 1 333 ? 7.980 19.187 16.083 1.00 90.62 333 ALA A CA 1
ATOM 2432 C C . ALA A 1 333 ? 7.424 20.346 15.251 1.00 90.62 333 ALA A C 1
ATOM 2434 O O . ALA A 1 333 ? 6.554 20.114 14.417 1.00 90.62 333 ALA A O 1
ATOM 2435 N N . ALA A 1 334 ? 7.975 21.561 15.375 1.00 90.06 334 ALA A N 1
ATOM 2436 C CA . ALA A 1 334 ? 7.577 22.730 14.580 1.00 90.06 334 ALA A CA 1
ATOM 2437 C C . ALA A 1 334 ? 7.595 22.499 13.053 1.00 90.06 334 ALA A C 1
ATOM 2439 O O . ALA A 1 334 ? 6.958 23.240 12.305 1.00 90.06 334 ALA A O 1
ATOM 2440 N N . LYS A 1 335 ? 8.315 21.477 12.568 1.00 86.62 335 LYS A N 1
ATOM 2441 C CA . LYS A 1 335 ? 8.345 21.101 11.146 1.00 86.62 335 LYS A CA 1
ATOM 2442 C C . LYS A 1 335 ? 7.056 20.415 10.679 1.00 86.62 335 LYS A C 1
ATOM 2444 O O . LYS A 1 335 ? 6.757 20.467 9.488 1.00 86.62 335 LYS A O 1
ATOM 2449 N N . PHE A 1 336 ? 6.321 19.774 11.588 1.00 85.12 336 PHE A N 1
ATOM 2450 C CA . PHE A 1 336 ? 5.211 18.879 11.256 1.00 85.12 336 PHE A CA 1
ATOM 2451 C C . PHE A 1 336 ? 4.005 18.964 12.199 1.00 85.12 336 PHE A C 1
ATOM 2453 O O . PHE A 1 336 ? 3.107 18.127 12.103 1.00 85.12 336 PHE A O 1
ATOM 2460 N N . VAL A 1 337 ? 3.949 19.960 13.086 1.00 86.56 337 VAL A N 1
ATOM 2461 C CA . VAL A 1 337 ? 2.773 20.270 13.914 1.00 86.56 337 VAL A CA 1
ATOM 2462 C C . VAL A 1 337 ? 2.307 21.710 13.685 1.00 86.56 337 VAL A C 1
ATOM 2464 O O . VAL A 1 337 ? 3.103 22.565 13.301 1.00 86.56 337 VAL A O 1
ATOM 2467 N N . ALA A 1 338 ? 1.020 21.984 13.896 1.00 83.75 338 ALA A N 1
ATOM 2468 C CA . ALA A 1 338 ? 0.433 23.319 13.799 1.00 83.75 338 ALA A CA 1
ATOM 2469 C C . ALA A 1 338 ? 0.830 24.197 14.991 1.00 83.75 338 ALA A C 1
ATOM 2471 O O . ALA A 1 338 ? 1.157 25.367 14.813 1.00 83.75 338 ALA A O 1
ATOM 2472 N N . ASP A 1 339 ? 0.797 23.621 16.192 1.00 85.62 339 ASP A N 1
ATOM 2473 C CA . ASP A 1 339 ? 1.066 24.305 17.449 1.00 85.62 339 ASP A CA 1
ATOM 2474 C C . ASP A 1 339 ? 1.960 23.442 18.347 1.00 85.62 339 ASP A C 1
ATOM 2476 O O . ASP A 1 339 ? 1.592 22.358 18.805 1.00 85.62 339 ASP A O 1
ATOM 2480 N N . VAL A 1 340 ? 3.164 23.937 18.609 1.00 91.19 340 VAL A N 1
ATOM 2481 C CA . VAL A 1 340 ? 4.170 23.246 19.421 1.00 91.19 340 VAL A CA 1
ATOM 2482 C C . VAL A 1 340 ? 3.783 23.210 20.907 1.00 91.19 340 VAL A C 1
ATOM 2484 O O . VAL A 1 340 ? 4.196 22.308 21.636 1.00 91.19 340 VAL A O 1
ATOM 2487 N N . SER A 1 341 ? 2.933 24.130 21.376 1.00 89.56 341 SER A N 1
ATOM 2488 C CA . SER A 1 341 ? 2.437 24.115 22.759 1.00 89.56 341 SER A CA 1
ATOM 2489 C C . SER A 1 341 ? 1.551 22.895 23.048 1.00 89.56 341 SER A C 1
ATOM 2491 O O . SER A 1 341 ? 1.508 22.408 24.177 1.00 89.56 341 SER A O 1
ATOM 2493 N N . ARG A 1 342 ? 0.933 22.329 22.003 1.00 87.88 342 ARG A N 1
ATOM 2494 C CA . ARG A 1 342 ? 0.140 21.090 22.035 1.00 87.88 342 ARG A CA 1
ATOM 2495 C C . ARG A 1 342 ? 0.987 19.818 21.882 1.00 87.88 342 ARG A C 1
ATOM 2497 O O . ARG A 1 342 ? 0.463 18.736 21.606 1.00 87.88 342 ARG A O 1
ATOM 2504 N N . VAL A 1 343 ? 2.306 19.931 22.038 1.00 90.19 343 VAL A N 1
ATOM 2505 C CA . VAL A 1 343 ? 3.228 18.794 22.107 1.00 90.19 343 VAL A CA 1
ATOM 2506 C C . VAL A 1 343 ? 3.520 18.471 23.568 1.00 90.19 343 VAL A C 1
ATOM 2508 O O . VAL A 1 343 ? 4.048 19.295 24.320 1.00 90.19 343 VAL A O 1
ATOM 2511 N N . SER A 1 344 ? 3.203 17.242 23.962 1.00 87.56 344 SER A N 1
ATOM 2512 C CA . SER A 1 344 ? 3.466 16.707 25.298 1.00 87.56 344 SER A CA 1
ATOM 2513 C C . SER A 1 344 ? 4.749 15.879 25.292 1.00 87.56 344 SER A C 1
ATOM 2515 O O . SER A 1 344 ? 4.942 15.055 24.405 1.00 87.56 344 SER A O 1
ATOM 2517 N N . LEU A 1 345 ? 5.636 16.090 26.266 1.00 85.44 345 LEU A N 1
ATOM 2518 C CA . LEU A 1 345 ? 6.755 15.178 26.519 1.00 85.44 345 LEU A CA 1
ATOM 2519 C C . LEU A 1 345 ? 6.232 14.011 27.354 1.00 85.44 345 LEU A C 1
ATOM 2521 O O . LEU A 1 345 ? 5.429 14.230 28.260 1.00 85.44 345 LEU A O 1
ATOM 2525 N N . GLY A 1 346 ? 6.691 12.791 27.094 1.00 76.12 346 GLY A N 1
ATOM 2526 C CA . GLY A 1 346 ? 6.506 11.733 28.087 1.00 76.12 346 GLY A CA 1
ATOM 2527 C C . GLY A 1 346 ? 7.727 11.575 28.985 1.00 76.12 346 GLY A C 1
ATOM 2528 O O . GLY A 1 346 ? 8.733 12.269 28.840 1.00 76.12 346 GLY A O 1
ATOM 2529 N N . SER A 1 347 ? 7.599 10.691 29.966 1.00 67.25 347 SER A N 1
ATOM 2530 C CA . SER A 1 347 ? 8.553 10.570 31.068 1.00 67.25 347 SER A CA 1
ATOM 2531 C C . SER A 1 347 ? 9.464 9.362 30.883 1.00 67.25 347 SER A C 1
ATOM 2533 O O . SER A 1 347 ? 8.982 8.276 30.561 1.00 67.25 347 SER A O 1
ATOM 2535 N N . ASP A 1 348 ? 10.750 9.519 31.174 1.00 65.31 348 ASP A N 1
ATOM 2536 C CA . ASP A 1 348 ? 11.711 8.420 31.297 1.00 65.31 348 ASP A CA 1
ATOM 2537 C C . ASP A 1 348 ? 12.284 8.434 32.720 1.00 65.31 348 ASP A C 1
ATOM 2539 O O . ASP A 1 348 ? 12.851 9.438 33.150 1.00 65.31 348 ASP A O 1
ATOM 2543 N N . ASP A 1 349 ? 12.082 7.348 33.472 1.00 60.94 349 ASP A N 1
ATOM 2544 C CA . ASP A 1 349 ? 12.553 7.218 34.860 1.00 60.94 349 ASP A CA 1
ATOM 2545 C C . ASP A 1 349 ? 13.935 6.541 34.971 1.00 60.94 349 ASP A C 1
ATOM 2547 O O . ASP A 1 349 ? 14.410 6.235 36.065 1.00 60.94 349 ASP A O 1
ATOM 2551 N N . GLY A 1 350 ? 14.606 6.300 33.840 1.00 53.69 350 GLY A N 1
ATOM 2552 C CA . GLY A 1 350 ? 15.903 5.633 33.771 1.00 53.69 350 GLY A CA 1
ATOM 2553 C C . GLY A 1 350 ? 15.827 4.103 33.760 1.00 53.69 350 GLY A C 1
ATOM 2554 O O . GLY A 1 350 ? 16.838 3.461 33.463 1.00 53.69 350 GLY A O 1
ATOM 2555 N N . MET A 1 351 ? 14.659 3.506 34.003 1.00 50.12 351 MET A N 1
ATOM 2556 C CA . MET A 1 351 ? 14.406 2.060 33.904 1.00 50.12 351 MET A CA 1
ATOM 2557 C C . MET A 1 351 ? 13.340 1.742 32.849 1.00 50.12 351 MET A C 1
ATOM 2559 O O . MET A 1 351 ? 13.427 0.725 32.150 1.00 50.12 351 MET A O 1
ATOM 2563 N N . GLN A 1 352 ? 12.341 2.612 32.726 1.00 54.78 352 GLN A N 1
ATOM 2564 C CA . GLN A 1 352 ? 11.210 2.502 31.821 1.00 54.78 352 GLN A CA 1
ATOM 2565 C C . GLN A 1 352 ? 10.887 3.871 31.223 1.00 54.78 352 GLN A C 1
ATOM 2567 O O . GLN A 1 352 ? 10.829 4.883 31.922 1.00 54.78 352 GLN A O 1
ATOM 2572 N N . SER A 1 353 ? 10.600 3.883 29.926 1.00 59.06 353 SER A N 1
ATOM 2573 C CA . SER A 1 353 ? 10.038 5.057 29.267 1.00 59.06 353 SER A CA 1
ATOM 2574 C C . SER A 1 353 ? 8.512 4.893 29.249 1.00 59.06 353 SER A C 1
ATOM 2576 O O . SER A 1 353 ? 7.995 3.873 28.778 1.00 59.06 353 SER A O 1
ATOM 2578 N N . ARG A 1 354 ? 7.780 5.853 29.825 1.00 61.19 354 ARG A N 1
ATOM 2579 C CA . ARG A 1 354 ? 6.315 5.824 29.964 1.00 61.19 354 ARG A CA 1
ATOM 2580 C C . ARG A 1 354 ? 5.669 6.861 29.050 1.00 61.19 354 ARG A C 1
ATOM 2582 O O . ARG A 1 354 ? 5.974 8.051 29.139 1.00 61.19 354 ARG A O 1
ATOM 2589 N N . PHE A 1 355 ? 4.718 6.403 28.237 1.00 58.03 355 PHE A N 1
ATOM 2590 C CA . PHE A 1 355 ? 3.939 7.230 27.310 1.00 58.03 355 PHE A CA 1
ATOM 2591 C C . PHE A 1 355 ? 2.462 6.909 27.437 1.00 58.03 355 PHE A C 1
ATOM 2593 O O . PHE A 1 355 ? 2.016 5.842 27.016 1.00 58.03 355 PHE A O 1
ATOM 2600 N N . ALA A 1 356 ? 1.690 7.830 28.017 1.00 58.34 356 ALA A N 1
ATOM 2601 C CA . ALA A 1 356 ? 0.295 7.583 28.375 1.00 58.34 356 ALA A CA 1
ATOM 2602 C C . ALA A 1 356 ? 0.155 6.270 29.183 1.00 58.34 356 ALA A C 1
ATOM 2604 O O . ALA A 1 356 ? 0.671 6.175 30.293 1.00 58.34 356 ALA A O 1
ATOM 2605 N N . THR A 1 357 ? -0.507 5.247 28.634 1.00 49.94 357 THR A N 1
ATOM 2606 C CA . THR A 1 357 ? -0.641 3.911 29.251 1.00 49.94 357 THR A CA 1
ATOM 2607 C C . THR A 1 357 ? 0.416 2.901 28.786 1.00 49.94 357 THR A C 1
ATOM 2609 O O . THR A 1 357 ? 0.443 1.779 29.284 1.00 49.94 357 THR A O 1
ATOM 2612 N N . ALA A 1 358 ? 1.254 3.250 27.808 1.00 46.66 358 ALA A N 1
ATOM 2613 C CA . ALA A 1 358 ? 2.286 2.377 27.263 1.00 46.66 358 ALA A CA 1
ATOM 2614 C C . ALA A 1 358 ? 3.589 2.500 28.063 1.00 46.66 358 ALA A C 1
ATOM 2616 O O . ALA A 1 358 ? 4.044 3.598 28.390 1.00 46.66 358 ALA A O 1
ATOM 2617 N N . VAL A 1 359 ? 4.197 1.354 28.358 1.00 57.41 359 VAL A N 1
ATOM 2618 C CA . VAL A 1 359 ? 5.464 1.250 29.083 1.00 57.41 359 VAL A CA 1
ATOM 2619 C C . VAL A 1 359 ? 6.448 0.499 28.200 1.00 57.41 359 VAL A C 1
ATOM 2621 O O . VAL A 1 359 ? 6.194 -0.644 27.819 1.00 57.41 359 VAL A O 1
ATOM 2624 N N . PHE A 1 360 ? 7.574 1.132 27.889 1.00 56.81 360 PHE A N 1
ATOM 2625 C CA . PHE A 1 360 ? 8.638 0.538 27.090 1.00 56.81 360 PHE A CA 1
ATOM 2626 C C . PHE A 1 360 ? 9.852 0.262 27.972 1.00 56.81 360 PHE A C 1
ATOM 2628 O O . PHE A 1 360 ? 10.259 1.090 28.790 1.00 56.81 360 PHE A O 1
ATOM 2635 N N . ARG A 1 361 ? 10.440 -0.927 27.810 1.00 50.41 361 ARG A N 1
ATOM 2636 C CA . ARG A 1 361 ? 11.702 -1.270 28.468 1.00 50.41 361 ARG A CA 1
ATOM 2637 C C . ARG A 1 361 ? 12.822 -0.488 27.787 1.00 50.41 361 ARG A C 1
ATOM 2639 O O . ARG A 1 361 ? 12.894 -0.465 26.560 1.00 50.41 361 ARG A O 1
ATOM 2646 N N . ARG A 1 362 ? 13.671 0.152 28.586 1.00 55.94 362 ARG A N 1
ATOM 2647 C CA . ARG A 1 362 ? 14.696 1.078 28.105 1.00 55.94 362 ARG A CA 1
ATOM 2648 C C . ARG A 1 362 ? 15.661 0.422 27.102 1.00 55.94 362 ARG A C 1
ATOM 2650 O O . ARG A 1 362 ? 16.175 -0.669 27.349 1.00 55.94 362 ARG A O 1
ATOM 2657 N N . SER A 1 363 ? 15.915 1.117 25.991 1.00 55.28 363 SER A N 1
ATOM 2658 C CA . SER A 1 363 ? 17.006 0.823 25.050 1.00 55.28 363 SER A CA 1
ATOM 2659 C C . SER A 1 363 ? 18.340 1.352 25.611 1.00 55.28 363 SER A C 1
ATOM 2661 O O . SER A 1 363 ? 18.325 2.338 26.350 1.00 55.28 363 SER A O 1
ATOM 2663 N N . PRO A 1 364 ? 19.508 0.757 25.286 1.00 54.81 364 PRO A N 1
ATOM 2664 C CA . PRO A 1 364 ? 20.812 1.332 25.638 1.00 54.81 364 PRO A CA 1
ATOM 2665 C C . PRO A 1 364 ? 20.993 2.765 25.114 1.00 54.81 364 PRO A C 1
ATOM 2667 O O . PRO A 1 364 ? 21.698 3.571 25.721 1.00 54.81 364 PRO A O 1
ATOM 2670 N N . GLU A 1 365 ? 20.336 3.088 23.998 1.00 59.56 365 GLU A N 1
ATOM 2671 C CA . GLU A 1 365 ? 20.260 4.443 23.463 1.00 59.56 365 GLU A CA 1
ATOM 2672 C C . GLU A 1 365 ? 19.221 5.263 24.245 1.00 59.56 365 GLU A C 1
ATOM 2674 O O . GLU A 1 365 ? 18.098 4.804 24.458 1.00 59.56 365 GLU A O 1
ATOM 2679 N N . LYS A 1 366 ? 19.579 6.477 24.688 1.00 70.81 366 LYS A N 1
ATOM 2680 C CA . LYS A 1 366 ? 18.637 7.383 25.360 1.00 70.81 366 LYS A CA 1
ATOM 2681 C C . LYS A 1 366 ? 17.780 8.111 24.321 1.00 70.81 366 LYS A C 1
ATOM 2683 O O . LYS A 1 366 ? 18.319 8.700 23.384 1.00 70.81 366 LYS A O 1
ATOM 2688 N N . TRP A 1 367 ? 16.464 8.091 24.506 1.00 77.44 367 TRP A N 1
ATOM 2689 C CA . TRP A 1 367 ? 15.486 8.718 23.616 1.00 77.44 367 TRP A CA 1
ATOM 2690 C C . TRP A 1 367 ? 14.611 9.693 24.398 1.00 77.44 367 TRP A C 1
ATOM 2692 O O . TRP A 1 367 ? 14.215 9.418 25.527 1.00 77.44 367 TRP A O 1
ATOM 2702 N N . VAL A 1 368 ? 14.299 10.820 23.771 1.00 81.00 368 VAL A N 1
ATOM 2703 C CA . VAL A 1 368 ? 13.304 11.786 24.230 1.00 81.00 368 VAL A CA 1
ATOM 2704 C C . VAL A 1 368 ? 12.042 11.523 23.446 1.00 81.00 368 VAL A C 1
ATOM 2706 O O . VAL A 1 368 ? 12.064 11.491 22.222 1.00 81.00 368 VAL A O 1
ATOM 2709 N N . PHE A 1 369 ? 10.929 11.366 24.127 1.00 81.69 369 PHE A N 1
ATOM 2710 C CA . PHE A 1 369 ? 9.689 10.993 23.477 1.00 81.69 369 PHE A CA 1
ATOM 2711 C C . PHE A 1 369 ? 8.628 12.053 23.713 1.00 81.69 369 PHE A C 1
ATOM 2713 O O . PHE A 1 369 ? 8.550 12.665 24.783 1.00 81.69 369 PHE A O 1
ATOM 2720 N N . PHE A 1 370 ? 7.787 12.236 22.710 1.00 87.06 370 PHE A N 1
ATOM 2721 C CA . PHE A 1 370 ? 6.767 13.262 22.715 1.00 87.06 370 PHE A CA 1
ATOM 2722 C C . PHE A 1 370 ? 5.552 12.834 21.902 1.00 87.06 370 PHE A C 1
ATOM 2724 O O . PHE A 1 370 ? 5.638 11.962 21.043 1.00 87.06 370 PHE A O 1
ATOM 2731 N N . GLY A 1 371 ? 4.403 13.430 22.183 1.00 87.25 371 GLY A N 1
ATOM 2732 C CA . GLY A 1 371 ? 3.151 13.111 21.516 1.00 87.25 371 GLY A CA 1
ATOM 2733 C C . GLY A 1 371 ? 2.324 14.348 21.228 1.00 87.25 371 GLY A C 1
ATOM 2734 O O . GLY A 1 371 ? 2.437 15.370 21.911 1.00 87.25 371 GLY A O 1
ATOM 2735 N N . THR A 1 372 ? 1.482 14.242 20.210 1.00 87.06 372 THR A N 1
ATOM 2736 C CA . THR A 1 372 ? 0.523 15.280 19.848 1.00 87.06 372 THR A CA 1
ATOM 2737 C C . THR A 1 372 ? -0.733 14.673 19.235 1.00 87.06 372 THR A C 1
ATOM 2739 O O . THR A 1 372 ? -0.730 13.518 18.799 1.00 87.06 372 THR A O 1
ATOM 2742 N N . ASP A 1 373 ? -1.808 15.448 19.211 1.00 81.75 373 ASP A N 1
ATOM 2743 C CA . ASP A 1 373 ? -3.079 15.036 18.630 1.00 81.75 373 ASP A CA 1
ATOM 2744 C C . ASP A 1 373 ? -3.032 15.106 17.090 1.00 81.75 373 ASP A C 1
ATOM 2746 O O . ASP A 1 373 ? -2.287 15.892 16.500 1.00 81.75 373 ASP A O 1
ATOM 2750 N N . PHE A 1 374 ? -3.832 14.287 16.408 1.00 75.25 374 PHE A N 1
ATOM 2751 C CA . PHE A 1 374 ? -3.865 14.217 14.945 1.00 75.25 374 PHE A CA 1
ATOM 2752 C C . PHE A 1 374 ? -4.286 15.540 14.308 1.00 75.25 374 PHE A C 1
ATOM 2754 O O . PHE A 1 374 ? -3.770 15.896 13.253 1.00 75.25 374 PHE A O 1
ATOM 2761 N N . ASP A 1 375 ? -5.192 16.285 14.934 1.00 73.00 375 ASP A N 1
ATOM 2762 C CA . ASP A 1 375 ? -5.619 17.603 14.460 1.00 73.00 375 ASP A CA 1
ATOM 2763 C C . ASP A 1 375 ? -4.516 18.662 14.574 1.00 73.00 375 ASP A C 1
ATOM 2765 O O . ASP A 1 375 ? -4.544 19.663 13.852 1.00 73.00 375 ASP A O 1
ATOM 2769 N N . ASN A 1 376 ? -3.516 18.421 15.426 1.00 81.75 376 ASN A N 1
ATOM 2770 C CA . ASN A 1 376 ? -2.324 19.246 15.530 1.00 81.75 376 ASN A CA 1
ATOM 2771 C C . ASN A 1 376 ? -1.229 18.846 14.533 1.00 81.75 376 ASN A C 1
ATOM 2773 O O . ASN A 1 376 ? -0.301 19.619 14.322 1.00 81.75 376 ASN A O 1
ATOM 2777 N N . LEU A 1 377 ? -1.301 17.680 13.888 1.00 81.31 377 LEU A N 1
ATOM 2778 C CA . LEU A 1 377 ? -0.317 17.305 12.872 1.00 81.31 377 LEU A CA 1
ATOM 2779 C C . LEU A 1 377 ? -0.500 18.151 11.608 1.00 81.31 377 LEU A C 1
ATOM 2781 O O . LEU A 1 377 ? -1.600 18.371 11.110 1.00 81.31 377 LEU A O 1
ATOM 2785 N N . ARG A 1 378 ? 0.615 18.631 11.072 1.00 77.19 378 ARG A N 1
ATOM 2786 C CA . ARG A 1 378 ? 0.731 19.355 9.805 1.00 77.19 378 ARG A CA 1
ATOM 2787 C C . ARG A 1 378 ? 1.888 18.762 9.029 1.00 77.19 378 ARG A C 1
ATOM 2789 O O . ARG A 1 378 ? 2.897 19.416 8.771 1.00 77.19 378 ARG A O 1
ATOM 2796 N N . LEU A 1 379 ? 1.723 17.502 8.649 1.00 71.19 379 LEU A N 1
ATOM 2797 C CA . LEU A 1 379 ? 2.544 16.898 7.611 1.00 71.19 379 LEU A CA 1
ATOM 2798 C C . LEU A 1 379 ? 2.270 17.722 6.346 1.00 71.19 379 LEU A C 1
ATOM 2800 O O . LEU A 1 379 ? 1.192 17.621 5.773 1.00 71.19 379 LEU A O 1
ATOM 2804 N N . ARG A 1 380 ? 3.157 18.662 6.002 1.00 60.56 380 ARG A N 1
ATOM 2805 C CA . ARG A 1 380 ? 2.944 19.632 4.917 1.00 60.56 380 ARG A CA 1
ATOM 2806 C C . ARG A 1 380 ? 2.708 18.899 3.597 1.00 60.56 380 ARG A C 1
ATOM 2808 O O . ARG A 1 380 ? 3.646 18.383 3.003 1.00 60.56 380 ARG A O 1
ATOM 2815 N N . THR A 1 381 ? 1.457 18.870 3.152 1.00 53.16 381 THR A N 1
ATOM 2816 C CA . THR A 1 381 ? 1.001 17.971 2.081 1.00 53.16 381 THR A CA 1
ATOM 2817 C C . THR A 1 381 ? 0.205 18.686 0.977 1.00 53.16 381 THR A C 1
ATOM 2819 O O . THR A 1 381 ? -0.101 18.121 -0.073 1.00 53.16 381 THR A O 1
ATOM 2822 N N . GLY A 1 382 ? 0.029 20.006 1.107 1.00 51.78 382 GLY A N 1
ATOM 2823 C CA . GLY A 1 382 ? -0.486 20.856 0.027 1.00 51.78 382 GLY A CA 1
ATOM 2824 C C . GLY A 1 382 ? 0.468 21.013 -1.172 1.00 51.78 382 GLY A C 1
ATOM 2825 O O . GLY A 1 382 ? 0.108 21.668 -2.146 1.00 51.78 382 GLY A O 1
ATOM 2826 N N . GLY A 1 383 ? 1.674 20.432 -1.121 1.00 63.47 383 GLY A N 1
ATOM 2827 C CA . GLY A 1 383 ? 2.673 20.444 -2.195 1.00 63.47 383 GLY A CA 1
ATOM 2828 C C . GLY A 1 383 ? 3.191 19.043 -2.530 1.00 63.47 383 GLY A C 1
ATOM 2829 O O . GLY A 1 383 ? 2.992 18.098 -1.772 1.00 63.47 383 GLY A O 1
ATOM 2830 N N . ALA A 1 384 ? 3.866 18.899 -3.673 1.00 73.88 384 ALA A N 1
ATOM 2831 C CA . ALA A 1 384 ? 4.461 17.622 -4.062 1.00 73.88 384 ALA A CA 1
ATOM 2832 C C . ALA A 1 384 ? 5.651 17.252 -3.159 1.00 73.88 384 ALA A C 1
ATOM 2834 O O . ALA A 1 384 ? 6.584 18.045 -2.994 1.00 73.88 384 ALA A O 1
ATOM 2835 N N . LEU A 1 385 ? 5.652 16.026 -2.626 1.00 78.25 385 LEU A N 1
ATOM 2836 C CA . LEU A 1 385 ? 6.815 15.460 -1.943 1.00 78.25 385 LEU A CA 1
ATOM 2837 C C . LEU A 1 385 ? 7.933 15.298 -2.966 1.00 78.25 385 LEU A C 1
ATOM 2839 O O . LEU A 1 385 ? 7.736 14.639 -3.986 1.00 78.25 385 LEU A O 1
ATOM 2843 N N . THR A 1 386 ? 9.086 15.914 -2.710 1.00 84.88 386 THR A N 1
ATOM 2844 C CA . THR A 1 386 ? 10.200 15.961 -3.664 1.00 84.88 386 THR A CA 1
ATOM 2845 C C . THR A 1 386 ? 11.425 15.243 -3.112 1.00 84.88 386 THR A C 1
ATOM 2847 O O . THR A 1 386 ? 11.943 15.588 -2.052 1.00 84.88 386 THR A O 1
ATOM 2850 N N . PHE A 1 387 ? 11.926 14.278 -3.876 1.00 86.00 387 PHE A N 1
ATOM 2851 C CA . PHE A 1 387 ? 13.083 13.449 -3.575 1.00 86.00 387 PHE A CA 1
ATOM 2852 C C . PHE A 1 387 ? 14.208 13.802 -4.547 1.00 86.00 387 PHE A C 1
ATOM 2854 O O . PHE A 1 387 ? 14.088 13.616 -5.758 1.00 86.00 387 PHE A O 1
ATOM 2861 N N . LYS A 1 388 ? 15.301 14.342 -4.000 1.00 88.94 388 LYS A N 1
ATOM 2862 C CA . LYS A 1 388 ? 16.450 14.837 -4.769 1.00 88.94 388 LYS A CA 1
ATOM 2863 C C . LYS A 1 388 ? 17.378 13.705 -5.204 1.00 88.94 388 LYS A C 1
ATOM 2865 O O . LYS A 1 388 ? 18.027 13.101 -4.347 1.00 88.94 388 LYS A O 1
ATOM 2870 N N . PHE A 1 389 ? 17.490 13.463 -6.499 1.00 91.81 389 PHE A N 1
ATOM 2871 C CA . PHE A 1 389 ? 18.497 12.571 -7.078 1.00 91.81 389 PHE A CA 1
ATOM 2872 C C . PHE A 1 389 ? 19.556 13.396 -7.817 1.00 91.81 389 PHE A C 1
ATOM 2874 O O . PHE A 1 389 ? 19.346 14.575 -8.095 1.00 91.81 389 PHE A O 1
ATOM 2881 N N . LYS A 1 390 ? 20.708 12.797 -8.116 1.00 91.44 390 LYS A N 1
ATOM 2882 C CA . LYS A 1 390 ? 21.797 13.455 -8.848 1.00 91.44 390 LYS A CA 1
ATOM 2883 C C . LYS A 1 390 ? 21.352 13.857 -10.254 1.00 91.44 390 LYS A C 1
ATOM 2885 O O . LYS A 1 390 ? 21.714 14.936 -10.710 1.00 91.44 390 LYS A O 1
ATOM 2890 N N . SER A 1 391 ? 20.576 13.002 -10.921 1.00 89.38 391 SER A N 1
ATOM 2891 C CA . SER A 1 391 ? 20.193 13.189 -12.325 1.00 89.38 391 SER A CA 1
ATOM 2892 C C . SER A 1 391 ? 18.865 13.927 -12.502 1.00 89.38 391 SER A C 1
ATOM 2894 O O . SER A 1 391 ? 18.706 14.660 -13.475 1.00 89.38 391 SER A O 1
ATOM 2896 N N . ALA A 1 392 ? 17.893 13.726 -11.604 1.00 93.62 392 ALA A N 1
ATOM 2897 C CA . ALA A 1 392 ? 16.564 14.329 -11.722 1.00 93.62 392 ALA A CA 1
ATOM 2898 C C . ALA A 1 392 ? 15.771 14.291 -10.412 1.00 93.62 392 ALA A C 1
ATOM 2900 O O . ALA A 1 392 ? 15.699 13.266 -9.749 1.00 93.62 392 ALA A O 1
ATOM 2901 N N . ASP A 1 393 ? 15.060 15.360 -10.081 1.00 92.44 393 ASP A N 1
ATOM 2902 C CA . ASP A 1 393 ? 14.151 15.327 -8.937 1.00 92.44 393 ASP A CA 1
ATOM 2903 C C . ASP A 1 393 ? 12.923 14.458 -9.228 1.00 92.44 393 ASP A C 1
ATOM 2905 O O . ASP A 1 393 ? 12.238 14.634 -10.237 1.00 92.44 393 ASP A O 1
ATOM 2909 N N . TYR A 1 394 ? 12.603 13.554 -8.304 1.00 92.44 394 TYR A N 1
ATOM 2910 C CA . TYR A 1 394 ? 11.329 12.848 -8.309 1.00 92.44 394 TYR A CA 1
ATOM 2911 C C . TYR A 1 394 ? 10.338 13.599 -7.430 1.00 92.44 394 TYR A C 1
ATOM 2913 O O . TYR A 1 394 ? 10.624 13.850 -6.262 1.00 92.44 394 TYR A O 1
ATOM 2921 N N . SER A 1 395 ? 9.167 13.936 -7.965 1.00 89.38 395 SER A N 1
ATOM 2922 C CA . SER A 1 395 ? 8.099 14.563 -7.192 1.00 89.38 395 SER A CA 1
ATOM 2923 C C . SER A 1 395 ? 6.785 13.804 -7.326 1.00 89.38 395 SER A C 1
ATOM 2925 O O . SER A 1 395 ? 6.389 13.432 -8.433 1.00 89.38 395 SER A O 1
ATOM 2927 N N . ILE A 1 396 ? 6.102 13.607 -6.199 1.00 83.50 396 ILE A N 1
ATOM 2928 C CA . ILE A 1 396 ? 4.779 12.981 -6.127 1.00 83.50 396 ILE A CA 1
ATOM 2929 C C . ILE A 1 396 ? 3.815 13.911 -5.389 1.00 83.50 396 ILE A C 1
ATOM 2931 O O . ILE A 1 396 ? 4.068 14.325 -4.257 1.00 83.50 396 ILE A O 1
ATOM 2935 N N . SER A 1 397 ? 2.735 14.305 -6.062 1.00 79.88 397 SER A N 1
ATOM 2936 C CA . SER A 1 397 ? 1.679 15.126 -5.469 1.00 79.88 397 SER A CA 1
ATOM 2937 C C . SER A 1 397 ? 0.799 14.303 -4.532 1.00 79.88 397 SER A C 1
ATOM 2939 O O . SER A 1 397 ? 0.796 13.076 -4.576 1.00 79.88 397 SER A O 1
ATOM 2941 N N . SER A 1 398 ? 0.006 14.978 -3.710 1.00 66.69 398 SER A N 1
ATOM 2942 C CA . SER A 1 398 ? -1.015 14.353 -2.868 1.00 66.69 398 SER A CA 1
ATOM 2943 C C . SER A 1 398 ? -2.002 13.484 -3.658 1.00 66.69 398 SER A C 1
ATOM 2945 O O . SER A 1 398 ? -2.219 12.321 -3.320 1.00 66.69 398 SER A O 1
ATOM 2947 N N . GLY A 1 399 ? -2.552 14.009 -4.758 1.00 66.69 399 GLY A N 1
ATOM 2948 C CA . GLY A 1 399 ? -3.458 13.254 -5.631 1.00 66.69 399 GLY A CA 1
ATOM 2949 C C . GLY A 1 399 ? -2.790 12.032 -6.275 1.00 66.69 399 GLY A C 1
ATOM 2950 O O . GLY A 1 399 ? -3.403 10.975 -6.410 1.00 66.69 399 GLY A O 1
ATOM 2951 N N . GLU A 1 400 ? -1.505 12.136 -6.611 1.00 77.12 400 GLU A N 1
ATOM 2952 C CA . GLU A 1 400 ? -0.728 11.014 -7.149 1.00 77.12 400 GLU A CA 1
ATOM 2953 C C . GLU A 1 400 ? -0.373 9.985 -6.077 1.00 77.12 400 GLU A C 1
ATOM 2955 O O . GLU A 1 400 ? -0.432 8.791 -6.352 1.00 77.12 400 GLU A O 1
ATOM 2960 N N . LEU A 1 401 ? -0.068 10.418 -4.851 1.00 71.00 401 LEU A N 1
ATOM 2961 C CA . LEU A 1 401 ? 0.160 9.538 -3.703 1.00 71.00 401 LEU A CA 1
ATOM 2962 C C . LEU A 1 401 ? -1.085 8.701 -3.401 1.00 71.00 401 LEU A C 1
ATOM 2964 O O . LEU A 1 401 ? -1.003 7.523 -3.055 1.00 71.00 401 LEU A O 1
ATOM 2968 N N . ARG A 1 402 ? -2.253 9.302 -3.603 1.00 62.28 402 ARG A N 1
ATOM 2969 C CA . ARG A 1 402 ? -3.532 8.628 -3.479 1.00 62.28 402 ARG A CA 1
ATOM 2970 C C . ARG A 1 402 ? -3.787 7.609 -4.586 1.00 62.28 402 ARG A C 1
ATOM 2972 O O . ARG A 1 402 ? -4.082 6.459 -4.282 1.00 62.28 402 ARG A O 1
ATOM 2979 N N . SER A 1 403 ? -3.579 7.988 -5.850 1.00 62.69 403 SER A N 1
ATOM 2980 C CA . SER A 1 403 ? -3.603 7.045 -6.983 1.00 62.69 403 SER A CA 1
ATOM 2981 C C . SER A 1 403 ? -2.620 5.888 -6.783 1.00 62.69 403 SER A C 1
ATOM 2983 O O . SER A 1 403 ? -2.916 4.742 -7.123 1.00 62.69 403 SER A O 1
ATOM 2985 N N . PHE A 1 404 ? -1.449 6.194 -6.225 1.00 67.69 404 PHE A N 1
ATOM 2986 C CA . PHE A 1 404 ? -0.436 5.224 -5.854 1.00 67.69 404 PHE A CA 1
ATOM 2987 C C . PHE A 1 404 ? -0.985 4.233 -4.818 1.00 67.69 404 PHE A C 1
ATOM 2989 O O . PHE A 1 404 ? -0.860 3.033 -5.034 1.00 67.69 404 PHE A O 1
ATOM 2996 N N . ILE A 1 405 ? -1.666 4.689 -3.762 1.00 58.78 405 ILE A N 1
ATOM 2997 C CA . ILE A 1 405 ? -2.295 3.807 -2.761 1.00 58.78 405 ILE A CA 1
ATOM 2998 C C . ILE A 1 405 ? -3.423 2.987 -3.360 1.00 58.78 405 ILE A C 1
ATOM 3000 O O . ILE A 1 405 ? -3.459 1.786 -3.144 1.00 58.78 405 ILE A O 1
ATOM 3004 N N . ASP A 1 406 ? -4.290 3.577 -4.169 1.00 55.47 406 ASP A N 1
ATOM 3005 C CA . ASP A 1 406 ? -5.422 2.867 -4.768 1.00 55.47 406 ASP A CA 1
ATOM 3006 C C . ASP A 1 406 ? -5.015 1.964 -5.958 1.00 55.47 406 ASP A C 1
ATOM 3008 O O . ASP A 1 406 ? -5.881 1.417 -6.637 1.00 55.47 406 ASP A O 1
ATOM 3012 N N . ASN A 1 407 ? -3.711 1.831 -6.263 1.00 58.81 407 ASN A N 1
ATOM 3013 C CA . ASN A 1 407 ? -3.172 1.159 -7.460 1.00 58.81 407 ASN A CA 1
ATOM 3014 C C . ASN A 1 407 ? -3.829 1.603 -8.783 1.00 58.81 407 ASN A C 1
ATOM 3016 O O . ASN A 1 407 ? -3.762 0.898 -9.796 1.00 58.81 407 ASN A O 1
ATOM 3020 N N . ALA A 1 408 ? -4.442 2.787 -8.815 1.00 61.62 408 ALA A N 1
ATOM 3021 C CA . ALA A 1 408 ? -5.233 3.243 -9.952 1.00 61.62 408 ALA A CA 1
ATOM 3022 C C . ALA A 1 408 ? -4.370 3.428 -11.213 1.00 61.62 408 ALA A C 1
ATOM 3024 O O . ALA A 1 408 ? -4.848 3.263 -12.339 1.00 61.62 408 ALA A O 1
ATOM 3025 N N . SER A 1 409 ? -3.080 3.707 -11.022 1.00 74.44 409 SER A N 1
ATOM 3026 C CA . SER A 1 409 ? -2.115 3.998 -12.079 1.00 74.44 409 SER A CA 1
ATOM 3027 C C . SER A 1 409 ? -1.079 2.898 -12.326 1.00 74.44 409 SER A C 1
ATOM 3029 O O . SER A 1 409 ? -0.101 3.135 -13.032 1.00 74.44 409 SER A O 1
ATOM 3031 N N . VAL A 1 410 ? -1.283 1.683 -11.808 1.00 73.12 410 VAL A N 1
ATOM 3032 C CA . VAL A 1 410 ? -0.379 0.541 -12.037 1.00 73.12 410 VAL A CA 1
ATOM 3033 C C . VAL A 1 410 ? -1.097 -0.645 -12.690 1.00 73.12 410 VAL A C 1
ATOM 3035 O O . VAL A 1 410 ? -2.329 -0.709 -12.777 1.00 73.12 410 VAL A O 1
ATOM 3038 N N . ARG A 1 411 ? -0.321 -1.587 -13.223 1.00 76.00 411 ARG A N 1
ATOM 3039 C CA . ARG A 1 411 ? -0.784 -2.870 -13.761 1.00 76.00 411 ARG A CA 1
ATOM 3040 C C . ARG A 1 411 ? 0.138 -4.007 -13.335 1.00 76.00 411 ARG A C 1
ATOM 3042 O O . ARG A 1 411 ? 1.294 -3.776 -12.992 1.00 76.00 411 ARG A O 1
ATOM 3049 N N . GLY A 1 412 ? -0.378 -5.228 -13.411 1.00 72.25 412 GLY A N 1
ATOM 3050 C CA . GLY A 1 412 ? 0.291 -6.426 -12.914 1.00 72.25 412 GLY A CA 1
ATOM 3051 C C . GLY A 1 412 ? -0.132 -6.752 -11.483 1.00 72.25 412 GLY A C 1
ATOM 3052 O O . GLY A 1 412 ? -1.237 -6.409 -11.072 1.00 72.25 412 GLY A O 1
ATOM 3053 N N . GLY A 1 413 ? 0.721 -7.453 -10.745 1.00 66.88 413 GLY A N 1
ATOM 3054 C CA . GLY A 1 413 ? 0.389 -8.042 -9.444 1.00 66.88 413 GLY A CA 1
ATOM 3055 C C . GLY A 1 413 ? 1.063 -9.397 -9.282 1.00 66.88 413 GLY A C 1
ATOM 3056 O O . GLY A 1 413 ? 1.783 -9.819 -10.184 1.00 66.88 413 GLY A O 1
ATOM 3057 N N . VAL A 1 414 ? 0.863 -10.062 -8.141 1.00 64.38 414 VAL A N 1
ATOM 3058 C CA . VAL A 1 414 ? 1.404 -11.409 -7.889 1.00 64.38 414 VAL A CA 1
ATOM 3059 C C . VAL A 1 414 ? 0.884 -12.365 -8.958 1.00 64.38 414 VAL A C 1
ATOM 3061 O O . VAL A 1 414 ? -0.324 -12.456 -9.172 1.00 64.38 414 VAL A O 1
ATOM 3064 N N . LEU A 1 415 ? 1.789 -13.078 -9.628 1.00 65.31 415 LEU A N 1
ATOM 3065 C CA . LEU A 1 415 ? 1.421 -14.045 -10.657 1.00 65.31 415 LEU A CA 1
ATOM 3066 C C . LEU A 1 415 ? 1.763 -15.439 -10.158 1.00 65.31 415 LEU A C 1
ATOM 3068 O O . LEU A 1 415 ? 2.927 -15.744 -9.896 1.00 65.31 415 LEU A O 1
ATOM 3072 N N . THR A 1 416 ? 0.742 -16.287 -10.078 1.00 68.56 416 THR A N 1
ATOM 3073 C CA . THR A 1 416 ? 0.899 -17.731 -9.913 1.00 68.56 416 THR A CA 1
ATOM 3074 C C . THR A 1 416 ? 0.452 -18.394 -11.207 1.00 68.56 416 THR A C 1
ATOM 3076 O O . THR A 1 416 ? -0.679 -18.208 -11.653 1.00 68.56 416 THR A O 1
ATOM 3079 N N . VAL A 1 417 ? 1.356 -19.131 -11.848 1.00 71.25 417 VAL A N 1
ATOM 3080 C CA . VAL A 1 417 ? 1.086 -19.773 -13.140 1.00 71.25 417 VAL A CA 1
ATOM 3081 C C . VAL A 1 417 ? 1.139 -21.283 -13.051 1.00 71.25 417 VAL A C 1
ATOM 3083 O O . VAL A 1 417 ? 1.988 -21.853 -12.358 1.00 71.25 417 VAL A O 1
ATOM 3086 N N . ASN A 1 418 ? 0.246 -21.925 -13.806 1.00 72.38 418 ASN A N 1
ATOM 3087 C CA . ASN A 1 418 ? 0.269 -23.364 -14.003 1.00 72.38 418 ASN A CA 1
ATOM 3088 C C . ASN A 1 418 ? 1.298 -23.694 -15.083 1.00 72.38 418 ASN A C 1
ATOM 3090 O O . ASN A 1 418 ? 1.108 -23.382 -16.260 1.00 72.38 418 ASN A O 1
ATOM 3094 N N . THR A 1 419 ? 2.375 -24.365 -14.695 1.00 74.25 419 THR A N 1
ATOM 3095 C CA . THR A 1 419 ? 3.420 -24.800 -15.621 1.00 74.25 419 THR A CA 1
ATOM 3096 C C . THR A 1 419 ? 3.359 -26.297 -15.897 1.00 74.25 419 THR A C 1
ATOM 3098 O O . THR A 1 419 ? 4.316 -26.840 -16.431 1.00 74.25 419 THR A O 1
ATOM 3101 N N . ALA A 1 420 ? 2.255 -26.991 -15.588 1.00 78.56 420 ALA A N 1
ATOM 3102 C CA . ALA A 1 420 ? 2.134 -28.442 -15.770 1.00 78.56 420 ALA A CA 1
ATOM 3103 C C . ALA A 1 420 ? 2.443 -28.902 -17.203 1.00 78.56 420 ALA A C 1
ATOM 3105 O O . ALA A 1 420 ? 3.152 -29.891 -17.382 1.00 78.56 420 ALA A O 1
ATOM 3106 N N . HIS A 1 421 ? 1.980 -28.155 -18.212 1.00 76.44 421 HIS A N 1
ATOM 3107 C CA . HIS A 1 421 ? 2.277 -28.443 -19.620 1.00 76.44 421 HIS A CA 1
ATOM 3108 C C . HIS A 1 421 ? 3.778 -28.320 -19.944 1.00 76.44 421 HIS A C 1
ATOM 3110 O O . HIS A 1 421 ? 4.295 -29.057 -20.776 1.00 76.44 421 HIS A O 1
ATOM 3116 N N . TYR A 1 422 ? 4.487 -27.450 -19.222 1.00 74.56 422 TYR A N 1
ATOM 3117 C CA . TYR A 1 422 ? 5.904 -27.130 -19.410 1.00 74.56 422 TYR A CA 1
ATOM 3118 C C . TYR A 1 422 ? 6.800 -27.733 -18.311 1.00 74.56 422 TYR A C 1
ATOM 3120 O O . TYR A 1 422 ? 7.978 -27.404 -18.213 1.00 74.56 422 TYR A O 1
ATOM 3128 N N . ALA A 1 423 ? 6.277 -28.619 -17.454 1.00 72.06 423 ALA A N 1
ATOM 3129 C CA . ALA A 1 423 ? 6.964 -29.045 -16.231 1.00 72.06 423 ALA A CA 1
ATOM 3130 C C . ALA A 1 423 ? 8.267 -29.818 -16.497 1.00 72.06 423 ALA A C 1
ATOM 3132 O O . ALA A 1 423 ? 9.168 -29.795 -15.661 1.00 72.06 423 ALA A O 1
ATOM 3133 N N . LYS A 1 424 ? 8.378 -30.476 -17.661 1.00 74.31 424 LYS A N 1
ATOM 3134 C CA . LYS A 1 424 ? 9.617 -31.135 -18.108 1.00 74.31 424 LYS A CA 1
ATOM 3135 C C . LYS A 1 424 ? 10.735 -30.135 -18.410 1.00 74.31 424 LYS A C 1
ATOM 3137 O O . LYS A 1 424 ? 11.892 -30.451 -18.175 1.00 74.31 424 LYS A O 1
ATOM 3142 N N . GLU A 1 425 ? 10.380 -28.957 -18.916 1.00 71.50 425 GLU A N 1
ATOM 3143 C CA . GLU A 1 425 ? 11.318 -27.898 -19.301 1.00 71.50 425 GLU A CA 1
ATOM 3144 C C . GLU A 1 425 ? 11.637 -26.987 -18.110 1.00 71.50 425 GLU A C 1
ATOM 3146 O O . GLU A 1 425 ? 12.787 -26.634 -17.886 1.00 71.50 425 GLU A O 1
ATOM 3151 N N . LEU A 1 426 ? 10.625 -26.651 -17.301 1.00 69.44 426 LEU A N 1
ATOM 3152 C CA . LEU A 1 426 ? 10.745 -25.679 -16.208 1.00 69.44 426 LEU A CA 1
ATOM 3153 C C . LEU A 1 426 ? 11.074 -26.302 -14.844 1.00 69.44 426 LEU A C 1
ATOM 3155 O O . LEU A 1 426 ? 11.240 -25.589 -13.855 1.00 69.44 426 LEU A O 1
ATOM 3159 N N . GLY A 1 427 ? 11.096 -27.634 -14.751 1.00 71.38 427 GLY A N 1
ATOM 3160 C CA . GLY A 1 427 ? 11.413 -28.377 -13.526 1.00 71.38 427 GLY A CA 1
ATOM 3161 C C . GLY A 1 427 ? 10.400 -28.223 -12.382 1.00 71.38 427 GLY A C 1
ATOM 3162 O O . GLY A 1 427 ? 10.617 -28.760 -11.295 1.00 71.38 427 GLY A O 1
ATOM 3163 N N . ARG A 1 428 ? 9.294 -27.492 -12.584 1.00 72.31 428 ARG A N 1
ATOM 3164 C CA . ARG A 1 428 ? 8.248 -27.223 -11.581 1.00 72.31 428 ARG A CA 1
ATOM 3165 C C . ARG A 1 428 ? 6.857 -27.220 -12.214 1.00 72.31 428 ARG A C 1
ATOM 3167 O O . ARG A 1 428 ? 6.703 -26.895 -13.389 1.00 72.31 428 ARG A O 1
ATOM 3174 N N . ARG A 1 429 ? 5.836 -27.582 -11.423 1.00 70.44 429 ARG A N 1
ATOM 3175 C CA . ARG A 1 429 ? 4.412 -27.605 -11.838 1.00 70.44 429 ARG A CA 1
ATOM 3176 C C . ARG A 1 429 ? 3.691 -26.270 -11.645 1.00 70.44 429 ARG A C 1
ATOM 3178 O O . ARG A 1 429 ? 2.673 -26.035 -12.288 1.00 70.44 429 ARG A O 1
ATOM 3185 N N . SER A 1 430 ? 4.219 -25.420 -10.775 1.00 69.12 430 SER A N 1
ATOM 3186 C CA . SER A 1 430 ? 3.767 -24.049 -10.588 1.00 69.12 430 SER A CA 1
ATOM 3187 C C . SER A 1 430 ? 4.963 -23.133 -10.364 1.00 69.12 430 SER A C 1
ATOM 3189 O O . SER A 1 430 ? 5.991 -23.542 -9.813 1.00 69.12 430 SER A O 1
ATOM 3191 N N . VAL A 1 431 ? 4.818 -21.886 -10.805 1.00 66.38 431 VAL A N 1
ATOM 3192 C CA . VAL A 1 431 ? 5.771 -20.810 -10.532 1.00 66.38 431 VAL A CA 1
ATOM 3193 C C . VAL A 1 431 ? 4.988 -19.625 -9.996 1.00 66.38 431 VAL A C 1
ATOM 3195 O O . VAL A 1 431 ? 4.023 -19.181 -10.618 1.00 66.38 431 VAL A O 1
ATOM 3198 N N . THR A 1 432 ? 5.417 -19.118 -8.846 1.00 63.28 432 THR A N 1
ATOM 3199 C CA . THR A 1 432 ? 4.944 -17.847 -8.304 1.00 63.28 432 THR A CA 1
ATOM 3200 C C . THR A 1 432 ? 6.063 -16.839 -8.465 1.00 63.28 432 THR A C 1
ATOM 3202 O O . THR A 1 432 ? 7.172 -17.067 -7.983 1.00 63.28 432 THR A O 1
ATOM 3205 N N . ASN A 1 433 ? 5.779 -15.728 -9.135 1.00 59.38 433 ASN A N 1
ATOM 3206 C CA . ASN A 1 433 ? 6.639 -14.557 -9.057 1.00 59.38 433 ASN A CA 1
ATOM 3207 C C . ASN A 1 433 ? 6.004 -13.540 -8.099 1.00 59.38 433 ASN A C 1
ATOM 3209 O O . ASN A 1 433 ? 4.786 -13.493 -7.928 1.00 59.38 433 ASN A O 1
ATOM 3213 N N . TRP A 1 434 ? 6.833 -12.705 -7.475 1.00 57.75 434 TRP A N 1
ATOM 3214 C CA . TRP A 1 434 ? 6.402 -11.663 -6.530 1.00 57.75 434 TRP A CA 1
ATOM 3215 C C . TRP A 1 434 ? 5.569 -10.538 -7.167 1.00 57.75 434 TRP A C 1
ATOM 3217 O O . TRP A 1 434 ? 5.222 -9.571 -6.492 1.00 57.75 434 TRP A O 1
ATOM 3227 N N . GLY A 1 435 ? 5.241 -10.681 -8.453 1.00 59.78 435 GLY A N 1
ATOM 3228 C CA . GLY A 1 435 ? 4.477 -9.740 -9.238 1.00 59.78 435 GLY A CA 1
ATOM 3229 C C . GLY A 1 435 ? 5.275 -8.524 -9.669 1.00 59.78 435 GLY A C 1
ATOM 3230 O O . GLY A 1 435 ? 5.880 -7.834 -8.854 1.00 59.78 435 GLY A O 1
ATOM 3231 N N . ALA A 1 436 ? 5.253 -8.224 -10.965 1.00 69.56 436 ALA A N 1
ATOM 3232 C CA . ALA A 1 436 ? 5.713 -6.930 -11.447 1.00 69.56 436 ALA A CA 1
ATOM 3233 C C . ALA A 1 436 ? 4.533 -5.958 -11.414 1.00 69.56 436 ALA A C 1
ATOM 3235 O O . ALA A 1 436 ? 3.601 -6.098 -12.202 1.00 69.56 436 ALA A O 1
ATOM 3236 N N . VAL A 1 437 ? 4.561 -5.001 -10.488 1.00 75.88 437 VAL A N 1
ATOM 3237 C CA . VAL A 1 437 ? 3.571 -3.920 -10.414 1.00 75.88 437 VAL A CA 1
ATOM 3238 C C . VAL A 1 437 ? 4.153 -2.704 -11.124 1.00 75.88 437 VAL A C 1
ATOM 3240 O O . VAL A 1 437 ? 4.931 -1.948 -10.546 1.00 75.88 437 VAL A O 1
ATOM 3243 N N . VAL A 1 438 ? 3.825 -2.560 -12.405 1.00 85.81 438 VAL A N 1
ATOM 3244 C CA . VAL A 1 438 ? 4.413 -1.554 -13.295 1.00 85.81 438 VAL A CA 1
ATOM 3245 C C . VAL A 1 438 ? 3.462 -0.371 -13.454 1.00 85.81 438 VAL A C 1
ATOM 3247 O O . VAL A 1 438 ? 2.255 -0.569 -13.604 1.00 85.81 438 VAL A O 1
ATOM 3250 N N . ALA A 1 439 ? 3.987 0.856 -13.453 1.00 88.50 439 ALA A N 1
ATOM 3251 C CA . ALA A 1 439 ? 3.204 2.045 -13.788 1.00 88.50 439 ALA A CA 1
ATOM 3252 C C . ALA A 1 439 ? 2.560 1.926 -15.180 1.00 88.50 439 ALA A C 1
ATOM 3254 O O . ALA A 1 439 ? 3.160 1.411 -16.121 1.00 88.50 439 ALA A O 1
ATOM 3255 N N . ARG A 1 440 ? 1.324 2.404 -15.322 1.00 88.56 440 ARG A N 1
ATOM 3256 C CA . ARG A 1 440 ? 0.656 2.498 -16.624 1.00 88.56 440 ARG A CA 1
ATOM 3257 C C . ARG A 1 440 ? 1.300 3.605 -17.468 1.00 88.56 440 ARG A C 1
ATOM 3259 O O . ARG A 1 440 ? 1.859 4.551 -16.902 1.00 88.56 440 ARG A O 1
ATOM 3266 N N . PRO A 1 441 ? 1.187 3.531 -18.805 1.00 91.19 441 PRO A N 1
ATOM 3267 C CA . PRO A 1 441 ? 1.546 4.648 -19.668 1.00 91.19 441 PRO A CA 1
ATOM 3268 C C . PRO A 1 441 ? 0.832 5.931 -19.236 1.00 91.19 441 PRO A C 1
ATOM 3270 O O . PRO A 1 441 ? -0.383 5.932 -19.035 1.00 91.19 441 PRO A O 1
ATOM 3273 N N . GLY A 1 442 ? 1.588 7.018 -19.092 1.00 91.00 442 GLY A N 1
ATOM 3274 C CA . GLY A 1 442 ? 1.056 8.320 -18.697 1.00 91.00 442 GLY A CA 1
ATOM 3275 C C . GLY A 1 442 ? 0.828 8.489 -17.196 1.00 91.00 442 GLY A C 1
ATOM 3276 O O . GLY A 1 442 ? 0.196 9.471 -16.807 1.00 91.00 442 GLY A O 1
ATOM 3277 N N . GLU A 1 443 ? 1.333 7.586 -16.345 1.00 92.25 443 GLU A N 1
ATOM 3278 C CA . GLU A 1 443 ? 1.310 7.820 -14.900 1.00 92.25 443 GLU A CA 1
ATOM 3279 C C . GLU A 1 443 ? 2.069 9.127 -14.587 1.00 92.25 443 GLU A C 1
ATOM 3281 O O . GLU A 1 443 ? 3.245 9.246 -14.944 1.00 92.25 443 GLU A O 1
ATOM 3286 N N . PRO A 1 444 ? 1.423 10.136 -13.972 1.00 91.88 444 PRO A N 1
ATOM 3287 C CA . PRO A 1 444 ? 1.959 11.495 -13.954 1.00 91.88 444 PRO A CA 1
ATOM 3288 C C . PRO A 1 444 ? 3.348 11.644 -13.321 1.00 91.88 444 PRO A C 1
ATOM 3290 O O . PRO A 1 444 ? 4.187 12.374 -13.864 1.00 91.88 444 PRO A O 1
ATOM 3293 N N . SER A 1 445 ? 3.610 10.972 -12.196 1.00 93.38 445 SER A N 1
ATOM 3294 C CA . SER A 1 445 ? 4.862 11.129 -11.448 1.00 93.38 445 SER A CA 1
ATOM 3295 C C . SER A 1 445 ? 6.049 10.463 -12.160 1.00 93.38 445 SER A C 1
ATOM 3297 O O . SER A 1 445 ? 7.096 11.092 -12.344 1.00 93.38 445 SER A O 1
ATOM 3299 N N . MET A 1 446 ? 5.865 9.245 -12.675 1.00 95.94 446 MET A N 1
ATOM 3300 C CA . MET A 1 446 ? 6.834 8.519 -13.494 1.00 95.94 446 MET A CA 1
ATOM 3301 C C . MET A 1 446 ? 7.051 9.225 -14.829 1.00 95.94 446 MET A C 1
ATOM 3303 O O . MET A 1 446 ? 8.193 9.361 -15.261 1.00 95.94 446 MET A O 1
ATOM 3307 N N . ALA A 1 447 ? 5.994 9.721 -15.479 1.00 95.94 447 ALA A N 1
ATOM 3308 C CA . ALA A 1 447 ? 6.111 10.417 -16.757 1.00 95.94 447 ALA A CA 1
ATOM 3309 C C . ALA A 1 447 ? 6.913 11.716 -16.629 1.00 95.94 447 ALA A C 1
ATOM 3311 O O . ALA A 1 447 ? 7.726 12.036 -17.499 1.00 95.94 447 ALA A O 1
ATOM 3312 N N . ARG A 1 448 ? 6.735 12.476 -15.537 1.00 96.38 448 ARG A N 1
ATOM 3313 C CA . ARG A 1 448 ? 7.593 13.636 -15.244 1.00 96.38 448 ARG A CA 1
ATOM 3314 C C . ARG A 1 448 ? 9.050 13.230 -15.042 1.00 96.38 448 ARG A C 1
ATOM 3316 O O . ARG A 1 448 ? 9.925 13.851 -15.648 1.00 96.38 448 ARG A O 1
ATOM 3323 N N . LEU A 1 449 ? 9.307 12.200 -14.238 1.00 97.62 449 LEU A N 1
ATOM 3324 C CA . LEU A 1 449 ? 10.665 11.737 -13.958 1.00 97.62 449 LEU A CA 1
ATOM 3325 C C . LEU A 1 449 ? 11.367 11.229 -15.228 1.00 97.62 449 LEU A C 1
ATOM 3327 O O . LEU A 1 449 ? 12.444 11.716 -15.567 1.00 97.62 449 LEU A O 1
ATOM 3331 N N . ALA A 1 450 ? 10.728 10.332 -15.981 1.00 97.12 450 ALA A N 1
ATOM 3332 C CA . ALA A 1 450 ? 11.265 9.779 -17.222 1.00 97.12 450 ALA A CA 1
ATOM 3333 C C . ALA A 1 450 ? 11.556 10.874 -18.258 1.00 97.12 450 ALA A C 1
ATOM 3335 O O . ALA A 1 450 ? 12.639 10.886 -18.846 1.00 97.12 450 ALA A O 1
ATOM 3336 N N . ARG A 1 451 ? 10.644 11.844 -18.437 1.00 95.81 451 ARG A N 1
ATOM 3337 C CA . ARG A 1 451 ? 10.890 13.007 -19.309 1.00 95.81 451 ARG A CA 1
ATOM 3338 C C . ARG A 1 451 ? 12.085 13.824 -18.844 1.00 95.81 451 ARG A C 1
ATOM 3340 O O . ARG A 1 451 ? 12.885 14.219 -19.677 1.00 95.81 451 ARG A O 1
ATOM 3347 N N . THR A 1 452 ? 12.226 14.058 -17.542 1.00 96.81 452 THR A N 1
ATOM 3348 C CA . THR A 1 452 ? 13.326 14.867 -16.999 1.00 96.81 452 THR A CA 1
ATOM 3349 C C . THR A 1 452 ? 14.676 14.186 -17.210 1.00 96.81 452 THR A C 1
ATOM 3351 O O . THR A 1 452 ? 15.609 14.839 -17.667 1.00 96.81 452 THR A O 1
ATOM 3354 N N . ILE A 1 453 ? 14.765 12.876 -16.956 1.00 97.44 453 ILE A N 1
ATOM 3355 C CA . ILE A 1 453 ? 15.992 12.085 -17.158 1.00 97.44 453 ILE A CA 1
ATOM 3356 C C . ILE A 1 453 ? 16.384 12.024 -18.645 1.00 97.44 453 ILE A C 1
ATOM 3358 O O . ILE A 1 453 ? 17.566 12.003 -18.979 1.00 97.44 453 ILE A O 1
ATOM 3362 N N . THR A 1 454 ? 15.403 11.994 -19.553 1.00 96.44 454 THR A N 1
ATOM 3363 C CA . THR A 1 454 ? 15.629 11.741 -20.989 1.00 96.44 454 THR A CA 1
ATOM 3364 C C . THR A 1 454 ? 15.526 12.978 -21.886 1.00 96.44 454 THR A C 1
ATOM 3366 O O . THR A 1 454 ? 15.667 12.852 -23.102 1.00 96.44 454 THR A O 1
ATOM 3369 N N . LYS A 1 455 ? 15.296 14.171 -21.318 1.00 93.81 455 LYS A N 1
ATOM 3370 C CA . LYS A 1 455 ? 14.963 15.404 -22.060 1.00 93.81 455 LYS A CA 1
ATOM 3371 C C . LYS A 1 455 ? 15.983 15.793 -23.139 1.00 93.81 455 LYS A C 1
ATOM 3373 O O . LYS A 1 455 ? 15.581 16.260 -24.198 1.00 93.81 455 LYS A O 1
ATOM 3378 N N . ASP A 1 456 ? 17.272 15.559 -22.891 1.00 92.56 456 ASP A N 1
ATOM 3379 C CA . ASP A 1 456 ? 18.374 16.019 -23.752 1.00 92.56 456 ASP A CA 1
ATOM 3380 C C . ASP A 1 456 ? 18.857 14.936 -24.735 1.00 92.56 456 ASP A C 1
ATOM 3382 O O . ASP A 1 456 ? 19.879 15.092 -25.401 1.00 92.56 456 ASP A O 1
ATOM 3386 N N . VAL A 1 457 ? 18.150 13.806 -24.808 1.00 92.50 457 VAL A N 1
ATOM 3387 C CA . VAL A 1 457 ? 18.565 12.636 -25.583 1.00 92.50 457 VAL A CA 1
ATOM 3388 C C . VAL A 1 457 ? 17.443 12.251 -26.541 1.00 92.50 457 VAL A C 1
ATOM 3390 O O . VAL A 1 457 ? 16.430 11.729 -26.083 1.00 92.50 457 VAL A O 1
ATOM 3393 N N . PRO A 1 458 ? 17.566 12.486 -27.858 1.00 86.25 458 PRO A N 1
ATOM 3394 C CA . PRO A 1 458 ? 16.497 12.165 -28.798 1.00 86.25 458 PRO A CA 1
ATOM 3395 C C . PRO A 1 458 ? 16.410 10.665 -29.121 1.00 86.25 458 PRO A C 1
ATOM 3397 O O . PRO A 1 458 ? 15.302 10.147 -29.284 1.00 86.25 458 PRO A O 1
ATOM 3400 N N . GLU A 1 459 ? 17.538 9.953 -29.181 1.00 91.88 459 GLU A N 1
ATOM 3401 C CA . GLU A 1 459 ? 17.591 8.562 -29.641 1.00 91.88 459 GLU A CA 1
ATOM 3402 C C . GLU A 1 459 ? 17.077 7.572 -28.589 1.00 91.88 459 GLU A C 1
ATOM 3404 O O . GLU A 1 459 ? 17.522 7.575 -27.440 1.00 91.88 459 GLU A O 1
ATOM 3409 N N . ALA A 1 460 ? 16.178 6.674 -29.005 1.00 89.69 460 ALA A N 1
ATOM 3410 C CA . ALA A 1 460 ? 15.530 5.693 -28.133 1.00 89.69 460 ALA A CA 1
ATOM 3411 C C . ALA A 1 460 ? 16.535 4.853 -27.324 1.00 89.69 460 ALA A C 1
ATOM 3413 O O . ALA A 1 460 ? 16.426 4.790 -26.101 1.00 89.69 460 ALA A O 1
ATOM 3414 N N . ASP A 1 461 ? 17.559 4.296 -27.975 1.00 91.12 461 ASP A N 1
ATOM 3415 C CA . ASP A 1 461 ? 18.557 3.432 -27.326 1.00 91.12 461 ASP A CA 1
ATOM 3416 C C . ASP A 1 461 ? 19.337 4.174 -26.226 1.00 91.12 461 ASP A C 1
ATOM 3418 O O . ASP A 1 461 ? 19.584 3.644 -25.140 1.00 91.12 461 ASP A O 1
ATOM 3422 N N . LYS A 1 462 ? 19.664 5.451 -26.464 1.00 93.12 462 LYS A N 1
ATOM 3423 C CA . LYS A 1 462 ? 20.342 6.295 -25.475 1.00 93.12 462 LYS A CA 1
ATOM 3424 C C . LYS A 1 462 ? 19.403 6.701 -24.334 1.00 93.12 462 LYS A C 1
ATOM 3426 O O . LYS A 1 462 ? 19.860 6.796 -23.196 1.00 93.12 462 LYS A O 1
ATOM 3431 N N . LYS A 1 463 ? 18.101 6.900 -24.593 1.00 95.44 463 LYS A N 1
ATOM 3432 C CA . LYS A 1 463 ? 17.101 7.119 -23.528 1.00 95.44 463 LYS A CA 1
ATOM 3433 C C . LYS A 1 463 ? 17.024 5.914 -22.592 1.00 95.44 463 LYS A C 1
ATOM 3435 O O . LYS A 1 463 ? 17.029 6.104 -21.379 1.00 95.44 463 LYS A O 1
ATOM 3440 N N . VAL A 1 464 ? 17.007 4.694 -23.140 1.00 95.75 464 VAL A N 1
ATOM 3441 C CA . VAL A 1 464 ? 17.030 3.457 -22.340 1.00 95.75 464 VAL A CA 1
ATOM 3442 C C . VAL A 1 464 ? 18.278 3.413 -21.467 1.00 95.75 464 VAL A C 1
ATOM 3444 O O . VAL A 1 464 ? 18.155 3.208 -20.262 1.00 95.75 464 VAL A O 1
ATOM 3447 N N . GLN A 1 465 ? 19.459 3.670 -22.041 1.00 95.56 465 GLN A N 1
ATOM 3448 C CA . GLN A 1 465 ? 20.706 3.698 -21.273 1.00 95.56 465 GLN A CA 1
ATOM 3449 C C . GLN A 1 465 ? 20.649 4.721 -20.128 1.00 95.56 465 GLN A C 1
ATOM 3451 O O . GLN A 1 465 ? 21.019 4.383 -19.013 1.00 95.56 465 GLN A O 1
ATOM 3456 N N . ARG A 1 466 ? 20.104 5.928 -20.340 1.00 96.19 466 ARG A N 1
ATOM 3457 C CA . ARG A 1 466 ? 19.965 6.924 -19.259 1.00 96.19 466 ARG A CA 1
ATOM 3458 C C . ARG A 1 466 ? 19.043 6.489 -18.129 1.00 96.19 466 ARG A C 1
ATOM 3460 O O . ARG A 1 466 ? 19.328 6.776 -16.970 1.00 96.19 466 ARG A O 1
ATOM 3467 N N . LEU A 1 467 ? 17.951 5.800 -18.449 1.00 97.50 467 LEU A N 1
ATOM 3468 C CA . LEU A 1 467 ? 17.075 5.234 -17.425 1.00 97.50 467 LEU A CA 1
ATOM 3469 C C . LEU A 1 467 ? 17.766 4.090 -16.670 1.00 97.50 467 LEU A C 1
ATOM 3471 O O . LEU A 1 467 ? 17.616 3.990 -15.454 1.00 97.50 467 LEU A O 1
ATOM 3475 N N . VAL A 1 468 ? 18.546 3.258 -17.367 1.00 96.38 468 VAL A N 1
ATOM 3476 C CA . VAL A 1 468 ? 19.376 2.212 -16.753 1.00 96.38 468 VAL A CA 1
ATOM 3477 C C . VAL A 1 468 ? 20.411 2.820 -15.809 1.00 96.38 468 VAL A C 1
ATOM 3479 O O . VAL A 1 468 ? 20.474 2.392 -14.659 1.00 96.38 468 VAL A O 1
ATOM 3482 N N . ASP A 1 469 ? 21.150 3.839 -16.252 1.00 96.19 469 ASP A N 1
ATOM 3483 C CA . ASP A 1 469 ? 22.146 4.551 -15.443 1.00 96.19 469 ASP A CA 1
ATOM 3484 C C . ASP A 1 469 ? 21.497 5.107 -14.172 1.00 96.19 469 ASP A C 1
ATOM 3486 O O . ASP A 1 469 ? 21.944 4.814 -13.065 1.00 96.19 469 ASP A O 1
ATOM 3490 N N . PHE A 1 470 ? 20.374 5.822 -14.314 1.00 97.25 470 PHE A N 1
ATOM 3491 C CA . PHE A 1 470 ? 19.633 6.371 -13.180 1.00 97.25 470 PHE A CA 1
ATOM 3492 C C . PHE A 1 470 ? 19.256 5.285 -12.161 1.00 97.25 470 PHE A C 1
ATOM 3494 O O . PHE A 1 470 ? 19.558 5.404 -10.975 1.00 97.25 470 PHE A O 1
ATOM 3501 N N . VAL A 1 471 ? 18.625 4.192 -12.602 1.00 96.62 471 VAL A N 1
ATOM 3502 C CA . VAL A 1 471 ? 18.174 3.135 -11.683 1.00 96.62 471 VAL A CA 1
ATOM 3503 C C . VAL A 1 471 ? 19.352 2.383 -11.054 1.00 96.62 471 VAL A C 1
ATOM 3505 O O . VAL A 1 471 ? 19.301 2.030 -9.875 1.00 96.62 471 VAL A O 1
ATOM 3508 N N . ALA A 1 472 ? 20.407 2.113 -11.819 1.00 93.25 472 ALA A N 1
ATOM 3509 C CA . ALA A 1 472 ? 21.554 1.346 -11.352 1.00 93.25 472 ALA A CA 1
ATOM 3510 C C . ALA A 1 472 ? 22.442 2.139 -10.378 1.00 93.25 472 ALA A C 1
ATOM 3512 O O . ALA A 1 472 ? 22.944 1.561 -9.411 1.00 93.25 472 ALA A O 1
ATOM 3513 N N . GLU A 1 473 ? 22.624 3.440 -10.620 1.00 94.00 473 GLU A N 1
ATOM 3514 C CA . GLU A 1 473 ? 23.518 4.310 -9.848 1.00 94.00 473 GLU A CA 1
ATOM 3515 C C . GLU A 1 473 ? 22.846 4.952 -8.637 1.00 94.00 473 GLU A C 1
ATOM 3517 O O . GLU A 1 473 ? 23.485 5.126 -7.597 1.00 94.00 473 GLU A O 1
ATOM 3522 N N . GLU A 1 474 ? 21.575 5.333 -8.765 1.00 93.88 474 GLU A N 1
ATOM 3523 C CA . GLU A 1 474 ? 20.916 6.181 -7.769 1.00 93.88 474 GLU A CA 1
ATOM 3524 C C . GLU A 1 474 ? 20.068 5.403 -6.764 1.00 93.88 474 GLU A C 1
ATOM 3526 O O . GLU A 1 474 ? 19.765 5.908 -5.680 1.00 93.88 474 GLU A O 1
ATOM 3531 N N . ILE A 1 475 ? 19.710 4.160 -7.094 1.00 92.12 475 ILE A N 1
ATOM 3532 C CA . ILE A 1 475 ? 19.006 3.260 -6.183 1.00 92.12 475 ILE A CA 1
ATOM 3533 C C . ILE A 1 475 ? 20.017 2.323 -5.532 1.00 92.12 475 ILE A C 1
ATOM 3535 O O . ILE A 1 475 ? 20.695 1.538 -6.196 1.00 92.12 475 ILE A O 1
ATOM 3539 N N . VAL A 1 476 ? 20.083 2.353 -4.207 1.00 88.62 476 VAL A N 1
ATOM 3540 C CA . VAL A 1 476 ? 20.933 1.460 -3.421 1.00 88.62 476 VAL A CA 1
ATOM 3541 C C . VAL A 1 476 ? 20.352 0.046 -3.458 1.00 88.62 476 VAL A C 1
ATOM 3543 O O . VAL A 1 476 ? 19.160 -0.161 -3.221 1.00 88.62 476 VAL A O 1
ATOM 3546 N N . THR A 1 477 ? 21.193 -0.942 -3.767 1.00 84.25 477 THR A N 1
ATOM 3547 C CA . THR A 1 477 ? 20.790 -2.354 -3.742 1.00 84.25 477 THR A CA 1
ATOM 3548 C C . THR A 1 477 ? 20.648 -2.822 -2.292 1.00 84.25 477 THR A C 1
ATOM 3550 O O . THR A 1 477 ? 21.613 -2.749 -1.534 1.00 84.25 477 THR A O 1
ATOM 3553 N N . ASP A 1 478 ? 19.465 -3.311 -1.912 1.00 71.62 478 ASP A N 1
ATOM 3554 C CA . ASP A 1 478 ? 19.225 -3.913 -0.593 1.00 71.62 478 ASP A CA 1
ATOM 3555 C C . ASP A 1 478 ? 19.354 -5.447 -0.659 1.00 71.62 478 ASP A C 1
ATOM 3557 O O . ASP A 1 478 ? 18.951 -6.074 -1.643 1.00 71.62 478 ASP A O 1
ATOM 3561 N N . GLY A 1 479 ? 19.971 -6.043 0.364 1.00 54.34 479 GLY A N 1
ATOM 3562 C CA . GLY A 1 479 ? 20.534 -7.398 0.335 1.00 54.34 479 GLY A CA 1
ATOM 3563 C C . GLY A 1 479 ? 19.571 -8.533 0.683 1.00 54.34 479 GLY A C 1
ATOM 3564 O O . GLY A 1 479 ? 19.967 -9.694 0.617 1.00 54.34 479 GLY A O 1
ATOM 3565 N N . VAL A 1 480 ? 18.323 -8.242 1.056 1.00 48.19 480 VAL A N 1
ATOM 3566 C CA . VAL A 1 480 ? 17.367 -9.282 1.462 1.00 48.19 480 VAL A CA 1
ATOM 3567 C C . VAL A 1 480 ? 16.043 -9.102 0.732 1.00 48.19 480 VAL A C 1
ATOM 3569 O O . VAL A 1 480 ? 15.277 -8.176 0.996 1.00 48.19 480 VAL A O 1
ATOM 3572 N N . GLN A 1 481 ? 15.744 -10.036 -0.171 1.00 48.41 481 GLN A N 1
ATOM 3573 C CA . GLN A 1 481 ? 14.392 -10.257 -0.672 1.00 48.41 481 GLN A CA 1
ATOM 3574 C C . GLN A 1 481 ? 13.576 -10.870 0.475 1.00 48.41 481 GLN A C 1
ATOM 3576 O O . GLN A 1 481 ? 13.538 -12.086 0.649 1.00 48.41 481 GLN A O 1
ATOM 3581 N N . ALA A 1 482 ? 12.990 -10.026 1.327 1.00 40.94 482 ALA A N 1
ATOM 3582 C CA . ALA A 1 482 ? 12.030 -10.494 2.317 1.00 40.94 482 ALA A CA 1
ATOM 3583 C C . ALA A 1 482 ? 10.827 -11.104 1.583 1.00 40.94 482 ALA A C 1
ATOM 3585 O O . ALA A 1 482 ? 10.399 -10.580 0.554 1.00 40.94 482 ALA A O 1
ATOM 3586 N N . ALA A 1 483 ? 10.290 -12.208 2.099 1.00 37.03 483 ALA A N 1
ATOM 3587 C CA . ALA A 1 483 ? 9.076 -12.804 1.569 1.00 37.03 483 ALA A CA 1
ATOM 3588 C C . ALA A 1 483 ? 7.910 -11.793 1.682 1.00 37.03 483 ALA A C 1
ATOM 3590 O O . ALA A 1 483 ? 7.383 -11.580 2.770 1.00 37.03 483 ALA A O 1
ATOM 3591 N N . GLY A 1 484 ? 7.544 -11.128 0.582 1.00 46.28 484 GLY A N 1
ATOM 3592 C CA . GLY A 1 484 ? 6.470 -10.133 0.503 1.00 46.28 484 GLY A CA 1
ATOM 3593 C C . GLY A 1 484 ? 6.360 -9.482 -0.884 1.00 46.28 484 GLY A C 1
ATOM 3594 O O . GLY A 1 484 ? 7.271 -9.598 -1.703 1.00 46.28 484 GLY A O 1
ATOM 3595 N N . LEU A 1 485 ? 5.238 -8.803 -1.162 1.00 49.28 485 LEU A N 1
ATOM 3596 C CA . LEU A 1 485 ? 5.025 -8.051 -2.410 1.00 49.28 485 LEU A CA 1
ATOM 3597 C C . LEU A 1 485 ? 6.214 -7.118 -2.702 1.00 49.28 485 LEU A C 1
ATOM 3599 O O . LEU A 1 485 ? 6.703 -6.423 -1.808 1.00 49.28 485 LEU A O 1
ATOM 3603 N N . ALA A 1 486 ? 6.681 -7.106 -3.954 1.00 58.41 486 ALA A N 1
ATOM 3604 C CA . ALA A 1 486 ? 7.759 -6.218 -4.370 1.00 58.41 486 ALA A CA 1
ATOM 3605 C C . ALA A 1 486 ? 7.342 -4.749 -4.200 1.00 58.41 486 ALA A C 1
ATOM 3607 O O . ALA A 1 486 ? 6.205 -4.387 -4.508 1.00 58.41 486 ALA A O 1
ATOM 3608 N N . LYS A 1 487 ? 8.280 -3.902 -3.748 1.00 73.69 487 LYS A N 1
ATOM 3609 C CA . LYS A 1 487 ? 8.059 -2.457 -3.689 1.00 73.69 487 LYS A CA 1
ATOM 3610 C C . LYS A 1 487 ? 7.600 -1.929 -5.047 1.00 73.69 487 LYS A C 1
ATOM 3612 O O . LYS A 1 487 ? 8.179 -2.281 -6.078 1.00 73.69 487 LYS A O 1
ATOM 3617 N N . ARG A 1 488 ? 6.611 -1.038 -5.042 1.00 76.62 488 ARG A N 1
ATOM 3618 C CA . ARG A 1 488 ? 6.198 -0.281 -6.237 1.00 76.62 488 ARG A CA 1
ATOM 3619 C C . ARG A 1 488 ? 7.292 0.704 -6.657 1.00 76.62 488 ARG A C 1
ATOM 3621 O O . ARG A 1 488 ? 8.093 1.136 -5.832 1.00 76.62 488 ARG A O 1
ATOM 3628 N N . ALA A 1 489 ? 7.301 1.124 -7.923 1.00 86.88 489 ALA A N 1
ATOM 3629 C CA . ALA A 1 489 ? 8.306 2.054 -8.454 1.00 86.88 489 ALA A CA 1
ATOM 3630 C C . ALA A 1 489 ? 8.452 3.335 -7.608 1.00 86.88 489 ALA A C 1
ATOM 3632 O O . ALA A 1 489 ? 9.559 3.699 -7.210 1.00 86.88 489 ALA A O 1
ATOM 3633 N N . SER A 1 490 ? 7.331 3.964 -7.242 1.00 85.38 490 SER A N 1
ATOM 3634 C CA . SER A 1 490 ? 7.322 5.133 -6.358 1.00 85.38 490 SER A CA 1
ATOM 3635 C C . SER A 1 490 ? 7.903 4.830 -4.972 1.00 85.38 490 SER A C 1
ATOM 3637 O O . SER A 1 490 ? 8.614 5.664 -4.428 1.00 85.38 490 SER A O 1
ATOM 3639 N N . GLU A 1 491 ? 7.675 3.641 -4.402 1.00 79.00 491 GLU A N 1
ATOM 3640 C CA . GLU A 1 491 ? 8.262 3.235 -3.110 1.00 79.00 491 GLU A CA 1
ATOM 3641 C C . GLU A 1 491 ? 9.777 3.065 -3.217 1.00 79.00 491 GLU A C 1
ATOM 3643 O O . GLU A 1 491 ? 10.517 3.492 -2.331 1.00 79.00 491 GLU A O 1
ATOM 3648 N N . VAL A 1 492 ? 10.262 2.474 -4.313 1.00 86.62 492 VAL A N 1
ATOM 3649 C CA . VAL A 1 492 ? 11.702 2.350 -4.579 1.00 86.62 492 VAL A CA 1
ATOM 3650 C C . VAL A 1 492 ? 12.347 3.734 -4.649 1.00 86.62 492 VAL A C 1
ATOM 3652 O O . VAL A 1 492 ? 13.393 3.940 -4.040 1.00 86.62 492 VAL A O 1
ATOM 3655 N N . LEU A 1 493 ? 11.702 4.701 -5.307 1.00 89.88 493 LEU A N 1
ATOM 3656 C CA . LEU A 1 493 ? 12.189 6.082 -5.389 1.00 89.88 493 LEU A CA 1
ATOM 3657 C C . LEU A 1 493 ? 12.144 6.802 -4.033 1.00 89.88 493 LEU A C 1
ATOM 3659 O O . LEU A 1 493 ? 13.130 7.414 -3.632 1.00 89.88 493 LEU A O 1
ATOM 3663 N N . MET A 1 494 ? 11.039 6.695 -3.292 1.00 83.44 494 MET A N 1
ATOM 3664 C CA . MET A 1 494 ? 10.897 7.331 -1.974 1.00 83.44 494 MET A CA 1
ATOM 3665 C C . MET A 1 494 ? 11.877 6.761 -0.941 1.00 83.44 494 MET A C 1
ATOM 3667 O O . MET A 1 494 ? 12.362 7.490 -0.078 1.00 83.44 494 MET A O 1
ATOM 3671 N N . THR A 1 495 ? 12.188 5.464 -1.029 1.00 80.12 495 THR A N 1
ATOM 3672 C CA . THR A 1 495 ? 13.114 4.786 -0.106 1.00 80.12 495 THR A CA 1
ATOM 3673 C C . THR A 1 495 ? 14.563 4.759 -0.589 1.00 80.12 495 THR A C 1
ATOM 3675 O O . THR A 1 495 ? 15.440 4.392 0.189 1.00 80.12 495 THR A O 1
ATOM 3678 N N . ARG A 1 496 ? 14.814 5.079 -1.868 1.00 87.19 496 ARG A N 1
ATOM 3679 C CA . ARG A 1 496 ? 16.104 4.943 -2.580 1.00 87.19 496 ARG A CA 1
ATOM 3680 C C . ARG A 1 496 ? 16.748 3.562 -2.482 1.00 87.19 496 ARG A C 1
ATOM 3682 O O . ARG A 1 496 ? 17.941 3.412 -2.736 1.00 87.19 496 ARG A O 1
ATOM 3689 N N . LYS A 1 497 ? 15.976 2.550 -2.094 1.00 84.81 497 LYS A N 1
ATOM 3690 C CA . LYS A 1 497 ? 16.459 1.203 -1.798 1.00 84.81 497 LYS A CA 1
ATOM 3691 C C . LYS A 1 497 ? 15.574 0.184 -2.477 1.00 84.81 497 LYS A C 1
ATOM 3693 O O . LYS A 1 497 ? 14.358 0.175 -2.258 1.00 84.81 497 LYS A O 1
ATOM 3698 N N . GLY A 1 498 ? 16.190 -0.719 -3.226 1.00 83.75 498 GLY A N 1
ATOM 3699 C CA . GLY A 1 498 ? 15.474 -1.815 -3.856 1.00 83.75 498 GLY A CA 1
ATOM 3700 C C . GLY A 1 498 ? 16.348 -3.034 -4.107 1.00 83.75 498 GLY A C 1
ATOM 3701 O O . GLY A 1 498 ? 17.546 -2.915 -4.356 1.00 83.75 498 GLY A O 1
ATOM 3702 N N . THR A 1 499 ? 15.737 -4.215 -4.072 1.00 82.00 499 THR A N 1
ATOM 3703 C CA . THR A 1 499 ? 16.356 -5.437 -4.604 1.00 82.00 499 THR A CA 1
ATOM 3704 C C . THR A 1 499 ? 16.520 -5.331 -6.130 1.00 82.00 499 THR A C 1
ATOM 3706 O O . THR A 1 499 ? 15.864 -4.491 -6.757 1.00 82.00 499 THR A O 1
ATOM 3709 N N . PRO A 1 500 ? 17.328 -6.189 -6.779 1.00 84.06 500 PRO A N 1
ATOM 3710 C CA . PRO A 1 500 ? 17.434 -6.204 -8.242 1.00 84.06 500 PRO A CA 1
ATOM 3711 C C . PRO A 1 500 ? 16.076 -6.315 -8.958 1.00 84.06 500 PRO A C 1
ATOM 3713 O O . PRO A 1 500 ? 15.820 -5.578 -9.907 1.00 84.06 500 PRO A O 1
ATOM 3716 N N . ALA A 1 501 ? 15.158 -7.141 -8.446 1.00 82.06 501 ALA A N 1
ATOM 3717 C CA . ALA A 1 501 ? 13.801 -7.253 -8.985 1.00 82.06 501 ALA A CA 1
ATOM 3718 C C . ALA A 1 501 ? 12.990 -5.950 -8.830 1.00 82.06 501 ALA A C 1
ATOM 3720 O O . ALA A 1 501 ? 12.279 -5.543 -9.744 1.00 82.06 501 ALA A O 1
ATOM 3721 N N . GLN A 1 502 ? 13.118 -5.252 -7.698 1.00 85.50 502 GLN A N 1
ATOM 3722 C CA . GLN A 1 502 ? 12.445 -3.964 -7.477 1.00 85.50 502 GLN A CA 1
ATOM 3723 C C . GLN A 1 502 ? 13.022 -2.858 -8.373 1.00 85.50 502 GLN A C 1
ATOM 3725 O O . GLN A 1 502 ? 12.274 -2.035 -8.899 1.00 85.50 502 GLN A O 1
ATOM 3730 N N . LYS A 1 503 ? 14.338 -2.876 -8.623 1.00 91.19 503 LYS A N 1
ATOM 3731 C CA . LYS A 1 503 ? 14.975 -2.016 -9.628 1.00 91.19 503 LYS A CA 1
ATOM 3732 C C . LYS A 1 503 ? 14.450 -2.308 -11.035 1.00 91.19 503 LYS A C 1
ATOM 3734 O O . LYS A 1 503 ? 14.163 -1.372 -11.772 1.00 91.19 503 LYS A O 1
ATOM 3739 N N . ALA A 1 504 ? 14.258 -3.579 -11.391 1.00 90.50 504 ALA A N 1
ATOM 3740 C CA . ALA A 1 504 ? 13.663 -3.962 -12.671 1.00 90.50 504 ALA A CA 1
ATOM 3741 C C . ALA A 1 504 ? 12.225 -3.435 -12.819 1.00 90.50 504 ALA A C 1
ATOM 3743 O O . ALA A 1 504 ? 11.871 -2.912 -13.872 1.00 90.50 504 ALA A O 1
ATOM 3744 N N . VAL A 1 505 ? 11.416 -3.494 -11.755 1.00 89.00 505 VAL A N 1
ATOM 3745 C CA . VAL A 1 505 ? 10.055 -2.924 -11.735 1.00 89.00 505 VAL A CA 1
ATOM 3746 C C . VAL A 1 505 ? 10.068 -1.399 -11.888 1.00 89.00 505 VAL A C 1
ATOM 3748 O O . VAL A 1 505 ? 9.256 -0.853 -12.641 1.00 89.00 505 VAL A O 1
ATOM 3751 N N . LEU A 1 506 ? 10.995 -0.702 -11.221 1.00 94.19 506 LEU A N 1
ATOM 3752 C CA . LEU A 1 506 ? 11.183 0.739 -11.401 1.00 94.19 506 LEU A CA 1
ATOM 3753 C C . LEU A 1 506 ? 11.587 1.071 -12.843 1.00 94.19 506 LEU A C 1
ATOM 3755 O O . LEU A 1 506 ? 10.958 1.923 -13.465 1.00 94.19 506 LEU A O 1
ATOM 3759 N N . LEU A 1 507 ? 12.583 0.375 -13.398 1.00 96.56 507 LEU A N 1
ATOM 3760 C CA . LEU A 1 507 ? 13.022 0.599 -14.774 1.00 96.56 507 LEU A CA 1
ATOM 3761 C C . LEU A 1 507 ? 11.888 0.349 -15.771 1.00 96.56 507 LEU A C 1
ATOM 3763 O O . LEU A 1 507 ? 11.640 1.189 -16.629 1.00 96.56 507 LEU A O 1
ATOM 3767 N N . ALA A 1 508 ? 11.162 -0.760 -15.632 1.00 94.56 508 ALA A N 1
ATOM 3768 C CA . ALA A 1 508 ? 9.988 -1.047 -16.448 1.00 94.56 508 ALA A CA 1
ATOM 3769 C C . ALA A 1 508 ? 8.953 0.084 -16.363 1.00 94.56 508 ALA A C 1
ATOM 3771 O O . ALA A 1 508 ? 8.462 0.544 -17.386 1.00 94.56 508 ALA A O 1
ATOM 3772 N N . SER A 1 509 ? 8.685 0.598 -15.159 1.00 94.69 509 SER A N 1
ATOM 3773 C CA . SER A 1 509 ? 7.728 1.693 -14.947 1.00 94.69 509 SER A CA 1
ATOM 3774 C C . SER A 1 509 ? 8.152 3.003 -15.608 1.00 94.69 509 SER A C 1
ATOM 3776 O O . SER A 1 509 ? 7.286 3.769 -16.023 1.00 94.69 509 SER A O 1
ATOM 3778 N N . LEU A 1 510 ? 9.460 3.254 -15.727 1.00 97.38 510 LEU A N 1
ATOM 3779 C CA . LEU A 1 510 ? 10.014 4.393 -16.464 1.00 97.38 510 LEU A CA 1
ATOM 3780 C C . LEU A 1 510 ? 9.972 4.166 -17.982 1.00 97.38 510 LEU A C 1
ATOM 3782 O O . LEU A 1 510 ? 9.644 5.092 -18.724 1.00 97.38 510 LEU A O 1
ATOM 3786 N N . LEU A 1 511 ? 10.260 2.944 -18.445 1.00 96.31 511 LEU A N 1
ATOM 3787 C CA . LEU A 1 511 ? 10.183 2.567 -19.862 1.00 96.31 511 LEU A CA 1
ATOM 3788 C C . LEU A 1 511 ? 8.755 2.666 -20.406 1.00 96.31 511 LEU A C 1
ATOM 3790 O O . LEU A 1 511 ? 8.571 3.093 -21.538 1.00 96.31 511 LEU A O 1
ATOM 3794 N N . GLU A 1 512 ? 7.743 2.381 -19.583 1.00 94.44 512 GLU A N 1
ATOM 3795 C CA . GLU A 1 512 ? 6.325 2.599 -19.913 1.00 94.44 512 GLU A CA 1
ATOM 3796 C C . GLU A 1 512 ? 5.971 4.048 -20.262 1.00 94.44 512 GLU A C 1
ATOM 3798 O O . GLU A 1 512 ? 4.945 4.304 -20.889 1.00 94.44 512 GLU A O 1
ATOM 3803 N N . GLN A 1 513 ? 6.804 5.009 -19.856 1.00 95.75 513 GLN A N 1
ATOM 3804 C CA . GLN A 1 513 ? 6.552 6.432 -20.081 1.00 95.75 513 GLN A CA 1
ATOM 3805 C C . GLN A 1 513 ? 7.210 6.967 -21.353 1.00 95.75 513 GLN A C 1
ATOM 3807 O O . GLN A 1 513 ? 7.067 8.150 -21.670 1.00 95.75 513 GLN A O 1
ATOM 3812 N N . ILE A 1 514 ? 7.947 6.123 -22.077 1.00 93.25 514 ILE A N 1
ATOM 3813 C CA . ILE A 1 514 ? 8.609 6.473 -23.332 1.00 93.25 514 ILE A CA 1
ATOM 3814 C C . ILE A 1 514 ? 8.223 5.464 -24.427 1.00 93.25 514 ILE A C 1
ATOM 3816 O O . ILE A 1 514 ? 7.853 4.335 -24.117 1.00 93.25 514 ILE A O 1
ATOM 3820 N N . PRO A 1 515 ? 8.286 5.833 -25.721 1.00 90.50 515 PRO A N 1
ATOM 3821 C CA . PRO A 1 515 ? 7.884 4.951 -26.819 1.00 90.50 515 PRO A CA 1
ATOM 3822 C C . PRO A 1 515 ? 8.972 3.909 -27.125 1.00 90.50 515 PRO A C 1
ATOM 3824 O O . PRO A 1 515 ? 9.575 3.915 -28.196 1.00 90.50 515 PRO A O 1
ATOM 3827 N N . VAL A 1 516 ? 9.263 3.043 -26.154 1.00 90.81 516 VAL A N 1
ATOM 3828 C CA . VAL A 1 516 ? 10.235 1.953 -26.265 1.00 90.81 516 VAL A CA 1
ATOM 3829 C C . VAL A 1 516 ? 9.575 0.648 -25.847 1.00 90.81 516 VAL A C 1
ATOM 3831 O O . VAL A 1 516 ? 8.902 0.572 -24.819 1.00 90.81 516 VAL A O 1
ATOM 3834 N N . GLU A 1 517 ? 9.790 -0.387 -26.653 1.00 91.81 517 GLU A N 1
ATOM 3835 C CA . GLU A 1 517 ? 9.373 -1.741 -26.314 1.00 91.81 517 GLU A CA 1
ATOM 3836 C C . GLU A 1 517 ? 10.306 -2.352 -25.271 1.00 91.81 517 GLU A C 1
ATOM 3838 O O . GLU A 1 517 ? 11.528 -2.208 -25.335 1.00 91.81 517 GLU A O 1
ATOM 3843 N N . TYR A 1 518 ? 9.735 -3.114 -24.347 1.00 93.69 518 TYR A N 1
ATOM 3844 C CA . TYR A 1 518 ? 10.500 -3.907 -23.397 1.00 93.69 518 TYR A CA 1
ATOM 3845 C C . TYR A 1 518 ? 9.742 -5.188 -23.021 1.00 93.69 518 TYR A C 1
ATOM 3847 O O . TYR A 1 518 ? 8.544 -5.340 -23.279 1.00 93.69 518 TYR A O 1
ATOM 3855 N N . ALA A 1 519 ? 10.456 -6.125 -22.411 1.00 91.56 519 ALA A N 1
ATOM 3856 C CA . ALA A 1 519 ? 9.908 -7.345 -21.847 1.00 91.56 519 ALA A CA 1
ATOM 3857 C C . ALA A 1 519 ? 10.415 -7.533 -20.416 1.00 91.56 519 ALA A C 1
ATOM 3859 O O . ALA A 1 519 ? 11.552 -7.189 -20.088 1.00 91.56 519 ALA A O 1
ATOM 3860 N N . LEU A 1 520 ? 9.567 -8.106 -19.570 1.00 89.94 520 LEU A N 1
ATOM 3861 C CA . LEU A 1 520 ? 9.969 -8.632 -18.274 1.00 89.94 520 LEU A CA 1
ATOM 3862 C C . LEU A 1 520 ? 10.311 -10.105 -18.432 1.00 89.94 520 LEU A C 1
ATOM 3864 O O . LEU A 1 520 ? 9.512 -10.854 -18.991 1.00 89.94 520 LEU A O 1
ATOM 3868 N N . ILE A 1 521 ? 11.474 -10.515 -17.940 1.00 87.44 521 ILE A N 1
ATOM 3869 C CA . ILE A 1 521 ? 11.951 -11.897 -18.006 1.00 87.44 521 ILE A CA 1
ATOM 3870 C C . ILE A 1 521 ? 12.051 -12.450 -16.587 1.00 87.44 521 ILE A C 1
ATOM 3872 O O . ILE A 1 521 ? 12.698 -11.855 -15.725 1.00 87.44 521 ILE A O 1
ATOM 3876 N N . TYR A 1 522 ? 11.410 -13.589 -16.346 1.00 82.31 522 TYR A N 1
ATOM 3877 C CA . TYR A 1 522 ? 11.300 -14.197 -15.024 1.00 82.31 522 TYR A CA 1
ATOM 3878 C C . TYR A 1 522 ? 12.197 -15.428 -14.906 1.00 82.31 522 TYR A C 1
ATOM 3880 O O . TYR A 1 522 ? 12.161 -16.317 -15.762 1.00 82.31 522 TYR A O 1
ATOM 3888 N N . SER A 1 523 ? 12.954 -15.498 -13.808 1.00 74.88 523 SER A N 1
ATOM 3889 C CA . SER A 1 523 ? 13.790 -16.647 -13.439 1.00 74.88 523 SER A CA 1
ATOM 3890 C C . SER A 1 523 ? 13.646 -16.942 -11.957 1.00 74.88 523 SER A C 1
ATOM 3892 O O . SER A 1 523 ? 14.172 -16.208 -11.125 1.00 74.88 523 SER A O 1
ATOM 3894 N N . GLY A 1 524 ? 12.933 -18.009 -11.599 1.00 70.75 524 GLY A N 1
ATOM 3895 C CA . GLY A 1 524 ? 12.661 -18.312 -10.193 1.00 70.75 524 GLY A CA 1
ATOM 3896 C C . GLY A 1 524 ? 11.960 -17.144 -9.487 1.00 70.75 524 GLY A C 1
ATOM 3897 O O . GLY A 1 524 ? 10.816 -16.834 -9.811 1.00 70.75 524 GLY A O 1
ATOM 3898 N N . TYR A 1 525 ? 12.651 -16.506 -8.537 1.00 66.06 525 TYR A N 1
ATOM 3899 C CA . TYR A 1 525 ? 12.151 -15.345 -7.787 1.00 66.06 525 TYR A CA 1
ATOM 3900 C C . TYR A 1 525 ? 12.635 -13.989 -8.330 1.00 66.06 525 TYR A C 1
ATOM 3902 O O . TYR A 1 525 ? 12.277 -12.951 -7.766 1.00 66.06 525 TYR A O 1
ATOM 3910 N N . ASP A 1 526 ? 13.407 -13.990 -9.419 1.00 75.38 526 ASP A N 1
ATOM 3911 C CA . ASP A 1 526 ? 13.970 -12.792 -10.035 1.00 75.38 526 ASP A CA 1
ATOM 3912 C C . ASP A 1 526 ? 13.141 -12.301 -11.224 1.00 75.38 526 ASP A C 1
ATOM 3914 O O . ASP A 1 526 ? 12.559 -13.081 -11.987 1.00 75.38 526 ASP A O 1
ATOM 3918 N N . VAL A 1 527 ? 13.147 -10.978 -11.401 1.00 82.50 527 VAL A N 1
ATOM 3919 C CA . VAL A 1 527 ? 12.556 -10.273 -12.541 1.00 82.50 527 VAL A CA 1
ATOM 3920 C C . VAL A 1 527 ? 13.634 -9.412 -13.179 1.00 82.50 527 VAL A C 1
ATOM 3922 O O . VAL A 1 527 ? 14.286 -8.624 -12.498 1.00 82.50 527 VAL A O 1
ATOM 3925 N N . TRP A 1 528 ? 13.784 -9.550 -14.489 1.00 87.69 528 TRP A N 1
ATOM 3926 C CA . TRP A 1 528 ? 14.733 -8.809 -15.309 1.00 87.69 528 TRP A CA 1
ATOM 3927 C C . TRP A 1 528 ? 13.984 -7.968 -16.334 1.00 87.69 528 TRP A C 1
ATOM 3929 O O . TRP A 1 528 ? 12.899 -8.346 -16.774 1.00 87.69 528 TRP A O 1
ATOM 3939 N N . VAL A 1 529 ? 14.582 -6.855 -16.751 1.00 92.38 529 VAL A N 1
ATOM 3940 C CA . VAL A 1 529 ? 14.125 -6.104 -17.925 1.00 92.38 529 VAL A CA 1
ATOM 3941 C C . VAL A 1 529 ? 14.975 -6.518 -19.119 1.00 92.38 529 VAL A C 1
ATOM 3943 O O . VAL A 1 529 ? 16.193 -6.656 -19.002 1.00 92.38 529 VAL A O 1
ATOM 3946 N N . ALA A 1 530 ? 14.335 -6.701 -20.265 1.00 92.69 530 ALA A N 1
ATOM 3947 C CA . ALA A 1 530 ? 14.995 -6.848 -21.548 1.00 92.69 530 ALA A CA 1
ATOM 3948 C C . ALA A 1 530 ? 14.402 -5.862 -22.558 1.00 92.69 530 ALA A C 1
ATOM 3950 O O . ALA A 1 530 ? 13.202 -5.590 -22.539 1.00 92.69 530 ALA A O 1
ATOM 3951 N N . VAL A 1 531 ? 15.233 -5.349 -23.455 1.00 93.88 531 VAL A N 1
ATOM 3952 C CA . VAL A 1 531 ? 14.821 -4.478 -24.569 1.00 93.88 531 VAL A CA 1
ATOM 3953 C C . VAL A 1 531 ? 15.166 -5.151 -25.895 1.00 93.88 531 VAL A C 1
ATOM 3955 O O . VAL A 1 531 ? 16.043 -6.018 -25.908 1.00 93.88 531 VAL A O 1
ATOM 3958 N N . PRO A 1 532 ? 14.490 -4.827 -27.011 1.00 92.44 532 PRO A N 1
ATOM 3959 C CA . PRO A 1 532 ? 14.891 -5.342 -28.313 1.00 92.44 532 PRO A CA 1
ATOM 3960 C C . PRO A 1 532 ? 16.372 -5.060 -28.573 1.00 92.44 532 PRO A C 1
ATOM 3962 O O . PRO A 1 532 ? 16.835 -3.959 -28.288 1.00 92.44 532 PRO A O 1
ATOM 3965 N N . GLN A 1 533 ? 17.096 -6.032 -29.141 1.00 88.81 533 GLN A N 1
ATOM 3966 C CA . GLN A 1 533 ? 18.540 -5.902 -29.387 1.00 88.81 533 GLN A CA 1
ATOM 3967 C C . GLN A 1 533 ? 18.890 -4.617 -30.154 1.00 88.81 533 GLN A C 1
ATOM 3969 O O . GLN A 1 533 ? 19.891 -3.979 -29.848 1.00 88.81 533 GLN A O 1
ATOM 3974 N N . GLY A 1 534 ? 18.051 -4.223 -31.120 1.00 83.12 534 GLY A N 1
ATOM 3975 C CA . GLY A 1 534 ? 18.173 -2.941 -31.817 1.00 83.12 534 GLY A CA 1
ATOM 3976 C C . GLY A 1 534 ? 19.591 -2.689 -32.337 1.00 83.12 534 GLY A C 1
ATOM 3977 O O . GLY A 1 534 ? 20.180 -3.567 -32.969 1.00 83.12 534 GLY A O 1
ATOM 3978 N N . ASN A 1 535 ? 20.136 -1.506 -32.031 1.00 81.00 535 ASN A N 1
ATOM 3979 C CA . ASN A 1 535 ? 21.521 -1.136 -32.349 1.00 81.00 535 ASN A CA 1
ATOM 3980 C C . ASN A 1 535 ? 22.504 -1.407 -31.199 1.00 81.00 535 ASN A C 1
ATOM 3982 O O . ASN A 1 535 ? 23.669 -1.005 -31.278 1.00 81.00 535 ASN A O 1
ATOM 3986 N N . PHE A 1 536 ? 22.064 -2.040 -30.108 1.00 86.00 536 PHE A N 1
ATOM 3987 C CA . PHE A 1 536 ? 22.968 -2.379 -29.019 1.00 86.00 536 PHE A CA 1
ATOM 3988 C C . PHE A 1 536 ? 23.982 -3.424 -29.490 1.00 86.00 536 PHE A C 1
ATOM 3990 O O . PHE A 1 536 ? 23.662 -4.358 -30.232 1.00 86.00 536 PHE A O 1
ATOM 3997 N N . ARG A 1 537 ? 25.227 -3.278 -29.028 1.00 84.81 537 ARG A N 1
ATOM 3998 C CA . ARG A 1 537 ? 26.272 -4.293 -29.225 1.00 84.81 537 ARG A CA 1
ATOM 3999 C C . ARG A 1 537 ? 25.882 -5.582 -28.486 1.00 84.81 537 ARG A C 1
ATOM 4001 O O . ARG A 1 537 ? 24.975 -5.583 -27.659 1.00 84.81 537 ARG A O 1
ATOM 4008 N N . ASN A 1 538 ? 26.548 -6.692 -28.780 1.00 84.69 538 ASN A N 1
ATOM 4009 C CA . ASN A 1 538 ? 26.322 -7.963 -28.079 1.00 84.69 538 ASN A CA 1
ATOM 4010 C C . ASN A 1 538 ? 27.646 -8.564 -27.592 1.00 84.69 538 ASN A C 1
ATOM 4012 O O . ASN A 1 538 ? 27.876 -9.769 -27.661 1.00 84.69 538 ASN A O 1
ATOM 4016 N N . ASP A 1 539 ? 28.535 -7.708 -27.100 1.00 87.06 539 ASP A N 1
ATOM 4017 C CA . ASP A 1 539 ? 29.875 -8.088 -26.648 1.00 87.06 539 ASP A CA 1
ATOM 4018 C C . ASP A 1 539 ? 29.821 -8.768 -25.263 1.00 87.06 539 ASP A C 1
ATOM 4020 O O . ASP A 1 539 ? 30.782 -9.396 -24.811 1.00 87.06 539 ASP A O 1
ATOM 4024 N N . ASN A 1 540 ? 28.676 -8.657 -24.577 1.00 83.88 540 ASN A N 1
ATOM 4025 C CA . ASN A 1 540 ? 28.454 -9.162 -23.227 1.00 83.88 540 ASN A CA 1
ATOM 4026 C C . ASN A 1 540 ? 27.661 -10.477 -23.140 1.00 83.88 540 ASN A C 1
ATOM 4028 O O . ASN A 1 540 ? 27.476 -10.975 -22.029 1.00 83.88 540 ASN A O 1
ATOM 4032 N N . PHE A 1 541 ? 27.219 -11.041 -24.272 1.00 82.75 541 PHE A N 1
ATOM 4033 C CA . PHE A 1 541 ? 26.439 -12.288 -24.353 1.00 82.75 541 PHE A CA 1
ATOM 4034 C C . PHE A 1 541 ? 25.146 -12.291 -23.517 1.00 82.75 541 PHE A C 1
ATOM 4036 O O . PHE A 1 541 ? 24.680 -13.339 -23.073 1.00 82.75 541 PHE A O 1
ATOM 4043 N N . MET A 1 542 ? 24.546 -11.119 -23.306 1.00 84.75 542 MET A N 1
ATOM 4044 C CA . MET A 1 542 ? 23.279 -10.974 -22.578 1.00 84.75 542 MET A CA 1
ATOM 4045 C C . MET A 1 542 ? 22.048 -10.999 -23.492 1.00 84.75 542 MET A C 1
ATOM 4047 O O . MET A 1 542 ? 20.949 -10.628 -23.074 1.00 84.75 542 MET A O 1
ATOM 4051 N N . SER A 1 543 ? 22.225 -11.426 -24.742 1.00 86.88 543 SER A N 1
ATOM 4052 C CA . SER A 1 543 ? 21.125 -11.608 -25.683 1.00 86.88 543 SER A CA 1
ATOM 4053 C C . SER A 1 543 ? 20.332 -12.874 -25.380 1.00 86.88 543 SER A C 1
ATOM 4055 O O . SER A 1 543 ? 20.904 -13.936 -25.138 1.00 86.88 543 SER A O 1
ATOM 4057 N N . ILE A 1 544 ? 19.012 -12.769 -25.455 1.00 85.12 544 ILE A N 1
ATOM 4058 C CA . ILE A 1 544 ? 18.072 -13.883 -25.380 1.00 85.12 544 ILE A CA 1
ATOM 4059 C C . ILE A 1 544 ? 17.128 -13.840 -26.578 1.00 85.12 544 ILE A C 1
ATOM 4061 O O . ILE A 1 544 ? 16.790 -12.776 -27.098 1.00 85.12 544 ILE A O 1
ATOM 4065 N N . THR A 1 545 ? 16.644 -15.010 -26.983 1.00 86.19 545 THR A N 1
ATOM 4066 C CA . THR A 1 545 ? 15.579 -15.110 -27.983 1.00 86.19 545 THR A CA 1
ATOM 4067 C C . THR A 1 545 ? 14.233 -15.255 -27.280 1.00 86.19 545 THR A C 1
ATOM 4069 O O . THR A 1 545 ? 14.062 -16.141 -26.445 1.00 86.19 545 THR A O 1
ATOM 4072 N N . PHE A 1 546 ? 13.275 -14.396 -27.622 1.00 84.44 546 PHE A N 1
ATOM 4073 C CA . PHE A 1 546 ? 11.888 -14.487 -27.165 1.00 84.44 546 PHE A CA 1
ATOM 4074 C C . PHE A 1 546 ? 10.944 -14.160 -28.322 1.00 84.44 546 PHE A C 1
ATOM 4076 O O . PHE A 1 546 ? 11.082 -13.114 -28.962 1.00 84.44 546 PHE A O 1
ATOM 4083 N N . ALA A 1 547 ? 9.997 -15.069 -28.591 1.00 79.75 547 ALA A N 1
ATOM 4084 C CA . ALA A 1 547 ? 9.048 -14.973 -29.703 1.00 79.75 547 ALA A CA 1
ATOM 4085 C C . ALA A 1 547 ? 9.749 -14.662 -31.041 1.00 79.75 547 ALA A C 1
ATOM 4087 O O . ALA A 1 547 ? 9.371 -13.736 -31.753 1.00 79.75 547 ALA A O 1
ATOM 4088 N N . THR A 1 548 ? 10.812 -15.416 -31.356 1.00 81.56 548 THR A N 1
ATOM 4089 C CA . THR A 1 548 ? 11.666 -15.283 -32.563 1.00 81.56 548 THR A CA 1
ATOM 4090 C C . THR A 1 548 ? 12.470 -13.983 -32.696 1.00 81.56 548 THR A C 1
ATOM 4092 O O . THR A 1 548 ? 13.232 -13.830 -33.647 1.00 81.56 548 THR A O 1
ATOM 4095 N N . ARG A 1 549 ? 12.374 -13.063 -31.730 1.00 87.50 549 ARG A N 1
ATOM 4096 C CA . ARG A 1 549 ? 13.126 -11.801 -31.717 1.00 87.50 549 ARG A CA 1
ATOM 4097 C C . ARG A 1 549 ? 14.288 -11.862 -30.727 1.00 87.50 549 ARG A C 1
ATOM 4099 O O . ARG A 1 549 ? 14.184 -12.523 -29.694 1.00 87.50 549 ARG A O 1
ATOM 4106 N N . GLN A 1 550 ? 15.377 -11.158 -31.039 1.00 90.19 550 GLN A N 1
ATOM 4107 C CA . GLN A 1 550 ? 16.512 -10.973 -30.130 1.00 90.19 550 GLN A CA 1
ATOM 4108 C C . GLN A 1 550 ? 16.256 -9.813 -29.165 1.00 90.19 550 GLN A C 1
ATOM 4110 O O . GLN A 1 550 ? 15.843 -8.724 -29.577 1.00 90.19 550 GLN A O 1
ATOM 4115 N N . TRP A 1 551 ? 16.541 -10.050 -27.891 1.00 91.19 551 TRP A N 1
ATOM 4116 C CA . TRP A 1 551 ? 16.401 -9.089 -26.803 1.00 91.19 551 TRP A CA 1
ATOM 4117 C C . TRP A 1 551 ? 17.682 -9.052 -25.982 1.00 91.19 551 TRP A C 1
ATOM 4119 O O . TRP A 1 551 ? 18.237 -10.102 -25.680 1.00 91.19 551 TRP A O 1
ATOM 4129 N N . THR A 1 552 ? 18.116 -7.872 -25.556 1.00 91.81 552 THR A N 1
ATOM 4130 C CA . THR A 1 552 ? 19.234 -7.711 -24.622 1.00 91.81 552 THR A CA 1
ATOM 4131 C C . THR A 1 552 ? 18.697 -7.611 -23.200 1.00 91.81 552 THR A C 1
ATOM 4133 O O . THR A 1 552 ? 17.870 -6.744 -22.914 1.00 91.81 552 THR A O 1
ATOM 4136 N N . MET A 1 553 ? 19.167 -8.469 -22.294 1.00 90.69 553 MET A N 1
ATOM 4137 C CA . MET A 1 553 ? 18.875 -8.350 -20.863 1.00 90.69 553 MET A CA 1
ATOM 4138 C C . MET A 1 553 ? 19.653 -7.188 -20.229 1.00 90.69 553 MET A C 1
ATOM 4140 O O . MET A 1 553 ? 20.766 -6.866 -20.647 1.00 90.69 553 MET A O 1
ATOM 4144 N N . LEU A 1 554 ? 19.078 -6.584 -19.190 1.00 91.56 554 LEU A N 1
ATOM 4145 C CA . LEU A 1 554 ? 19.641 -5.436 -18.478 1.00 91.56 554 LEU A CA 1
ATOM 4146 C C . LEU A 1 554 ? 20.013 -5.819 -17.041 1.00 91.56 554 LEU A C 1
ATOM 4148 O O . LEU A 1 554 ? 19.183 -6.375 -16.324 1.00 91.56 554 LEU A O 1
ATOM 4152 N N . ASP A 1 555 ? 21.237 -5.502 -16.607 1.00 88.44 555 ASP A N 1
ATOM 4153 C CA . ASP A 1 555 ? 21.697 -5.727 -15.230 1.00 88.44 555 ASP A CA 1
ATOM 4154 C C . ASP A 1 555 ? 21.705 -4.413 -14.441 1.00 88.44 555 ASP A C 1
ATOM 4156 O O . ASP A 1 555 ? 22.414 -3.469 -14.777 1.00 88.44 555 ASP A O 1
ATOM 4160 N N . LEU A 1 556 ? 20.905 -4.373 -13.374 1.00 89.06 556 LEU A N 1
ATOM 4161 C CA . LEU A 1 556 ? 20.730 -3.210 -12.497 1.00 89.06 556 LEU A CA 1
ATOM 4162 C C . LEU A 1 556 ? 21.400 -3.398 -11.129 1.00 89.06 556 LEU A C 1
ATOM 4164 O O . LEU A 1 556 ? 21.200 -2.593 -10.213 1.00 89.06 556 LEU A O 1
ATOM 4168 N N . SER A 1 557 ? 22.171 -4.477 -10.959 1.00 82.31 557 SER A N 1
ATOM 4169 C CA . SER A 1 557 ? 22.831 -4.805 -9.693 1.00 82.31 557 SER A CA 1
ATOM 4170 C C . SER A 1 557 ? 23.980 -3.853 -9.350 1.00 82.31 557 SER A C 1
ATOM 4172 O O . SER A 1 557 ? 24.293 -3.693 -8.168 1.00 82.31 557 SER A O 1
ATOM 4174 N N . ARG A 1 558 ? 24.569 -3.186 -10.354 1.00 81.88 558 ARG A N 1
ATOM 4175 C CA . ARG A 1 558 ? 25.710 -2.272 -10.208 1.00 81.88 558 ARG A CA 1
ATOM 4176 C C . ARG A 1 558 ? 25.641 -1.063 -11.140 1.00 81.88 558 ARG A C 1
ATOM 4178 O O . ARG A 1 558 ? 25.171 -1.167 -12.267 1.00 81.88 558 ARG A O 1
ATOM 4185 N N . ALA A 1 559 ? 26.207 0.044 -10.670 1.00 87.44 559 ALA A N 1
ATOM 4186 C CA . ALA A 1 559 ? 26.488 1.243 -11.455 1.00 87.44 559 ALA A CA 1
ATOM 4187 C C . ALA A 1 559 ? 27.390 0.959 -12.676 1.00 87.44 559 ALA A C 1
ATOM 4189 O O . ALA A 1 559 ? 28.202 0.027 -12.652 1.00 87.44 559 ALA A O 1
ATOM 4190 N N . GLY A 1 560 ? 27.281 1.792 -13.718 1.00 88.88 560 GLY A N 1
ATOM 4191 C CA . GLY A 1 560 ? 28.141 1.729 -14.908 1.00 88.88 560 GLY A CA 1
ATOM 4192 C C . GLY A 1 560 ? 27.872 0.553 -15.859 1.00 88.88 560 GLY A C 1
ATOM 4193 O O . GLY A 1 560 ? 28.748 0.173 -16.641 1.00 88.88 560 GLY A O 1
ATOM 4194 N N . PHE A 1 561 ? 26.692 -0.069 -15.795 1.00 90.81 561 PHE A N 1
ATOM 4195 C CA . PHE A 1 561 ? 26.292 -1.086 -16.767 1.00 90.81 561 PHE A CA 1
ATOM 4196 C C . PHE A 1 561 ? 26.001 -0.447 -18.132 1.00 90.81 561 PHE A C 1
ATOM 4198 O O . PHE A 1 561 ? 25.068 0.338 -18.264 1.00 90.81 561 PHE A O 1
ATOM 4205 N N . VAL A 1 562 ? 26.760 -0.825 -19.162 1.00 92.56 562 VAL A N 1
ATOM 4206 C CA . VAL A 1 562 ? 26.548 -0.382 -20.544 1.00 92.56 562 VAL A CA 1
ATOM 4207 C C . VAL A 1 562 ? 25.857 -1.495 -21.322 1.00 92.56 562 VAL A C 1
ATOM 4209 O O . VAL A 1 562 ? 26.389 -2.607 -21.434 1.00 92.56 562 VAL A O 1
ATOM 4212 N N . ILE A 1 563 ? 24.679 -1.192 -21.874 1.00 91.88 563 ILE A N 1
ATOM 4213 C CA . ILE A 1 563 ? 23.839 -2.159 -22.586 1.00 91.88 563 ILE A CA 1
ATOM 4214 C C . ILE A 1 563 ? 24.628 -2.764 -23.748 1.00 91.88 563 ILE A C 1
ATOM 4216 O O . ILE A 1 563 ? 25.196 -2.060 -24.587 1.00 91.88 563 ILE A O 1
ATOM 4220 N N . GLY A 1 564 ? 24.685 -4.096 -23.770 1.00 88.69 564 GLY A N 1
ATOM 4221 C CA . GLY A 1 564 ? 25.369 -4.844 -24.818 1.00 88.69 564 GLY A CA 1
ATOM 4222 C C . GLY A 1 564 ? 26.892 -4.938 -24.692 1.00 88.69 564 GLY A C 1
ATOM 4223 O O . GLY A 1 564 ? 27.516 -5.617 -25.503 1.00 88.69 564 GLY A O 1
ATOM 4224 N N . GLN A 1 565 ? 27.509 -4.286 -23.698 1.00 90.56 565 GLN A N 1
ATOM 4225 C CA . GLN A 1 565 ? 28.972 -4.246 -23.529 1.00 90.56 565 GLN A CA 1
ATOM 4226 C C . GLN A 1 565 ? 29.428 -4.759 -22.160 1.00 90.56 565 GLN A C 1
ATOM 4228 O O . GLN A 1 565 ? 30.373 -5.544 -22.070 1.00 90.56 565 GLN A O 1
ATOM 4233 N N . THR A 1 566 ? 28.740 -4.380 -21.082 1.00 88.56 566 THR A N 1
ATOM 4234 C CA . THR A 1 566 ? 29.094 -4.826 -19.729 1.00 88.56 566 THR A CA 1
ATOM 4235 C C . THR A 1 566 ? 28.512 -6.215 -19.466 1.00 88.56 566 THR A C 1
ATOM 4237 O O . THR A 1 566 ? 27.306 -6.415 -19.588 1.00 88.56 566 THR A O 1
ATOM 4240 N N . LYS A 1 567 ? 29.347 -7.194 -19.092 1.00 82.94 567 LYS A N 1
ATOM 4241 C CA . LYS A 1 567 ? 28.878 -8.524 -18.645 1.00 82.94 567 LYS A CA 1
ATOM 4242 C C . LYS A 1 567 ? 28.136 -8.413 -17.316 1.00 82.94 567 LYS A C 1
ATOM 4244 O O . LYS A 1 567 ? 28.550 -7.636 -16.466 1.00 82.94 567 LYS A O 1
ATOM 4249 N N . ALA A 1 568 ? 27.088 -9.192 -17.095 1.00 75.12 568 ALA A N 1
ATOM 4250 C CA . ALA A 1 568 ? 26.416 -9.239 -15.796 1.00 75.12 568 ALA A CA 1
ATOM 4251 C C . ALA A 1 568 ? 27.166 -10.138 -14.799 1.00 75.12 568 ALA A C 1
ATOM 4253 O O . ALA A 1 568 ? 27.848 -11.082 -15.198 1.00 75.12 568 ALA A O 1
ATOM 4254 N N . ILE A 1 569 ? 27.071 -9.817 -13.505 1.00 67.06 569 ILE A N 1
ATOM 4255 C CA . ILE A 1 569 ? 27.807 -10.540 -12.446 1.00 67.06 569 ILE A CA 1
ATOM 4256 C C . ILE A 1 569 ? 27.101 -11.854 -12.085 1.00 67.06 569 ILE A C 1
ATOM 4258 O O . ILE A 1 569 ? 27.764 -12.866 -11.887 1.00 67.06 569 ILE A O 1
ATOM 4262 N N . ASN A 1 570 ? 25.766 -11.845 -12.064 1.00 66.56 570 ASN A N 1
ATOM 4263 C CA . ASN A 1 570 ? 24.925 -12.986 -11.700 1.00 66.56 570 ASN A CA 1
ATOM 4264 C C . ASN A 1 570 ? 23.843 -13.197 -12.767 1.00 66.56 570 ASN A C 1
ATOM 4266 O O . ASN A 1 570 ? 22.665 -12.938 -12.524 1.00 66.56 570 ASN A O 1
ATOM 4270 N N . ILE A 1 571 ? 24.241 -13.618 -13.971 1.00 65.94 571 ILE A N 1
ATOM 4271 C CA . ILE A 1 571 ? 23.263 -14.037 -14.984 1.00 65.94 571 ILE A CA 1
ATOM 4272 C C . ILE A 1 571 ? 22.619 -15.327 -14.460 1.00 65.94 571 ILE A C 1
ATOM 4274 O O . ILE A 1 571 ? 23.355 -16.279 -14.182 1.00 65.94 571 ILE A O 1
ATOM 4278 N N . PRO A 1 572 ? 21.285 -15.384 -14.294 1.00 62.59 572 PRO A N 1
ATOM 4279 C CA . PRO A 1 572 ? 20.611 -16.627 -13.954 1.00 62.59 572 PRO A CA 1
ATOM 4280 C C . PRO A 1 572 ? 20.950 -17.667 -15.015 1.00 62.59 572 PRO A C 1
ATOM 4282 O O . PRO A 1 572 ? 21.153 -17.301 -16.174 1.00 62.59 572 PRO A O 1
ATOM 4285 N N . ASP A 1 573 ? 20.980 -18.950 -14.652 1.00 63.25 573 ASP A N 1
ATOM 4286 C CA . ASP A 1 573 ? 21.105 -20.007 -15.657 1.00 63.25 573 ASP A CA 1
ATOM 4287 C C . ASP A 1 573 ? 20.104 -19.724 -16.784 1.00 63.25 573 ASP A C 1
ATOM 4289 O O . ASP A 1 573 ? 18.898 -19.598 -16.545 1.00 63.25 573 ASP A O 1
ATOM 4293 N N . GLN A 1 574 ? 20.605 -19.552 -18.011 1.00 57.53 574 GLN A N 1
ATOM 4294 C CA . GLN A 1 574 ? 19.748 -19.176 -19.125 1.00 57.53 574 GLN A CA 1
ATOM 4295 C C . GLN A 1 574 ? 18.693 -20.245 -19.420 1.00 57.53 574 GLN A C 1
ATOM 4297 O O . GLN A 1 574 ? 17.685 -19.925 -20.047 1.00 57.53 574 GLN A O 1
ATOM 4302 N N . ASN A 1 575 ? 18.883 -21.469 -18.921 1.00 55.75 575 ASN A N 1
ATOM 4303 C CA . ASN A 1 575 ? 17.909 -22.555 -18.970 1.00 55.75 575 ASN A CA 1
ATOM 4304 C C . ASN A 1 575 ? 16.840 -22.469 -17.861 1.00 55.75 575 ASN A C 1
ATOM 4306 O O . ASN A 1 575 ? 15.779 -23.065 -18.001 1.00 55.75 575 ASN A O 1
ATOM 4310 N N . ALA A 1 576 ? 17.071 -21.697 -16.791 1.00 55.62 576 ALA A N 1
ATOM 4311 C CA . ALA A 1 576 ? 16.109 -21.433 -15.712 1.00 55.62 576 ALA A CA 1
ATOM 4312 C C . ALA A 1 576 ? 15.176 -20.227 -15.991 1.00 55.62 576 ALA A C 1
ATOM 4314 O O . ALA A 1 576 ? 14.182 -20.027 -15.285 1.00 55.62 576 ALA A O 1
ATOM 4315 N N . LEU A 1 577 ? 15.469 -19.434 -17.032 1.00 58.03 577 LEU A N 1
ATOM 4316 C CA .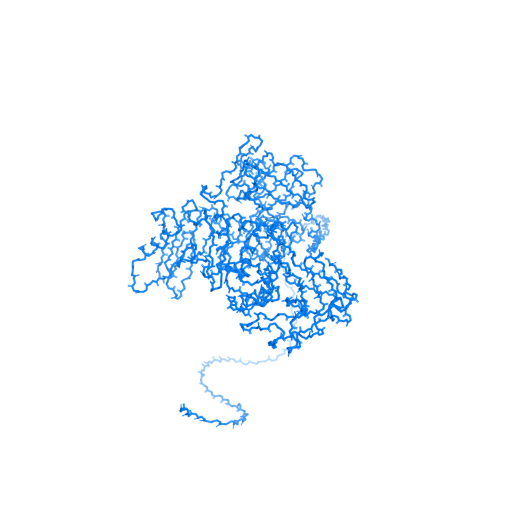 LEU A 1 577 ? 14.664 -18.297 -17.510 1.00 58.03 577 LEU A CA 1
ATOM 4317 C C . LEU A 1 577 ? 13.461 -18.792 -18.333 1.00 58.03 577 LEU A C 1
ATOM 4319 O O . LEU A 1 577 ? 13.541 -18.982 -19.548 1.00 58.03 577 LEU A O 1
ATOM 4323 N N . ALA A 1 578 ? 12.337 -18.999 -17.659 1.00 68.38 578 ALA A N 1
ATOM 4324 C CA . ALA A 1 578 ? 11.194 -19.727 -18.201 1.00 68.38 578 ALA A CA 1
ATOM 4325 C C . ALA A 1 578 ? 10.154 -18.851 -18.912 1.00 68.38 578 ALA A C 1
ATOM 4327 O O . ALA A 1 578 ? 9.523 -19.265 -19.889 1.00 68.38 578 ALA A O 1
ATOM 4328 N N . LEU A 1 579 ? 9.929 -17.647 -18.383 1.00 83.38 579 LEU A N 1
ATOM 4329 C CA . LEU A 1 579 ? 8.738 -16.866 -18.698 1.00 83.38 579 LEU A CA 1
ATOM 4330 C C . LEU A 1 579 ? 9.100 -15.439 -19.084 1.00 83.38 579 LEU A C 1
ATOM 4332 O O . LEU A 1 579 ? 10.014 -14.837 -18.521 1.00 83.38 579 LEU A O 1
ATOM 4336 N N . ALA A 1 580 ? 8.336 -14.895 -20.019 1.00 87.44 580 ALA A N 1
ATOM 4337 C CA . ALA A 1 580 ? 8.412 -13.512 -20.441 1.00 87.44 580 ALA A CA 1
ATOM 4338 C C . ALA A 1 580 ? 7.024 -12.865 -20.381 1.00 87.44 580 ALA A C 1
ATOM 4340 O O . ALA A 1 580 ? 6.013 -13.514 -20.640 1.00 87.44 580 ALA A O 1
ATOM 4341 N N . GLN A 1 581 ? 6.968 -11.579 -20.061 1.00 86.94 581 GLN A N 1
ATOM 4342 C CA . GLN A 1 581 ? 5.755 -10.768 -20.124 1.00 86.94 581 GLN A CA 1
ATOM 4343 C C . GLN A 1 581 ? 6.053 -9.508 -20.926 1.00 86.94 581 GLN A C 1
ATOM 4345 O O . GLN A 1 581 ? 7.117 -8.908 -20.781 1.00 86.94 581 GLN A O 1
ATOM 4350 N N . ARG A 1 582 ? 5.092 -9.080 -21.745 1.00 85.38 582 ARG A N 1
ATOM 4351 C CA . ARG A 1 582 ? 5.107 -7.766 -22.400 1.00 85.38 582 ARG A CA 1
ATOM 4352 C C . ARG A 1 582 ? 3.958 -6.941 -21.835 1.00 85.38 582 ARG A C 1
ATOM 4354 O O . ARG A 1 582 ? 2.845 -7.039 -22.356 1.00 85.38 582 ARG A O 1
ATOM 4361 N N . PRO A 1 583 ? 4.187 -6.164 -20.760 1.00 78.75 583 PRO A N 1
ATOM 4362 C CA . PRO A 1 583 ? 3.117 -5.408 -20.116 1.00 78.75 583 PRO A CA 1
ATOM 4363 C C . PRO A 1 583 ? 2.372 -4.487 -21.091 1.00 78.75 583 PRO A C 1
ATOM 4365 O O . PRO A 1 583 ? 1.153 -4.388 -21.004 1.00 78.75 583 PRO A O 1
ATOM 4368 N N . GLN A 1 584 ? 3.080 -3.897 -22.061 1.00 78.25 584 GLN A N 1
ATOM 4369 C CA . GLN A 1 584 ? 2.536 -2.997 -23.090 1.00 78.25 584 GLN A CA 1
ATOM 4370 C C . GLN A 1 584 ? 1.526 -3.630 -24.052 1.00 78.25 584 GLN A C 1
ATOM 4372 O O . GLN A 1 584 ? 0.782 -2.891 -24.688 1.00 78.25 584 GLN A O 1
ATOM 4377 N N . GLN A 1 585 ? 1.490 -4.958 -24.173 1.00 78.88 585 GLN A N 1
ATOM 4378 C CA . GLN A 1 585 ? 0.603 -5.640 -25.114 1.00 78.88 585 GLN A CA 1
ATOM 4379 C C . GLN A 1 585 ? -0.664 -6.131 -24.415 1.00 78.88 585 GLN A C 1
ATOM 4381 O O . GLN A 1 585 ? -1.652 -5.410 -24.336 1.00 78.88 585 GLN A O 1
ATOM 4386 N N . ASP A 1 586 ? -0.632 -7.344 -23.876 1.00 76.56 586 ASP A N 1
ATOM 4387 C CA . ASP A 1 586 ? -1.767 -7.967 -23.193 1.00 76.56 586 ASP A CA 1
ATOM 4388 C C . ASP A 1 586 ? -1.466 -8.298 -21.726 1.00 7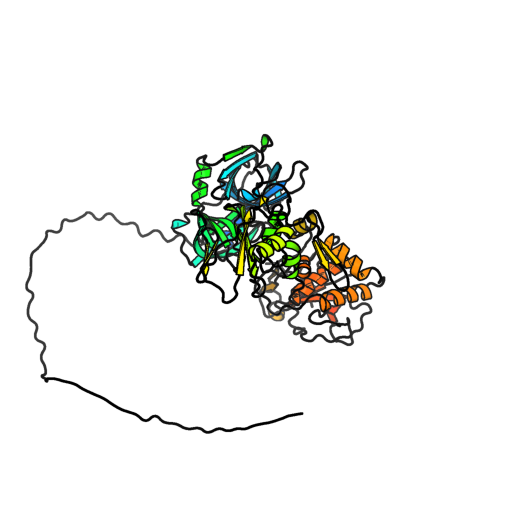6.56 586 ASP A C 1
ATOM 4390 O O . ASP A 1 586 ? -2.316 -8.838 -21.020 1.00 76.56 586 ASP A O 1
ATOM 4394 N N . GLY A 1 587 ? -0.244 -8.003 -21.265 1.00 73.50 587 GLY A N 1
ATOM 4395 C CA . GLY A 1 587 ? 0.204 -8.321 -19.915 1.00 73.50 587 GLY A CA 1
ATOM 4396 C C . GLY A 1 587 ? 0.186 -9.817 -19.594 1.00 73.50 587 GLY A C 1
ATOM 4397 O O . GLY A 1 587 ? 0.283 -10.176 -18.422 1.00 73.50 587 GLY A O 1
ATOM 4398 N N . ARG A 1 588 ? 0.075 -10.708 -20.586 1.00 79.38 588 ARG A N 1
ATOM 4399 C CA . ARG A 1 588 ? 0.076 -12.155 -20.349 1.00 79.38 588 ARG A CA 1
ATOM 4400 C C . ARG A 1 588 ? 1.499 -12.667 -20.171 1.00 79.38 588 ARG A C 1
ATOM 4402 O O . ARG A 1 588 ? 2.464 -12.083 -20.667 1.00 79.38 588 ARG A O 1
ATOM 4409 N N . LEU A 1 589 ? 1.617 -13.777 -19.449 1.00 81.88 589 LEU A N 1
ATOM 4410 C CA . LEU A 1 589 ? 2.861 -14.528 -19.361 1.00 81.88 589 LEU A CA 1
ATOM 4411 C C . LEU A 1 589 ? 2.968 -15.490 -20.538 1.00 81.88 589 LEU A C 1
ATOM 4413 O O . LEU A 1 589 ? 2.012 -16.177 -20.897 1.00 81.88 589 LEU A O 1
ATOM 4417 N N . TYR A 1 590 ? 4.164 -15.551 -21.095 1.00 85.81 590 TYR A N 1
ATOM 4418 C CA . TYR A 1 590 ? 4.521 -16.366 -22.237 1.00 85.81 590 TYR A CA 1
ATOM 4419 C C . TYR A 1 590 ? 5.696 -17.251 -21.876 1.00 85.81 590 TYR A C 1
ATOM 4421 O O . TYR A 1 590 ? 6.627 -16.812 -21.201 1.00 85.81 590 TYR A O 1
ATOM 4429 N N . HIS A 1 591 ? 5.687 -18.482 -22.367 1.00 83.38 591 HIS A N 1
ATOM 4430 C CA . HIS A 1 591 ? 6.873 -19.312 -22.327 1.00 83.38 591 HIS A CA 1
ATOM 4431 C C . HIS A 1 591 ? 7.930 -18.697 -23.250 1.00 83.38 591 HIS A C 1
ATOM 4433 O O . HIS A 1 591 ? 7.660 -18.421 -24.421 1.00 83.38 591 HIS A O 1
ATOM 4439 N N . ARG A 1 592 ? 9.130 -18.434 -22.722 1.00 82.38 592 ARG A N 1
ATOM 4440 C CA . ARG A 1 592 ? 10.140 -17.622 -23.419 1.00 82.38 592 ARG A CA 1
ATOM 4441 C C . ARG A 1 592 ? 10.562 -18.243 -24.756 1.00 82.38 592 ARG A C 1
ATOM 4443 O O . ARG A 1 592 ? 10.662 -17.545 -25.760 1.00 82.38 592 ARG A O 1
ATOM 4450 N N . THR A 1 593 ? 10.786 -19.554 -24.779 1.00 77.69 593 THR A N 1
ATOM 4451 C CA . THR A 1 593 ? 11.312 -20.245 -25.966 1.00 77.69 593 THR A CA 1
ATOM 4452 C C . THR A 1 593 ? 10.243 -20.435 -27.037 1.00 77.69 593 THR A C 1
ATOM 4454 O O . THR A 1 593 ? 10.482 -20.166 -28.209 1.00 77.69 593 THR A O 1
ATOM 4457 N N . THR A 1 594 ? 9.047 -20.877 -26.642 1.00 78.81 594 THR A N 1
ATOM 4458 C CA . THR A 1 594 ? 7.972 -21.212 -27.593 1.00 78.81 594 THR A CA 1
ATOM 4459 C C . THR A 1 594 ? 7.116 -20.004 -27.965 1.00 78.81 594 THR A C 1
ATOM 4461 O O . THR A 1 594 ? 6.407 -20.046 -28.964 1.00 78.81 594 THR A O 1
ATOM 4464 N N . GLY A 1 595 ? 7.144 -18.931 -27.166 1.00 80.00 595 GLY A N 1
ATOM 4465 C CA . GLY A 1 595 ? 6.285 -17.760 -27.344 1.00 80.00 595 GLY A CA 1
ATOM 4466 C C . GLY A 1 595 ? 4.802 -18.036 -27.085 1.00 80.00 595 GLY A C 1
ATOM 4467 O O . GLY A 1 595 ? 3.973 -17.177 -27.368 1.00 80.00 595 GLY A O 1
ATOM 4468 N N . MET A 1 596 ? 4.449 -19.215 -26.561 1.00 83.19 596 MET A N 1
ATOM 4469 C CA . MET A 1 596 ? 3.063 -19.583 -26.274 1.00 83.19 596 MET A CA 1
ATOM 4470 C C . MET A 1 596 ? 2.608 -19.008 -24.927 1.00 83.19 596 MET A C 1
ATOM 4472 O O . MET A 1 596 ? 3.402 -18.977 -23.982 1.00 83.19 596 MET A O 1
ATOM 4476 N N . PRO A 1 597 ? 1.345 -18.561 -24.803 1.00 82.25 597 PRO A N 1
ATOM 4477 C CA . PRO A 1 597 ? 0.816 -18.079 -23.535 1.00 82.25 597 PRO A CA 1
ATOM 4478 C C . PRO A 1 597 ? 0.783 -19.206 -22.494 1.00 82.25 597 PRO A C 1
ATOM 4480 O O . PRO A 1 597 ? 0.504 -20.366 -22.807 1.00 82.25 597 PRO A O 1
ATOM 4483 N N . VAL A 1 598 ? 1.049 -18.855 -21.239 1.00 77.75 598 VAL A N 1
ATOM 4484 C CA . VAL A 1 598 ? 0.968 -19.770 -20.094 1.00 77.75 598 VAL A CA 1
ATOM 4485 C C . VAL A 1 598 ? -0.341 -19.521 -19.349 1.00 77.75 598 VAL A C 1
ATOM 4487 O O . VAL A 1 598 ? -0.773 -18.376 -19.202 1.00 77.75 598 VAL A O 1
ATOM 4490 N N . GLY A 1 599 ? -1.000 -20.595 -18.910 1.00 65.88 599 GLY A N 1
ATOM 4491 C CA . GLY A 1 599 ? -2.233 -20.498 -18.130 1.00 65.88 599 GLY A CA 1
ATOM 4492 C C . GLY A 1 599 ? -1.980 -19.905 -16.742 1.00 65.88 599 GLY A C 1
ATOM 4493 O O . GLY A 1 599 ? -1.038 -20.305 -16.052 1.00 65.88 599 GLY A O 1
ATOM 4494 N N . SER A 1 600 ? -2.825 -18.962 -16.324 1.00 57.94 600 SER A N 1
ATOM 4495 C CA . SER A 1 600 ? -2.909 -18.529 -14.925 1.00 57.94 600 SER A CA 1
ATOM 4496 C C . SER A 1 600 ? -3.590 -19.612 -14.086 1.00 57.94 600 SER A C 1
ATOM 4498 O O . SER A 1 600 ? -4.490 -20.288 -14.591 1.00 57.94 600 SER A O 1
ATOM 4500 N N . LEU A 1 601 ? -3.139 -19.790 -12.839 1.00 48.59 601 LEU A N 1
ATOM 4501 C CA . LEU A 1 601 ? -3.878 -20.567 -11.836 1.00 48.59 601 LEU A CA 1
ATOM 4502 C C . LEU A 1 601 ? -5.018 -19.746 -11.242 1.00 48.59 601 LEU A C 1
ATOM 4504 O O . LEU A 1 601 ? -4.824 -18.517 -11.095 1.00 48.59 601 LEU A O 1
#

Secondary structure (DSSP, 8-state):
---------------------------------------PPPP--------------PPPPPPPPPPPHHHHHHHHGGGEEEEEEE-TTS-EEEEEEEEEEETTEEEE-HHHHBT-SEEEEE-TT--EEE--EEEEETTTTEEEEE-TT--SPPPPPBPPSTTPPTT-EEEEEE-GGG-TTEEEEEEEEEEEEETTEEEEEE-S---TT-TTPEEEETTS-EEEEEEEE-TTSTT-EEEEEGGGHHHHHTT-SEEEEGGGT--BPPSS-SS-TTHHHHHHHHT-TTT--HHHHHHHHTT-EEEEEETTTTEEEEEEEPPSS---HHHHHHHHHTTTBS-GGGPEE-EE-SSEEEETTEEEEPPSS-EEEEEEEGGGB----SS-EEE--SS--EEE-HHHHHHHHTTTTEEEEEEEEE-GGGHHHHS-SEEEEEEEEEEPTT-HHHHHHHHHHHTT--SHHHHHHHHHHHHHHHSEEPS---SSPPPPHHHHHHHTEE-HHHHHHHHHHHHTTTT---EEEEETTEEEEEEE-TT---TT--EEEETTEEEEEE--SSTTPPTTTSPPSSPPPTTTEEEEE-TTTT--EEETTT-PBPPB-

Radius of gyration: 31.49 Å; chains: 1; bounding box: 87×89×91 Å

Sequence (601 aa):
MLLWTEKRTRSCSLRASTSALYVTAFAMVLAGSAAAQELPPGNPLAVPKAKLPATAVAPPAKPPALLTVEAIAARALPAIVTVLVKDRRGELVKSGSGFFIEPKKLITNVHVISGGGIVSVATLDRKEYQVTAARTDEEHDLALLDVPDALNINPLPIGNPDILAIGETVVAAGSPLGMQGTISTGIVSAKRLVKNVAVIQTTAPISQGSSGGPLINSRGEVVGVNSFLAVGGQNLNFAQLSTHIAALQKGGGKTVDFSRGDSVAPTSDAADPNQDIILSMLAQASFSGTEFKQSLIGDAELVLLDPMRRQAYFALKQDLQDSNDRKRVDATAAKFVADVSRVSLGSDDGMQSRFATAVFRRSPEKWVFFGTDFDNLRLRTGGALTFKFKSADYSISSGELRSFIDNASVRGGVLTVNTAHYAKELGRRSVTNWGAVVARPGEPSMARLARTITKDVPEADKKVQRLVDFVAEEIVTDGVQAAGLAKRASEVLMTRKGTPAQKAVLLASLLEQIPVEYALIYSGYDVWVAVPQGNFRNDNFMSITFATRQWTMLDLSRAGFVIGQTKAINIPDQNALALAQRPQQDGRLYHRTTGMPVGSL

Foldseek 3Di:
DDDDDDDDDDDDDDDDDDDDDDDDDDDDDDDDDDDDDDDDDDDDDDDDDDDDDDDDDDPPDDPQDFADLVRLLVQFQLFKWKKFAAAPVRHTLAIAMWGAADVQKIKFFLQRQADHQFIWIAHPVRDIFGFFKWFHDLLLRMIITGGPPRPDRDGFAADALVPFDFFFKKKQFFCFLNNRRDIWIWTFNDWDQDPNFIKTWTLTDDAGRSGNTFIAGSNSHGQFGWHDAWFPDHSGTITHGSVVVVCVVVVDGDMAGSNVRGGHHNLFPDDDSCLVVLVRQLSDPLQAAPQLCCLQQNQWRFRGDDSSQQKTKIKHFDDPVDPCLLVVQLVRCVRWFQDSVQKAWFDDPPQWTDDPPDIDGDDPTDITMIMGGNNGTCRPQCAWDWFDFPQDIQTAHSVLSSCVRSLVFWDKAWFKFQCCVVCVQQVDRIAIELMQTAGAAPSPRLLVGLCSQCVVPDDPLVSLVSLLQCLQPQAAEDDDPDPHRADALVSSRNNSYHHQQNSQSVSRNNVNHDPFWWKWWDFRHHIWIKGFCPPAAQQQVQWDAFPNGIIGIGGSNHHPDDTNHDHHPCDDDPSRRFWMAGCVPPRFIAGGPVRHTTGTD